Protein 2N25 (pdb70)

Sequence (29 aa):
KPFSCRECSKAFSDPAACKAHEKTHSPLKKPFSCRECSKAFSDPAACKAHEKTHSPLKKPFSCRECSKAFSDPAACKAHEKTHSPLKKPFSCRECSKAFSDPAACKAHEKTHSPLKKPFSCRECSKAFSDPAACKAHEKTHSPLKKPFSCRECSKAFSDPAACKAHEKTHSPLKKPFSCRECSKAFSDPAACKAHEKTHSPLKKPFSCRECSKAFSDPAACKAHEKTHSPLKKPFSCRECSKAFSDPAACKAHEKTHSPLKKPFSCRECSKAFSDPAACKAHEKTHSPLKKPFSCRECSKAFSDPAACKAHEKTHSPLKKPFSCRECSKAFSDPAACKAHEKTHSPLKKPFSCRECSKAFSDPAACKAHEKTHSPLKKPFSCRECSKAFSDPAACKAHEKTHSPLKKPFSCRECSKAFSDPAACKAHEKTHSPLKKPFSCRECSKAFSDPAACKAHEKTHSPLKKPFSCRECSKAFSDPAACKAHEKTHSPLKKPFSCRECSKAFSDPAACKAHEKTHSPLKKPFSCRECSKAFSDPAACKAHEKTHSPLKKPFSCRECSKAFSDPAACKAHEKTHSPLK

InterPro domains:
  IPR000210 BTB/POZ domain [PF00651] (14-110)
  IPR000210 BTB/POZ domain [PS50097] (24-86)
  IPR000210 BTB/POZ domain [SM00225] (24-116)
  IPR011333 SKP1/BTB/POZ domain superfamily [G3DSA:3.30.710.10] (1-149)
  IPR011333 SKP1/BTB/POZ domain superfamily [SSF54695] (2-109)
  IPR013087 Zinc finger C2H2-type [PF00096] (306-328)
  IPR013087 Zinc finger C2H2-type [PF00096] (390-412)
  IPR013087 Zinc finger C2H2-type [PF00096] (446-468)
  IPR013087 Zinc finger C2H2-type [PF00096] (475-496)
  IPR013087 Zinc finger C2H2-type [PF00096] (531-552)
  IPR013087 Zinc finger C2H2-type [PF00096] (558-580)
  IPR013087 Zinc finger C2H2-type [PF00096] (586-608)
  IPR013087 Zinc finger C2H2-type [PF00096] (614-637)
  IPR013087 Zinc finger C2H2-type [PS00028] (308-328)
  IPR013087 Zinc finger C2H2-type [PS00028] (336-356)
  IPR013087 Zinc finger C2H2-type [PS00028] (364-384)
  IPR013087 Zinc finger C2H2-type [PS00028] (392-412)
  IPR013087 Zinc finger C2H2-type [PS00028] (420-440)
  IPR013087 Zinc finger C2H2-type [PS00028] (448-468)
  IPR013087 Zinc finger C2H2-type [PS00028] (476-496)

Secondary structure (DSSP, 8-state):
--EE-TTT--EES-TTHHHHHHHHHS---

Structure (mmCIF, N/CA/C/O backbone):
data_2N25
#
_entry.id   2N25
#
_cell.length_a   1.000
_cell.length_b   1.000
_cell.length_c   1.000
_cell.angle_alpha   90.00
_cell.angle_beta   90.00
_cell.angle_gamma   90.00
#
_symmetry.space_group_name_H-M   'P 1'
#
loop_
_entity.id
_entity.type
_entity.pdbx_description
1 polymer 'Zinc finger and BTB domain-containing protein 17'
2 non-polymer 'ZINC ION'
#
loop_
_atom_site.group_PDB
_atom_site.id
_atom_site.type_symbol
_atom_site.label_atom_id
_atom_site.label_alt_id
_atom_site.label_comp_id
_atom_site.label_asym_id
_atom_site.label_entity_id
_atom_site.label_seq_id
_atom_site.pdbx_PDB_ins_code
_atom_site.Cartn_x
_atom_site.Cartn_y
_atom_site.Cartn_z
_atom_site.occupancy
_atom_site.B_iso_or_equiv
_atom_site.auth_seq_id
_atom_site.auth_comp_id
_atom_site.auth_asym_id
_atom_site.auth_atom_id
_atom_site.pdbx_PDB_model_num
ATOM 1 N N . LYS A 1 30 ? -12.912 1.706 0.479 1.00 2.23 30 LYS A N 1
ATOM 2 C CA . LYS A 1 30 ? -11.451 1.732 0.227 1.00 1.92 30 LYS A CA 1
ATOM 3 C C . LYS A 1 30 ? -11.170 1.659 -1.268 1.00 1.43 30 LYS A C 1
ATOM 4 O O . LYS A 1 30 ? -11.300 0.599 -1.879 1.00 1.68 30 LYS A O 1
ATOM 23 N N . PRO A 1 31 ? -10.784 2.786 -1.883 1.00 1.18 31 PRO A N 1
ATOM 24 C CA . PRO A 1 31 ? -10.429 2.833 -3.299 1.00 1.26 31 PRO A CA 1
ATOM 25 C C . PRO A 1 31 ? -8.998 2.356 -3.536 1.00 1.06 31 PRO A C 1
ATOM 26 O O . PRO A 1 31 ? -8.538 2.255 -4.677 1.00 1.47 31 PRO A O 1
ATOM 37 N N . PHE A 1 32 ? -8.302 2.065 -2.444 1.00 0.64 32 PHE A N 1
ATOM 38 C CA . PHE A 1 32 ? -6.915 1.644 -2.501 1.00 0.51 32 PHE A CA 1
ATOM 39 C C . PHE A 1 32 ? -6.720 0.422 -1.624 1.00 0.49 32 PHE A C 1
ATOM 40 O O . PHE A 1 32 ? -6.895 0.489 -0.409 1.00 0.67 32 PHE A O 1
ATOM 57 N N . SER A 1 33 ? -6.389 -0.697 -2.238 1.00 0.69 33 SER A N 1
ATOM 58 C CA . SER A 1 33 ? -6.198 -1.927 -1.496 1.00 0.73 33 SER A CA 1
ATOM 59 C C . SER A 1 33 ? -4.862 -2.564 -1.854 1.00 0.80 33 SER A C 1
ATOM 60 O O . SER A 1 33 ? -4.522 -2.699 -3.032 1.00 1.06 33 SER A O 1
ATOM 68 N N . CYS A 1 34 ? -4.092 -2.927 -0.839 1.00 0.68 34 CYS A N 1
ATOM 69 C CA . CYS A 1 34 ? -2.853 -3.645 -1.057 1.00 0.74 34 CYS A CA 1
ATOM 70 C C . CYS A 1 34 ? -3.160 -5.084 -1.439 1.00 0.63 34 CYS A C 1
ATOM 71 O O . CYS A 1 34 ? -3.583 -5.877 -0.606 1.00 0.67 34 CYS A O 1
ATOM 78 N N . ARG A 1 35 ? -2.938 -5.407 -2.699 1.00 0.74 35 ARG A N 1
ATOM 79 C CA . ARG A 1 35 ? -3.252 -6.724 -3.231 1.00 0.80 35 ARG A CA 1
ATOM 80 C C . ARG A 1 35 ? -2.370 -7.797 -2.598 1.00 0.65 35 ARG A C 1
ATOM 81 O O . ARG A 1 35 ? -2.803 -8.929 -2.388 1.00 0.74 35 ARG A O 1
ATOM 102 N N . GLU A 1 36 ? -1.141 -7.424 -2.281 1.00 0.65 36 GLU A N 1
ATOM 103 C CA . GLU A 1 36 ? -0.146 -8.372 -1.786 1.00 0.71 36 GLU A CA 1
ATOM 104 C C . GLU A 1 36 ? -0.528 -8.918 -0.426 1.00 0.60 36 GLU A C 1
ATOM 105 O O . GLU A 1 36 ? -0.608 -10.127 -0.222 1.00 0.70 36 GLU A O 1
ATOM 117 N N . CYS A 1 37 ? -0.778 -8.010 0.497 1.00 0.52 37 CYS A N 1
ATOM 118 C CA . CYS A 1 37 ? -0.999 -8.404 1.884 1.00 0.55 37 CYS A CA 1
ATOM 119 C C . CYS A 1 37 ? -2.414 -8.059 2.360 1.00 0.43 37 CYS A C 1
ATOM 120 O O . CYS A 1 37 ? -2.724 -8.101 3.552 1.00 0.52 37 CYS A O 1
ATOM 127 N N . SER A 1 38 ? -3.253 -7.726 1.395 1.00 0.37 38 SER A N 1
ATOM 128 C CA . SER A 1 38 ? -4.697 -7.491 1.585 1.00 0.40 38 SER A CA 1
ATOM 129 C C . SER A 1 38 ? -5.012 -6.403 2.624 1.00 0.32 38 SER A C 1
ATOM 130 O O . SER A 1 38 ? -6.035 -6.465 3.307 1.00 0.45 38 SER A O 1
ATOM 138 N N . LYS A 1 39 ? -4.142 -5.410 2.737 1.00 0.24 39 LYS A N 1
ATOM 139 C CA . LYS A 1 39 ? -4.388 -4.284 3.635 1.00 0.30 39 LYS A CA 1
ATOM 140 C C . LYS A 1 39 ? -4.875 -3.078 2.836 1.00 0.34 39 LYS A C 1
ATOM 141 O O . LYS A 1 39 ? -4.101 -2.461 2.103 1.00 0.62 39 LYS A O 1
ATOM 160 N N . ALA A 1 40 ? -6.154 -2.753 2.966 1.00 0.27 40 ALA A N 1
ATOM 161 C CA . ALA A 1 40 ? -6.736 -1.649 2.213 1.00 0.30 40 ALA A CA 1
ATOM 162 C C . ALA A 1 40 ? -6.689 -0.348 2.999 1.00 0.27 40 ALA A C 1
ATOM 163 O O . ALA A 1 40 ? -6.612 -0.354 4.228 1.00 0.46 40 ALA A O 1
ATOM 170 N N . PHE A 1 41 ? -6.735 0.764 2.278 1.00 0.21 41 PHE A N 1
ATOM 171 C CA . PHE A 1 41 ? -6.662 2.086 2.880 1.00 0.22 41 PHE A CA 1
ATOM 172 C C . PHE A 1 41 ? -7.685 3.022 2.263 1.00 0.26 41 PHE A C 1
ATOM 173 O O . PHE A 1 41 ? -8.186 2.788 1.159 1.00 0.40 41 PHE A O 1
ATOM 190 N N . SER A 1 42 ? -7.992 4.078 2.993 1.00 0.32 42 SER A N 1
ATOM 191 C CA . SER A 1 42 ? -8.884 5.112 2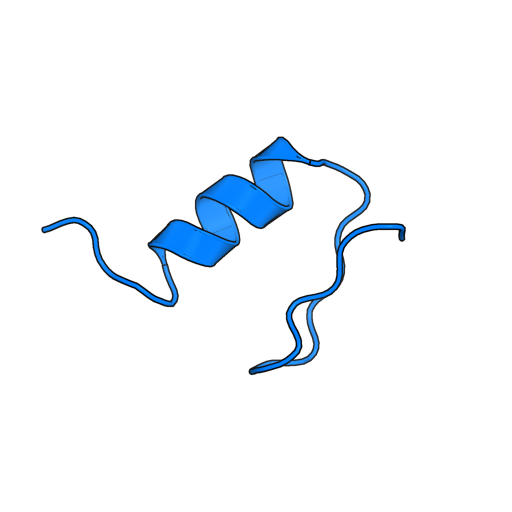.514 1.00 0.42 42 SER A CA 1
ATOM 192 C C . SER A 1 42 ? -8.083 6.370 2.192 1.00 0.33 42 SER A C 1
ATOM 193 O O . SER A 1 42 ? -8.601 7.330 1.617 1.00 0.43 42 SER A O 1
ATOM 201 N N . ASP A 1 43 ? -6.808 6.350 2.574 1.00 0.22 43 ASP A N 1
ATOM 202 C CA . ASP A 1 43 ? -5.891 7.440 2.264 1.00 0.20 43 ASP A CA 1
ATOM 203 C C . ASP A 1 43 ? -5.022 7.054 1.077 1.00 0.16 43 ASP A C 1
ATOM 204 O O . ASP A 1 43 ? -4.355 6.014 1.101 1.00 0.16 43 ASP A O 1
ATOM 213 N N . PRO A 1 44 ? -5.005 7.886 0.026 1.00 0.23 44 PRO A N 1
ATOM 214 C CA . PRO A 1 44 ? -4.169 7.652 -1.151 1.00 0.27 44 PRO A CA 1
ATOM 215 C C . PRO A 1 44 ? -2.682 7.749 -0.829 1.00 0.22 44 PRO A C 1
ATOM 216 O O . PRO A 1 44 ? -1.846 7.211 -1.556 1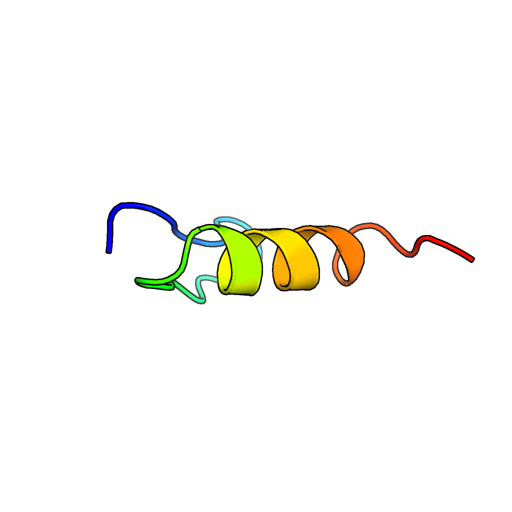.00 0.26 44 PRO A O 1
ATOM 227 N N . ALA A 1 45 ? -2.350 8.428 0.260 1.00 0.21 45 ALA A N 1
ATOM 228 C CA . ALA A 1 45 ? -0.965 8.564 0.665 1.00 0.24 45 ALA A CA 1
ATOM 229 C C . ALA A 1 45 ? -0.586 7.456 1.626 1.00 0.21 45 ALA A C 1
ATOM 230 O O . ALA A 1 45 ? 0.550 6.991 1.628 1.00 0.25 45 ALA A O 1
ATOM 237 N N . ALA A 1 46 ? -1.543 7.031 2.446 1.00 0.19 46 ALA A N 1
ATOM 238 C CA . ALA A 1 46 ? -1.325 5.901 3.336 1.00 0.24 46 ALA A CA 1
ATOM 239 C C . ALA A 1 46 ? -0.984 4.664 2.522 1.00 0.24 46 ALA A C 1
ATOM 240 O O . ALA A 1 46 ? -0.062 3.919 2.851 1.00 0.29 46 ALA A O 1
ATOM 247 N N . CYS A 1 47 ? -1.729 4.469 1.440 1.00 0.23 47 CYS A N 1
ATOM 248 C CA . CYS A 1 47 ? -1.472 3.377 0.516 1.00 0.31 47 CYS A CA 1
ATOM 249 C C . CYS A 1 47 ? -0.178 3.625 -0.253 1.00 0.30 47 CYS A C 1
ATOM 250 O O . CYS A 1 47 ? 0.504 2.686 -0.654 1.00 0.39 47 CYS A O 1
ATOM 258 N N . LYS A 1 48 ? 0.163 4.896 -0.443 1.00 0.27 48 LYS A N 1
ATOM 259 C CA . LYS A 1 48 ? 1.383 5.258 -1.154 1.00 0.30 48 LYS A CA 1
ATOM 260 C C . LYS A 1 48 ? 2.605 4.936 -0.301 1.00 0.26 48 LYS A C 1
ATOM 261 O O . LYS A 1 48 ? 3.602 4.420 -0.800 1.00 0.31 48 LYS A O 1
ATOM 280 N N . ALA A 1 49 ? 2.517 5.224 0.991 1.00 0.24 49 ALA A N 1
ATOM 281 C CA . ALA A 1 49 ? 3.592 4.893 1.919 1.00 0.25 49 ALA A CA 1
ATOM 282 C C . ALA A 1 49 ? 3.683 3.383 2.096 1.00 0.23 49 ALA A C 1
ATOM 283 O O . ALA A 1 49 ? 4.756 2.827 2.326 1.00 0.23 49 ALA A O 1
ATOM 290 N N . HIS A 1 50 ? 2.536 2.732 1.961 1.00 0.32 50 HIS A N 1
ATOM 291 C CA . HIS A 1 50 ? 2.426 1.283 2.073 1.00 0.39 50 HIS A CA 1
ATOM 292 C C . HIS A 1 50 ? 3.011 0.609 0.827 1.00 0.37 50 HIS A C 1
ATOM 293 O O . HIS A 1 50 ? 3.524 -0.512 0.879 1.00 0.43 50 HIS A O 1
ATOM 307 N N . GLU A 1 51 ? 2.914 1.305 -0.295 1.00 0.40 51 GLU A N 1
ATOM 308 C CA . GLU A 1 51 ? 3.529 0.887 -1.531 1.00 0.51 51 GLU A CA 1
ATOM 309 C C . GLU A 1 51 ? 5.046 0.856 -1.378 1.00 0.34 51 GLU A C 1
ATOM 310 O O . GLU A 1 51 ? 5.719 -0.071 -1.837 1.00 0.35 51 GLU A O 1
ATOM 322 N N . LYS A 1 52 ? 5.566 1.869 -0.696 1.00 0.31 52 LYS A N 1
ATOM 323 C CA . LYS A 1 52 ? 7.005 2.053 -0.552 1.00 0.39 52 LYS A CA 1
ATOM 324 C C . LYS A 1 52 ? 7.591 1.102 0.484 1.00 0.35 52 LYS A C 1
ATOM 325 O O . LYS A 1 52 ? 8.807 1.003 0.629 1.00 0.57 52 LYS A O 1
ATOM 344 N N . THR A 1 53 ? 6.728 0.413 1.212 1.00 0.24 53 THR A N 1
ATOM 345 C CA . THR A 1 53 ? 7.186 -0.562 2.186 1.00 0.38 53 THR A CA 1
ATOM 346 C C . THR A 1 53 ? 7.172 -1.973 1.600 1.00 0.35 53 THR A C 1
ATOM 347 O O . THR A 1 53 ? 7.849 -2.872 2.100 1.00 0.49 53 THR A O 1
ATOM 358 N N . HIS A 1 54 ? 6.392 -2.172 0.539 1.00 0.25 54 HIS A N 1
ATOM 359 C CA . HIS A 1 54 ? 6.463 -3.417 -0.222 1.00 0.32 54 HIS A CA 1
ATOM 360 C C . HIS A 1 54 ? 7.545 -3.305 -1.286 1.00 0.38 54 HIS A C 1
ATOM 361 O O . HIS A 1 54 ? 8.023 -4.306 -1.820 1.00 0.55 54 HIS A O 1
ATOM 375 N N . SER A 1 55 ? 7.908 -2.074 -1.596 1.00 0.41 55 SER A N 1
ATOM 376 C CA . SER A 1 55 ? 9.016 -1.799 -2.493 1.00 0.54 55 SER A CA 1
ATOM 377 C C . SER A 1 55 ? 9.969 -0.810 -1.831 1.00 0.60 55 SER A C 1
ATOM 378 O O . SER A 1 55 ? 9.899 0.392 -2.086 1.00 0.69 55 SER A O 1
ATOM 386 N N . PRO A 1 56 ? 10.858 -1.320 -0.955 1.00 0.63 56 PRO A N 1
ATOM 387 C CA . PRO A 1 56 ? 11.769 -0.496 -0.149 1.00 0.77 56 PRO A CA 1
ATOM 388 C C . PRO A 1 56 ? 12.512 0.549 -0.973 1.00 0.88 56 PRO A C 1
ATOM 389 O O . PRO A 1 56 ? 13.039 0.261 -2.050 1.00 1.01 56 PRO A O 1
ATOM 400 N N . LEU A 1 57 ? 12.562 1.758 -0.442 1.00 0.96 57 LEU A N 1
ATOM 401 C CA . LEU A 1 57 ? 13.141 2.890 -1.144 1.00 1.15 57 LEU A CA 1
ATOM 402 C C . LEU A 1 57 ? 14.653 2.902 -0.980 1.00 1.21 57 LEU A C 1
ATOM 403 O O . LEU A 1 57 ? 15.384 3.398 -1.837 1.00 1.38 57 LEU A O 1
ATOM 419 N N . LYS A 1 58 ? 15.105 2.376 0.147 1.00 1.34 58 LYS A N 1
ATOM 420 C CA . LYS A 1 58 ? 16.527 2.283 0.439 1.00 1.67 58 LYS A CA 1
ATOM 421 C C . LYS A 1 58 ? 17.099 0.988 -0.125 1.00 1.98 58 LYS A C 1
ATOM 422 O O . LYS A 1 58 ? 17.257 0.021 0.644 1.00 2.17 58 LYS A O 1
ATOM 442 N N . LYS A 1 30 ? -13.529 1.081 0.505 1.00 2.23 30 LYS A N 2
ATOM 443 C CA . LYS A 1 30 ? -12.059 1.189 0.616 1.00 1.92 30 LYS A CA 2
ATOM 444 C C . LYS A 1 30 ? -11.437 1.218 -0.779 1.00 1.43 30 LYS A C 2
ATOM 445 O O . LYS A 1 30 ? -11.246 0.176 -1.406 1.00 1.68 30 LYS A O 2
ATOM 464 N N . PRO A 1 31 ? -11.099 2.421 -1.273 1.00 1.18 31 PRO A N 2
ATOM 465 C CA . PRO A 1 31 ? -10.690 2.630 -2.668 1.00 1.26 31 PRO A CA 2
ATOM 466 C C . PRO A 1 31 ? -9.304 2.078 -3.000 1.00 1.06 31 PRO A C 2
ATOM 467 O O . PRO A 1 31 ? -9.019 1.773 -4.159 1.00 1.47 31 PRO A O 2
ATOM 478 N N . PHE A 1 32 ? -8.444 1.946 -1.998 1.00 0.64 32 PHE A N 2
ATOM 479 C CA . PHE A 1 32 ? -7.088 1.465 -2.229 1.00 0.51 32 PHE A CA 2
ATOM 480 C C . PHE A 1 32 ? -6.895 0.087 -1.610 1.00 0.49 32 PHE A C 2
ATOM 481 O O . PHE A 1 32 ? -6.385 -0.046 -0.500 1.00 0.67 32 PHE A O 2
ATOM 498 N N . SER A 1 33 ? -7.317 -0.932 -2.336 1.00 0.69 33 SER A N 2
ATOM 499 C CA . SER A 1 33 ? -7.240 -2.297 -1.854 1.00 0.73 33 SER A CA 2
ATOM 500 C C . SER A 1 33 ? -5.999 -2.996 -2.403 1.00 0.80 33 SER A C 2
ATOM 501 O O . SER A 1 33 ? -5.966 -3.419 -3.559 1.00 1.06 33 SER A O 2
ATOM 509 N N . CYS A 1 34 ? -4.982 -3.104 -1.568 1.00 0.68 34 CYS A N 2
ATOM 510 C CA . CYS A 1 34 ? -3.752 -3.786 -1.930 1.00 0.74 34 CYS A CA 2
ATOM 511 C C . CYS A 1 34 ? -3.899 -5.275 -1.644 1.00 0.63 34 CYS A C 2
ATOM 512 O O . CYS A 1 34 ? -3.756 -5.714 -0.498 1.00 0.67 34 CYS A O 2
ATOM 519 N N . ARG A 1 35 ? -4.181 -6.048 -2.684 1.00 0.74 35 ARG A N 2
ATOM 520 C CA . ARG A 1 35 ? -4.467 -7.471 -2.528 1.00 0.80 35 ARG A CA 2
ATOM 521 C C . ARG A 1 35 ? -3.246 -8.244 -2.036 1.00 0.65 35 ARG A C 2
ATOM 522 O O . ARG A 1 35 ? -3.375 -9.329 -1.471 1.00 0.74 35 ARG A O 2
ATOM 543 N N . GLU A 1 36 ? -2.063 -7.676 -2.234 1.00 0.65 36 GLU A N 2
ATOM 544 C CA . GLU A 1 36 ? -0.838 -8.333 -1.900 1.00 0.71 36 GLU A CA 2
ATOM 545 C C . GLU A 1 36 ? -0.682 -8.516 -0.390 1.00 0.60 36 GLU A C 2
ATOM 546 O O . GLU A 1 36 ? -0.370 -9.608 0.079 1.00 0.70 36 GLU A O 2
ATOM 558 N N . CYS A 1 37 ? -0.929 -7.461 0.373 1.00 0.52 37 CYS A N 2
ATOM 559 C CA . CYS A 1 37 ? -0.777 -7.532 1.823 1.00 0.55 37 CYS A CA 2
ATOM 560 C C . CYS A 1 37 ? -2.142 -7.605 2.496 1.00 0.43 37 CYS A C 2
ATOM 561 O O . CYS A 1 37 ? -2.241 -7.677 3.720 1.00 0.52 37 CYS A O 2
ATOM 568 N N . SER A 1 38 ? -3.186 -7.555 1.669 1.00 0.37 38 SER A N 2
ATOM 569 C CA . SER A 1 38 ? -4.571 -7.682 2.120 1.00 0.40 38 SER A CA 2
ATOM 570 C C . SER A 1 38 ? -5.021 -6.442 2.902 1.00 0.32 38 SER A C 2
ATOM 571 O O . SER A 1 38 ? -6.002 -6.485 3.647 1.00 0.45 38 SER A O 2
ATOM 579 N N . LYS A 1 39 ? -4.308 -5.334 2.730 1.00 0.24 39 LYS A N 2
ATOM 580 C CA . LYS A 1 39 ? -4.678 -4.089 3.387 1.00 0.30 39 LYS A CA 2
ATOM 581 C C . LYS A 1 39 ? -5.383 -3.162 2.407 1.00 0.34 39 LYS A C 2
ATOM 582 O O . LYS A 1 39 ? -4.937 -2.990 1.270 1.00 0.62 39 LYS A O 2
ATOM 601 N N . ALA A 1 40 ? -6.476 -2.570 2.848 1.00 0.27 40 ALA A N 2
ATOM 602 C CA . ALA A 1 40 ? -7.205 -1.617 2.029 1.00 0.30 40 ALA A CA 2
ATOM 603 C C . ALA A 1 40 ? -7.269 -0.265 2.723 1.00 0.27 40 ALA A C 2
ATOM 604 O O . ALA A 1 40 ? -7.873 -0.130 3.788 1.00 0.46 40 ALA A O 2
ATOM 611 N N . PHE A 1 41 ? -6.652 0.734 2.117 1.00 0.21 41 PHE A N 2
ATOM 612 C CA . PHE A 1 41 ? -6.552 2.048 2.732 1.00 0.22 41 PHE A CA 2
ATOM 613 C C . PHE A 1 41 ? -7.524 3.027 2.089 1.00 0.26 41 PHE A C 2
ATOM 614 O O . PHE A 1 41 ? -7.869 2.902 0.910 1.00 0.40 41 PHE A O 2
ATOM 631 N N . SER A 1 42 ? -7.978 3.985 2.880 1.00 0.32 42 SER A N 2
ATOM 632 C CA . SER A 1 42 ? -8.855 5.030 2.394 1.00 0.42 42 SER A CA 2
ATOM 633 C C . SER A 1 42 ? -8.047 6.295 2.122 1.00 0.33 42 SER A C 2
ATOM 634 O O . SER A 1 42 ? -8.549 7.262 1.553 1.00 0.43 42 SER A O 2
ATOM 642 N N . ASP A 1 43 ? -6.789 6.277 2.547 1.00 0.22 43 ASP A N 2
ATOM 643 C CA . ASP A 1 43 ? -5.879 7.378 2.275 1.00 0.20 43 ASP A CA 2
ATOM 644 C C . ASP A 1 43 ? -4.997 7.018 1.093 1.00 0.16 43 ASP A C 2
ATOM 645 O O . ASP A 1 43 ? -4.353 5.965 1.095 1.00 0.16 43 ASP A O 2
ATOM 654 N N . PRO A 1 44 ? -4.953 7.881 0.072 1.00 0.23 44 PRO A N 2
ATOM 655 C CA . PRO A 1 44 ? -4.097 7.677 -1.095 1.00 0.27 44 PRO A CA 2
ATOM 656 C C . PRO A 1 44 ? -2.623 7.663 -0.727 1.00 0.22 44 PRO A C 2
ATOM 657 O O . PRO A 1 44 ? -1.817 7.022 -1.394 1.00 0.26 44 PRO A O 2
ATOM 668 N N . ALA A 1 45 ? -2.279 8.344 0.357 1.00 0.21 45 ALA A N 2
ATOM 669 C CA . ALA A 1 45 ? -0.895 8.434 0.779 1.00 0.24 45 ALA A CA 2
ATOM 670 C C . ALA A 1 45 ? -0.565 7.313 1.740 1.00 0.21 45 ALA A C 2
ATOM 671 O O . ALA A 1 45 ? 0.578 6.871 1.815 1.00 0.25 45 ALA A O 2
ATOM 678 N N . ALA A 1 46 ? -1.567 6.855 2.480 1.00 0.19 46 ALA A N 2
ATOM 679 C CA . ALA A 1 46 ? -1.392 5.697 3.341 1.00 0.24 46 ALA A CA 2
ATOM 680 C C . ALA A 1 46 ? -1.079 4.487 2.486 1.00 0.24 46 ALA A C 2
ATOM 681 O O . ALA A 1 46 ? -0.247 3.649 2.838 1.00 0.29 46 ALA A O 2
ATOM 688 N N . CYS A 1 47 ? -1.748 4.421 1.343 1.00 0.23 47 CYS A N 2
ATOM 689 C CA . CYS A 1 47 ? -1.462 3.405 0.353 1.00 0.31 47 CYS A CA 2
ATOM 690 C C . CYS A 1 47 ? -0.060 3.615 -0.204 1.00 0.30 47 CYS A C 2
ATOM 691 O O . CYS A 1 47 ? 0.714 2.675 -0.304 1.00 0.39 47 CYS A O 2
ATOM 699 N N . LYS A 1 48 ? 0.274 4.862 -0.519 1.00 0.27 48 LYS A N 2
ATOM 700 C CA . LYS A 1 48 ? 1.553 5.180 -1.142 1.00 0.30 48 LYS A CA 2
ATOM 701 C C . LYS A 1 48 ? 2.719 4.890 -0.210 1.00 0.26 48 LYS A C 2
ATOM 702 O O . LYS A 1 48 ? 3.723 4.313 -0.626 1.00 0.31 48 LYS A O 2
ATOM 721 N N . ALA A 1 49 ? 2.579 5.274 1.050 1.00 0.24 49 ALA A N 2
ATOM 722 C CA . ALA A 1 49 ? 3.641 5.065 2.028 1.00 0.25 49 ALA A CA 2
ATOM 723 C C . ALA A 1 49 ? 3.868 3.575 2.253 1.00 0.23 49 ALA A C 2
ATOM 724 O O . ALA A 1 49 ? 4.995 3.080 2.174 1.00 0.23 49 ALA A O 2
ATOM 731 N N . HIS A 1 50 ? 2.775 2.871 2.507 1.00 0.32 50 HIS A N 2
ATOM 732 C CA . HIS A 1 50 ? 2.812 1.437 2.750 1.00 0.39 50 HIS A CA 2
ATOM 733 C C . HIS A 1 50 ? 3.280 0.667 1.512 1.00 0.37 50 HIS A C 2
ATOM 734 O O . HIS A 1 50 ? 4.075 -0.260 1.613 1.00 0.43 50 HIS A O 2
ATOM 748 N N . GLU A 1 51 ? 2.792 1.033 0.346 1.00 0.40 51 GLU A N 2
ATOM 749 C CA . GLU A 1 51 ? 3.170 0.332 -0.869 1.00 0.51 51 GLU A CA 2
ATOM 750 C C . GLU A 1 51 ? 4.634 0.553 -1.195 1.00 0.34 51 GLU A C 2
ATOM 751 O O . GLU A 1 51 ? 5.301 -0.314 -1.755 1.00 0.35 51 GLU A O 2
ATOM 763 N N . LYS A 1 52 ? 5.139 1.705 -0.809 1.00 0.31 52 LYS A N 2
ATOM 764 C CA . LYS A 1 52 ? 6.560 1.983 -0.944 1.00 0.39 52 LYS A CA 2
ATOM 765 C C . LYS A 1 52 ? 7.384 1.306 0.151 1.00 0.35 52 LYS A C 2
ATOM 766 O O . LYS A 1 52 ? 8.588 1.528 0.252 1.00 0.57 52 LYS A O 2
ATOM 785 N N . THR A 1 53 ? 6.740 0.489 0.980 1.00 0.24 53 THR A N 2
ATOM 786 C CA . THR A 1 53 ? 7.483 -0.417 1.844 1.00 0.38 53 THR A CA 2
ATOM 787 C C . THR A 1 53 ? 7.494 -1.817 1.226 1.00 0.35 53 THR A C 2
ATOM 788 O O . THR A 1 53 ? 8.375 -2.622 1.519 1.00 0.49 53 THR A O 2
ATOM 799 N N . HIS A 1 54 ? 6.505 -2.101 0.360 1.00 0.25 54 HIS A N 2
ATOM 800 C CA . HIS A 1 54 ? 6.550 -3.320 -0.461 1.00 0.32 54 HIS A CA 2
ATOM 801 C C . HIS A 1 54 ? 7.775 -3.250 -1.360 1.00 0.38 54 HIS A C 2
ATOM 802 O O . HIS A 1 54 ? 8.494 -4.231 -1.543 1.00 0.55 54 HIS A O 2
ATOM 816 N N . SER A 1 55 ? 7.997 -2.063 -1.903 1.00 0.41 55 SER A N 2
ATOM 817 C CA . SER A 1 55 ? 9.196 -1.759 -2.661 1.00 0.54 55 SER A CA 2
ATOM 818 C C . SER A 1 55 ? 9.990 -0.690 -1.913 1.00 0.60 55 SER A C 2
ATOM 819 O O . SER A 1 55 ? 9.889 0.500 -2.223 1.00 0.69 55 SER A O 2
ATOM 827 N N . PRO A 1 56 ? 10.775 -1.103 -0.904 1.00 0.63 56 PRO A N 2
ATOM 828 C CA . PRO A 1 56 ? 11.453 -0.178 0.007 1.00 0.77 56 PRO A CA 2
ATOM 829 C C . PRO A 1 56 ? 12.515 0.661 -0.693 1.00 0.88 56 PRO A C 2
ATOM 830 O O . PRO A 1 56 ? 13.293 0.161 -1.507 1.00 1.01 56 PRO A O 2
ATOM 841 N N . LEU A 1 57 ? 12.536 1.946 -0.361 1.00 0.96 57 LEU A N 2
ATOM 842 C CA . LEU A 1 57 ? 13.510 2.874 -0.919 1.00 1.15 57 LEU A CA 2
ATOM 843 C C . LEU A 1 57 ? 14.897 2.569 -0.370 1.00 1.21 57 LEU A C 2
ATOM 844 O O . LEU A 1 57 ? 15.912 2.904 -0.982 1.00 1.38 57 LEU A O 2
ATOM 860 N N . LYS A 1 58 ? 14.927 1.926 0.788 1.00 1.34 58 LYS A N 2
ATOM 861 C CA . LYS A 1 58 ? 16.170 1.485 1.392 1.00 1.67 58 LYS A CA 2
ATOM 862 C C . LYS A 1 58 ? 16.400 0.015 1.070 1.00 1.98 58 LYS A C 2
ATOM 863 O O . LYS A 1 58 ? 17.141 -0.273 0.114 1.00 2.17 58 LYS A O 2
ATOM 883 N N . LYS A 1 30 ? -13.761 -0.527 -0.105 1.00 2.23 30 LYS A N 3
ATOM 884 C CA . LYS A 1 30 ? -12.522 0.206 0.230 1.00 1.92 30 LYS A CA 3
ATOM 885 C C . LYS A 1 30 ? -11.638 0.327 -1.009 1.00 1.43 30 LYS A C 3
ATOM 886 O O . LYS A 1 30 ? -11.250 -0.671 -1.616 1.00 1.68 30 LYS A O 3
ATOM 905 N N . PRO A 1 31 ? -11.314 1.582 -1.378 1.00 1.18 31 PRO A N 3
ATOM 906 C CA . PRO A 1 31 ? -10.701 1.929 -2.673 1.00 1.26 31 PRO A CA 3
ATOM 907 C C . PRO A 1 31 ? -9.304 1.351 -2.878 1.00 1.06 31 PRO A C 3
ATOM 908 O O . PRO A 1 31 ? -9.022 0.754 -3.916 1.00 1.47 31 PRO A O 3
ATOM 919 N N . PHE A 1 32 ? -8.429 1.524 -1.903 1.00 0.64 32 PHE A N 3
ATOM 920 C CA . PHE A 1 32 ? -7.048 1.103 -2.065 1.00 0.51 32 PHE A CA 3
ATOM 921 C C . PHE A 1 32 ? -6.865 -0.309 -1.535 1.00 0.49 32 PHE A C 3
ATOM 922 O O . PHE A 1 32 ? -6.455 -0.513 -0.395 1.00 0.67 32 PHE A O 3
ATOM 939 N N . SER A 1 33 ? -7.202 -1.278 -2.372 1.00 0.69 33 SER A N 3
ATOM 940 C CA . SER A 1 33 ? -7.132 -2.676 -1.999 1.00 0.73 33 SER A CA 3
ATOM 941 C C . SER A 1 33 ? -5.720 -3.221 -2.204 1.00 0.80 33 SER A C 3
ATOM 942 O O . SER A 1 33 ? -5.321 -3.548 -3.322 1.00 1.06 33 SER A O 3
ATOM 950 N N . CYS A 1 34 ? -4.972 -3.304 -1.119 1.00 0.68 34 CYS A N 3
ATOM 951 C CA . CYS A 1 34 ? -3.623 -3.843 -1.151 1.00 0.74 34 CYS A CA 3
ATOM 952 C C . CYS A 1 34 ? -3.695 -5.353 -0.962 1.00 0.63 34 CYS A C 3
ATOM 953 O O . CYS A 1 34 ? -3.454 -5.876 0.126 1.00 0.67 34 CYS A O 3
ATOM 960 N N . ARG A 1 35 ? -4.013 -6.043 -2.040 1.00 0.74 35 ARG A N 3
ATOM 961 C CA . ARG A 1 35 ? -4.404 -7.444 -1.983 1.00 0.80 35 ARG A CA 3
ATOM 962 C C . ARG A 1 35 ? -3.252 -8.374 -1.618 1.00 0.65 35 ARG A C 3
ATOM 963 O O . ARG A 1 35 ? -3.482 -9.451 -1.064 1.00 0.74 35 ARG A O 3
ATOM 984 N N . GLU A 1 36 ? -2.020 -7.972 -1.902 1.00 0.65 36 GLU A N 3
ATOM 985 C CA . GLU A 1 36 ? -0.888 -8.844 -1.617 1.00 0.71 36 GLU A CA 3
ATOM 986 C C . GLU A 1 36 ? -0.645 -8.952 -0.110 1.00 0.60 36 GLU A C 3
ATOM 987 O O . GLU A 1 36 ? -0.079 -9.940 0.353 1.00 0.70 36 GLU A O 3
ATOM 999 N N . CYS A 1 37 ? -1.070 -7.948 0.665 1.00 0.52 37 CYS A N 3
ATOM 1000 C CA . CYS A 1 37 ? -0.963 -8.054 2.117 1.00 0.55 37 CYS A CA 3
ATOM 1001 C C . CYS A 1 37 ? -2.346 -8.082 2.762 1.00 0.43 37 CYS A C 3
ATOM 1002 O O . CYS A 1 37 ? -2.476 -8.120 3.987 1.00 0.52 37 CYS A O 3
ATOM 1009 N N . SER A 1 38 ? -3.366 -8.057 1.908 1.00 0.37 38 SER A N 3
ATOM 1010 C CA . SER A 1 38 ? -4.768 -8.150 2.323 1.00 0.40 38 SER A CA 3
ATOM 1011 C C . SER A 1 38 ? -5.206 -6.937 3.144 1.00 0.32 38 SER A C 3
ATOM 1012 O O . SER A 1 38 ? -6.103 -7.035 3.978 1.00 0.45 38 SER A O 3
ATOM 1020 N N . LYS A 1 39 ? -4.571 -5.798 2.906 1.00 0.24 39 LYS A N 3
ATOM 1021 C CA . LYS A 1 39 ? -4.968 -4.556 3.557 1.00 0.30 39 LYS A CA 3
ATOM 1022 C C . LYS A 1 39 ? -5.784 -3.691 2.605 1.00 0.34 39 LYS A C 3
ATOM 1023 O O . LYS A 1 39 ? -5.775 -3.910 1.395 1.00 0.62 39 LYS A O 3
ATOM 1042 N N . ALA A 1 40 ? -6.490 -2.713 3.147 1.00 0.27 40 ALA A N 3
ATOM 1043 C CA . ALA A 1 40 ? -7.213 -1.754 2.328 1.00 0.30 40 ALA A CA 3
ATOM 1044 C C . ALA A 1 40 ? -7.137 -0.374 2.952 1.00 0.27 40 ALA A C 3
ATOM 1045 O O . ALA A 1 40 ? -7.313 -0.218 4.156 1.00 0.46 40 ALA A O 3
ATOM 1052 N N . PHE A 1 41 ? -6.860 0.623 2.135 1.00 0.21 41 PHE A N 3
ATOM 1053 C CA . PHE A 1 41 ? -6.724 1.984 2.623 1.00 0.22 41 PHE A CA 3
ATOM 1054 C C . PHE A 1 41 ? -7.739 2.902 1.959 1.00 0.26 41 PHE A C 3
ATOM 1055 O O . PHE A 1 41 ? -8.230 2.617 0.864 1.00 0.40 41 PHE A O 3
ATOM 1072 N N . SER A 1 42 ? -8.071 3.983 2.640 1.00 0.32 42 SER A N 3
ATOM 1073 C CA . SER A 1 42 ? -8.929 5.012 2.075 1.00 0.42 42 SER A CA 3
ATOM 1074 C C . SER A 1 42 ? -8.116 6.278 1.821 1.00 0.33 42 SER A C 3
ATOM 1075 O O . SER A 1 42 ? -8.578 7.218 1.168 1.00 0.43 42 SER A O 3
ATOM 1083 N N . ASP A 1 43 ? -6.891 6.283 2.337 1.00 0.22 43 ASP A N 3
ATOM 1084 C CA . ASP A 1 43 ? -5.988 7.417 2.192 1.00 0.20 43 ASP A CA 3
ATOM 1085 C C . ASP A 1 43 ? -4.959 7.125 1.110 1.00 0.16 43 ASP A C 3
ATOM 1086 O O . ASP A 1 43 ? -4.204 6.155 1.203 1.00 0.16 43 ASP A O 3
ATOM 1095 N N . PRO A 1 44 ? -4.923 7.963 0.064 1.00 0.23 44 PRO A N 3
ATOM 1096 C CA . PRO A 1 44 ? -4.008 7.790 -1.070 1.00 0.27 44 PRO A CA 3
ATOM 1097 C C . PRO A 1 44 ? -2.539 7.846 -0.665 1.00 0.22 44 PRO A C 3
ATOM 1098 O O . PRO A 1 44 ? -1.698 7.202 -1.289 1.00 0.26 44 PRO A O 3
ATOM 1109 N N . ALA A 1 45 ? -2.232 8.596 0.388 1.00 0.21 45 ALA A N 3
ATOM 1110 C CA . ALA A 1 45 ? -0.851 8.750 0.830 1.00 0.24 45 ALA A CA 3
ATOM 1111 C C . ALA A 1 45 ? -0.489 7.655 1.816 1.00 0.21 45 ALA A C 3
ATOM 1112 O O . ALA A 1 45 ? 0.680 7.309 1.981 1.00 0.25 45 ALA A O 3
ATOM 1119 N N . ALA A 1 46 ? -1.503 7.100 2.462 1.00 0.19 46 ALA A N 3
ATOM 1120 C CA . ALA A 1 46 ? -1.300 5.973 3.352 1.00 0.24 46 ALA A CA 3
ATOM 1121 C C . ALA A 1 46 ? -0.928 4.747 2.535 1.00 0.24 46 ALA A C 3
ATOM 1122 O O . ALA A 1 46 ? -0.040 3.981 2.905 1.00 0.29 46 ALA A O 3
ATOM 1129 N N . CYS A 1 47 ? -1.605 4.589 1.405 1.00 0.23 47 CYS A N 3
ATOM 1130 C CA . CY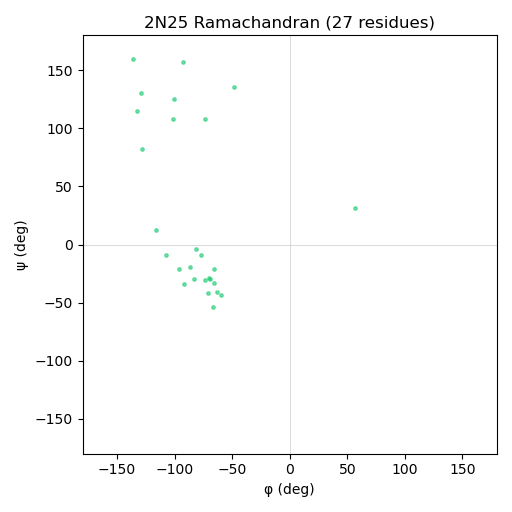S A 1 47 ? -1.275 3.541 0.455 1.00 0.31 47 CYS A CA 3
ATOM 1131 C C . CYS A 1 47 ? 0.075 3.842 -0.188 1.00 0.30 47 CYS A C 3
ATOM 1132 O O . CYS A 1 47 ? 0.850 2.942 -0.471 1.00 0.39 47 CYS A O 3
ATOM 1140 N N . LYS A 1 48 ? 0.354 5.130 -0.366 1.00 0.27 48 LYS A N 3
ATOM 1141 C CA . LYS A 1 48 ? 1.587 5.594 -0.994 1.00 0.30 48 LYS A CA 3
ATOM 1142 C C . LYS A 1 48 ? 2.794 5.183 -0.159 1.00 0.26 48 LYS A C 3
ATOM 1143 O O . LYS A 1 48 ? 3.808 4.718 -0.688 1.00 0.31 48 LYS A O 3
ATOM 1162 N N . ALA A 1 49 ? 2.667 5.346 1.151 1.00 0.24 49 ALA A N 3
ATOM 1163 C CA . ALA A 1 49 ? 3.728 4.967 2.073 1.00 0.25 49 ALA A CA 3
ATOM 1164 C C . ALA A 1 49 ? 3.841 3.448 2.147 1.00 0.23 49 ALA A C 3
ATOM 1165 O O . ALA A 1 49 ? 4.937 2.886 2.132 1.00 0.23 49 ALA A O 3
ATOM 1172 N N . HIS A 1 50 ? 2.686 2.799 2.196 1.00 0.32 50 HIS A N 3
ATOM 1173 C CA . HIS A 1 50 ? 2.606 1.344 2.249 1.00 0.39 50 HIS A CA 3
ATOM 1174 C C . HIS A 1 50 ? 3.226 0.727 0.992 1.00 0.37 50 HIS A C 3
ATOM 1175 O O . HIS A 1 50 ? 3.943 -0.271 1.068 1.00 0.43 50 HIS A O 3
ATOM 1189 N N . GLU A 1 51 ? 2.956 1.339 -0.157 1.00 0.40 51 GLU A N 3
ATOM 1190 C CA . GLU A 1 51 ? 3.561 0.929 -1.423 1.00 0.51 51 GLU A CA 3
ATOM 1191 C C . GLU A 1 51 ? 5.081 0.944 -1.329 1.00 0.34 51 GLU A C 3
ATOM 1192 O O . GLU A 1 51 ? 5.759 0.070 -1.863 1.00 0.35 51 GLU A O 3
ATOM 1204 N N . LYS A 1 52 ? 5.603 1.928 -0.616 1.00 0.31 52 LYS A N 3
ATOM 1205 C CA . LYS A 1 52 ? 7.044 2.117 -0.507 1.00 0.39 52 LYS A CA 3
ATOM 1206 C C . LYS A 1 52 ? 7.676 1.155 0.494 1.00 0.35 52 LYS A C 3
ATOM 1207 O O . LYS A 1 52 ? 8.893 1.151 0.678 1.00 0.57 52 LYS A O 3
ATOM 1226 N N . THR A 1 53 ? 6.858 0.345 1.148 1.00 0.24 53 THR A N 3
ATOM 1227 C CA . THR A 1 53 ? 7.386 -0.730 1.974 1.00 0.38 53 THR A CA 3
ATOM 1228 C C . THR A 1 53 ? 7.439 -2.024 1.166 1.00 0.35 53 THR A C 3
ATOM 1229 O O . THR A 1 53 ? 8.297 -2.879 1.395 1.00 0.49 53 THR A O 3
ATOM 1240 N N . HIS A 1 54 ? 6.525 -2.149 0.204 1.00 0.25 54 HIS A N 3
ATOM 1241 C CA . HIS A 1 54 ? 6.538 -3.277 -0.719 1.00 0.32 54 HIS A CA 3
ATOM 1242 C C . HIS A 1 54 ? 7.635 -3.067 -1.749 1.00 0.38 54 HIS A C 3
ATOM 1243 O O . HIS A 1 54 ? 8.311 -4.009 -2.165 1.00 0.55 54 HIS A O 3
ATOM 1257 N N . SER A 1 55 ? 7.799 -1.819 -2.153 1.00 0.41 55 SER A N 3
ATOM 1258 C CA . SER A 1 55 ? 8.897 -1.420 -3.011 1.00 0.54 55 SER A CA 3
ATOM 1259 C C . SER A 1 55 ? 9.807 -0.461 -2.244 1.00 0.60 55 SER A C 3
ATOM 1260 O O . SER A 1 55 ? 9.735 0.757 -2.428 1.00 0.69 55 SER A O 3
ATOM 1268 N N . PRO A 1 56 ? 10.671 -1.005 -1.365 1.00 0.63 56 PRO A N 3
ATOM 1269 C CA . PRO A 1 56 ? 11.493 -0.204 -0.449 1.00 0.77 56 PRO A CA 3
ATOM 1270 C C . PRO A 1 56 ? 12.476 0.698 -1.184 1.00 0.88 56 PRO A C 3
ATOM 1271 O O . PRO A 1 56 ? 12.892 0.405 -2.308 1.00 1.01 56 PRO A O 3
ATOM 1282 N N . LEU A 1 57 ? 12.842 1.793 -0.537 1.00 0.96 57 LEU A N 3
ATOM 1283 C CA . LEU A 1 57 ? 13.790 2.743 -1.098 1.00 1.15 57 LEU A CA 3
ATOM 1284 C C . LEU A 1 57 ? 15.176 2.436 -0.563 1.00 1.21 57 LEU A C 3
ATOM 1285 O O . LEU A 1 57 ? 16.171 2.501 -1.2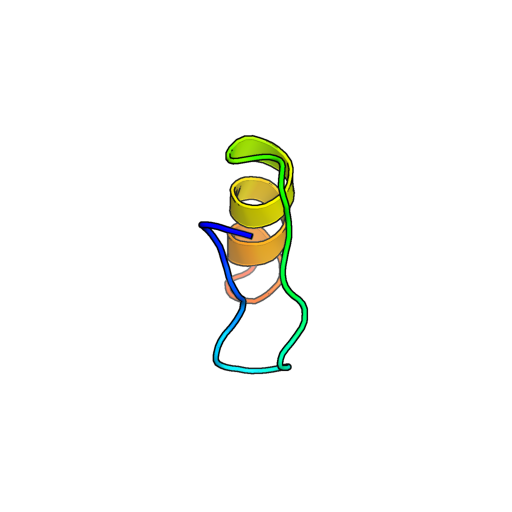83 1.00 1.38 57 LEU A O 3
ATOM 1301 N N . LYS A 1 58 ? 15.218 2.100 0.715 1.00 1.34 58 LYS A N 3
ATOM 1302 C CA . LYS A 1 58 ? 16.439 1.649 1.353 1.00 1.67 58 LYS A CA 3
ATOM 1303 C C . LYS A 1 58 ? 16.485 0.129 1.331 1.00 1.98 58 LYS A C 3
ATOM 1304 O O . LYS A 1 58 ? 15.752 -0.497 2.122 1.00 2.17 58 LYS A O 3
ATOM 1324 N N . LYS A 1 30 ? -13.881 -0.452 -1.256 1.00 2.23 30 LYS A N 4
ATOM 1325 C CA . LYS A 1 30 ? -12.587 -0.004 -0.697 1.00 1.92 30 LYS A CA 4
ATOM 1326 C C . LYS A 1 30 ? -11.791 0.738 -1.764 1.00 1.43 30 LYS A C 4
ATOM 1327 O O . LYS A 1 30 ? -11.341 0.138 -2.740 1.00 1.68 30 LYS A O 4
ATOM 1346 N N . PRO A 1 31 ? -11.615 2.061 -1.583 1.00 1.18 31 PRO A N 4
ATOM 1347 C CA . PRO A 1 31 ? -10.956 2.932 -2.567 1.00 1.26 31 PRO A CA 4
ATOM 1348 C C . PRO A 1 31 ? -9.539 2.480 -2.913 1.00 1.06 31 PRO A C 4
ATOM 1349 O O . PRO A 1 31 ? -9.116 2.576 -4.066 1.00 1.47 31 PRO A O 4
ATOM 1360 N N . PHE A 1 32 ? -8.807 1.997 -1.917 1.00 0.64 32 PHE A N 4
ATOM 1361 C CA . PHE A 1 32 ? -7.454 1.512 -2.130 1.00 0.51 32 PHE A CA 4
ATOM 1362 C C . PHE A 1 32 ? -7.278 0.162 -1.452 1.00 0.49 32 PHE A C 4
ATOM 1363 O O . PHE A 1 32 ? -7.029 0.081 -0.249 1.00 0.67 32 PHE A O 4
ATOM 1380 N N . SER A 1 33 ? -7.426 -0.889 -2.231 1.00 0.69 33 SER A N 4
ATOM 1381 C CA . SER A 1 33 ? -7.342 -2.242 -1.723 1.00 0.73 33 SER A CA 4
ATOM 1382 C C . SER A 1 33 ? -6.131 -2.947 -2.323 1.00 0.80 33 SER A C 4
ATOM 1383 O O . SER A 1 33 ? -6.119 -3.295 -3.505 1.00 1.06 33 SER A O 4
ATOM 1391 N N . CYS A 1 34 ? -5.117 -3.145 -1.501 1.00 0.68 34 CYS A N 4
ATOM 1392 C CA . CYS A 1 34 ? -3.883 -3.782 -1.925 1.00 0.74 34 CYS A CA 4
ATOM 1393 C C . CYS A 1 34 ? -3.986 -5.290 -1.728 1.00 0.63 34 CYS A C 4
ATOM 1394 O O . CYS A 1 34 ? -3.720 -5.800 -0.639 1.00 0.67 34 CYS A O 4
ATOM 1401 N N . ARG A 1 35 ? -4.366 -5.997 -2.785 1.00 0.74 35 ARG A N 4
ATOM 1402 C CA . ARG A 1 35 ? -4.553 -7.443 -2.724 1.00 0.80 35 ARG A CA 4
ATOM 1403 C C . ARG A 1 35 ? -3.222 -8.165 -2.556 1.00 0.65 35 ARG A C 4
ATOM 1404 O O . ARG A 1 35 ? -3.185 -9.372 -2.319 1.00 0.74 35 ARG A O 4
ATOM 1425 N N . GLU A 1 36 ? -2.130 -7.424 -2.680 1.00 0.65 36 GLU A N 4
ATOM 1426 C CA . GLU A 1 36 ? -0.816 -7.962 -2.504 1.00 0.71 36 GLU A CA 4
ATOM 1427 C C . GLU A 1 36 ? -0.584 -8.348 -1.041 1.00 0.60 36 GLU A C 4
ATOM 1428 O O . GLU A 1 36 ? -0.043 -9.413 -0.752 1.00 0.70 36 GLU A O 4
ATOM 1440 N N . CYS A 1 37 ? -1.028 -7.493 -0.120 1.00 0.52 37 CYS A N 4
ATOM 1441 C CA . CYS A 1 37 ? -0.820 -7.746 1.305 1.00 0.55 37 CYS A CA 4
ATOM 1442 C C . CYS A 1 37 ? -2.149 -7.895 2.043 1.00 0.43 37 CYS A C 4
ATOM 1443 O O . CYS A 1 37 ? -2.173 -8.163 3.245 1.00 0.52 37 CYS A O 4
ATOM 1450 N N . SER A 1 38 ? -3.243 -7.695 1.312 1.00 0.37 38 SER A N 4
ATOM 1451 C CA . SER A 1 38 ? -4.602 -7.824 1.845 1.00 0.40 38 SER A CA 4
ATOM 1452 C C . SER A 1 38 ? -4.971 -6.664 2.775 1.00 0.32 38 SER A C 4
ATOM 1453 O O . SER A 1 38 ? -5.902 -6.767 3.576 1.00 0.45 38 SER A O 4
ATOM 1461 N N . LYS A 1 39 ? -4.247 -5.557 2.664 1.00 0.24 39 LYS A N 4
ATOM 1462 C CA . LYS A 1 39 ? -4.569 -4.364 3.438 1.00 0.30 39 LYS A CA 4
ATOM 1463 C C . LYS A 1 39 ? -5.318 -3.361 2.570 1.00 0.34 39 LYS A C 4
ATOM 1464 O O . LYS A 1 39 ? -5.109 -3.302 1.354 1.00 0.62 39 LYS A O 4
ATOM 1483 N N . ALA A 1 40 ? -6.183 -2.574 3.191 1.00 0.27 40 ALA A N 4
ATOM 1484 C CA . ALA A 1 40 ? -6.937 -1.559 2.473 1.00 0.30 40 ALA A CA 4
ATOM 1485 C C . ALA A 1 40 ? -6.823 -0.213 3.169 1.00 0.27 40 ALA A C 4
ATOM 1486 O O . ALA A 1 40 ? -6.833 -0.135 4.397 1.00 0.46 40 ALA A O 4
ATOM 1493 N N . PHE A 1 41 ? -6.711 0.843 2.381 1.00 0.21 41 PHE A N 4
ATOM 1494 C CA . PHE A 1 41 ? -6.622 2.195 2.912 1.00 0.22 41 PHE A CA 4
ATOM 1495 C C . PHE A 1 41 ? -7.580 3.106 2.163 1.00 0.26 41 PHE A C 4
ATOM 1496 O O . PHE A 1 41 ? -7.980 2.807 1.041 1.00 0.40 41 PHE A O 4
ATOM 1513 N N . SER A 1 42 ? -7.980 4.192 2.801 1.00 0.32 42 SER A N 4
ATOM 1514 C CA . SER A 1 42 ? -8.829 5.176 2.154 1.00 0.42 42 SER A CA 4
ATOM 1515 C C . SER A 1 42 ? -8.046 6.457 1.897 1.00 0.33 42 SER A C 4
ATOM 1516 O O . SER A 1 42 ? -8.570 7.422 1.341 1.00 0.43 42 SER A O 4
ATOM 1524 N N . ASP A 1 43 ? -6.780 6.450 2.302 1.00 0.22 43 ASP A N 4
ATOM 1525 C CA . ASP A 1 43 ? -5.890 7.576 2.052 1.00 0.20 43 ASP A CA 4
ATOM 1526 C C . ASP A 1 43 ? -4.941 7.212 0.923 1.00 0.16 43 ASP A C 4
ATOM 1527 O O . ASP A 1 43 ? -4.251 6.190 0.997 1.00 0.16 43 ASP A O 4
ATOM 1536 N N . PRO A 1 44 ? -4.898 8.029 -0.134 1.00 0.23 44 PRO A N 4
ATOM 1537 C CA . PRO A 1 44 ? -4.008 7.806 -1.278 1.00 0.27 44 PRO A CA 4
ATOM 1538 C C . PRO A 1 44 ? -2.539 7.813 -0.876 1.00 0.22 44 PRO A C 4
ATOM 1539 O O . PRO A 1 44 ? -1.698 7.231 -1.562 1.00 0.26 44 PRO A O 4
ATOM 1550 N N . ALA A 1 45 ? -2.232 8.476 0.231 1.00 0.21 45 ALA A N 4
ATOM 1551 C CA . ALA A 1 45 ? -0.867 8.539 0.721 1.00 0.24 45 ALA A CA 4
ATOM 1552 C C . ALA A 1 45 ? -0.592 7.428 1.720 1.00 0.21 45 ALA A C 4
ATOM 1553 O O . ALA A 1 45 ? 0.552 7.016 1.906 1.00 0.25 45 ALA A O 4
ATOM 1560 N N . ALA A 1 46 ? -1.643 6.947 2.371 1.00 0.19 46 ALA A N 4
ATOM 1561 C CA . ALA A 1 46 ? -1.498 5.867 3.333 1.00 0.24 46 ALA A CA 4
ATOM 1562 C C . ALA A 1 46 ? -1.101 4.594 2.618 1.00 0.24 46 ALA A C 4
ATOM 1563 O O . ALA A 1 46 ? -0.165 3.905 3.019 1.00 0.29 46 ALA A O 4
ATOM 1570 N N . CYS A 1 47 ? -1.811 4.296 1.541 1.00 0.23 47 CYS A N 4
ATOM 1571 C CA . CYS A 1 47 ? -1.468 3.161 0.717 1.00 0.31 47 CYS A CA 4
ATOM 1572 C C . CYS A 1 47 ? -0.138 3.418 0.030 1.00 0.30 47 CYS A C 4
ATOM 1573 O O . CYS A 1 47 ? 0.667 2.513 -0.131 1.00 0.39 47 CYS A O 4
ATOM 1581 N N . LYS A 1 48 ? 0.105 4.676 -0.318 1.00 0.27 48 LYS A N 4
ATOM 1582 C CA . LYS A 1 48 ? 1.332 5.058 -0.999 1.00 0.30 48 LYS A CA 4
ATOM 1583 C C . LYS A 1 48 ? 2.533 4.754 -0.123 1.00 0.26 48 LYS A C 4
ATOM 1584 O O . LYS A 1 48 ? 3.504 4.158 -0.580 1.00 0.31 48 LYS A O 4
ATOM 1603 N N . ALA A 1 49 ? 2.441 5.134 1.143 1.00 0.24 49 ALA A N 4
ATOM 1604 C CA . ALA A 1 49 ? 3.542 4.934 2.079 1.00 0.25 49 ALA A CA 4
ATOM 1605 C C . ALA A 1 49 ? 3.788 3.452 2.317 1.00 0.23 49 ALA A C 4
ATOM 1606 O O . ALA A 1 49 ? 4.930 2.990 2.339 1.00 0.23 49 ALA A O 4
ATOM 1613 N N . HIS A 1 50 ? 2.702 2.714 2.466 1.00 0.32 50 HIS A N 4
ATOM 1614 C CA . HIS A 1 50 ? 2.763 1.286 2.731 1.00 0.39 50 HIS A CA 4
ATOM 1615 C C . HIS A 1 50 ? 3.196 0.490 1.490 1.00 0.37 50 HIS A C 4
ATOM 1616 O O . HIS A 1 50 ? 3.817 -0.567 1.596 1.00 0.43 50 HIS A O 4
ATOM 1630 N N . GLU A 1 51 ? 2.858 0.984 0.318 1.00 0.40 51 GLU A N 4
ATOM 1631 C CA . GLU A 1 51 ? 3.255 0.327 -0.918 1.00 0.51 51 GLU A CA 4
ATOM 1632 C C . GLU A 1 51 ? 4.714 0.631 -1.236 1.00 0.34 51 GLU A C 4
ATOM 1633 O O . GLU A 1 51 ? 5.426 -0.185 -1.832 1.00 0.35 51 GLU A O 4
ATOM 1645 N N . LYS A 1 52 ? 5.159 1.802 -0.810 1.00 0.31 52 LYS A N 4
ATOM 1646 C CA . LYS A 1 52 ? 6.570 2.164 -0.905 1.00 0.39 52 LYS A CA 4
ATOM 1647 C C . LYS A 1 52 ? 7.428 1.247 -0.034 1.00 0.35 52 LYS A C 4
ATOM 1648 O O . LYS A 1 52 ? 8.625 1.096 -0.273 1.00 0.57 52 LYS A O 4
ATOM 1667 N N . THR A 1 53 ? 6.828 0.651 0.989 1.00 0.24 53 THR A N 4
ATOM 1668 C CA . THR A 1 53 ? 7.543 -0.301 1.820 1.00 0.38 53 THR A CA 4
ATOM 1669 C C . THR A 1 53 ? 7.390 -1.720 1.273 1.00 0.35 53 THR A C 4
ATOM 1670 O O . THR A 1 53 ? 8.072 -2.643 1.720 1.00 0.49 53 THR A O 4
ATOM 1681 N N . HIS A 1 54 ? 6.491 -1.894 0.301 1.00 0.25 54 HIS A N 4
ATOM 1682 C CA . HIS A 1 54 ? 6.409 -3.157 -0.437 1.00 0.32 54 HIS A CA 4
ATOM 1683 C C . HIS A 1 54 ? 7.660 -3.337 -1.276 1.00 0.38 54 HIS A C 4
ATOM 1684 O O . HIS A 1 54 ? 8.237 -4.423 -1.337 1.00 0.55 54 HIS A O 4
ATOM 1698 N N . SER A 1 55 ? 8.083 -2.254 -1.902 1.00 0.41 55 SER A N 4
ATOM 1699 C CA . SER A 1 55 ? 9.277 -2.275 -2.720 1.00 0.54 55 SER A CA 4
ATOM 1700 C C . SER A 1 55 ? 10.203 -1.153 -2.278 1.00 0.60 55 SER A C 4
ATOM 1701 O O . SER A 1 55 ? 10.001 0.001 -2.651 1.00 0.69 55 SER A O 4
ATOM 1709 N N . PRO A 1 56 ? 11.210 -1.477 -1.452 1.00 0.63 56 PRO A N 4
ATOM 1710 C CA . PRO A 1 56 ? 12.136 -0.483 -0.902 1.00 0.77 56 PRO A CA 4
ATOM 1711 C C . PRO A 1 56 ? 12.866 0.295 -1.990 1.00 0.88 56 PRO A C 4
ATOM 1712 O O . PRO A 1 56 ? 13.572 -0.280 -2.823 1.00 1.01 56 PRO A O 4
ATOM 1723 N N . LEU A 1 57 ? 12.667 1.602 -1.987 1.00 0.96 57 LEU A N 4
ATOM 1724 C CA . LEU A 1 57 ? 13.355 2.478 -2.920 1.00 1.15 57 LEU A CA 4
ATOM 1725 C C . LEU A 1 57 ? 14.695 2.884 -2.335 1.00 1.21 57 LEU A C 4
ATOM 1726 O O . LEU A 1 57 ? 15.706 2.959 -3.035 1.00 1.38 57 LEU A O 4
ATOM 1742 N N . LYS A 1 58 ? 14.681 3.162 -1.044 1.00 1.34 58 LYS A N 4
ATOM 1743 C CA . LYS A 1 58 ? 15.895 3.458 -0.307 1.00 1.67 58 LYS A CA 4
ATOM 1744 C C . LYS A 1 58 ? 16.341 2.228 0.479 1.00 1.98 58 LYS A C 4
ATOM 1745 O O . LYS A 1 58 ? 17.127 1.429 -0.069 1.00 2.17 58 LYS A O 4
ATOM 1765 N N . LYS A 1 30 ? -13.861 -0.011 -2.167 1.00 2.23 30 LYS A N 5
ATOM 1766 C CA . LYS A 1 30 ? -12.547 0.222 -1.530 1.00 1.92 30 LYS A CA 5
ATOM 1767 C C . LYS A 1 30 ? -11.672 1.063 -2.449 1.00 1.43 30 LYS A C 5
ATOM 1768 O O . LYS A 1 30 ? -11.322 0.638 -3.548 1.00 1.68 30 LYS A O 5
ATOM 1787 N N . PRO A 1 31 ? -11.315 2.278 -2.006 1.00 1.18 31 PRO A N 5
ATOM 1788 C CA . PRO A 1 31 ? -10.507 3.206 -2.803 1.00 1.26 31 PRO A CA 5
ATOM 1789 C C . PRO A 1 31 ? -9.101 2.676 -3.056 1.00 1.06 31 PRO A C 5
ATOM 1790 O O . PRO A 1 31 ? -8.585 2.755 -4.171 1.00 1.47 31 PRO A O 5
ATOM 1801 N N . PHE A 1 32 ? -8.484 2.129 -2.021 1.00 0.64 32 PHE A N 5
ATOM 1802 C CA . PHE A 1 32 ? -7.145 1.588 -2.144 1.00 0.51 32 PHE A CA 5
ATOM 1803 C C . PHE A 1 32 ? -7.063 0.243 -1.452 1.00 0.49 32 PHE A C 5
ATOM 1804 O O . PHE A 1 32 ? -7.685 0.031 -0.411 1.00 0.67 32 PHE A O 5
ATOM 1821 N N . SER A 1 33 ? -6.323 -0.671 -2.048 1.00 0.69 33 SER A N 5
ATOM 1822 C CA . SER A 1 33 ? -6.176 -2.007 -1.503 1.00 0.73 33 SER A CA 5
ATOM 1823 C C . SER A 1 33 ? -4.798 -2.564 -1.817 1.00 0.80 33 SER A C 5
ATOM 1824 O O . SER A 1 33 ? -4.401 -2.665 -2.979 1.00 1.06 33 SER A O 5
ATOM 1832 N N . CYS A 1 34 ? -4.066 -2.891 -0.770 1.00 0.68 34 CYS A N 5
ATOM 1833 C CA . CYS A 1 34 ? -2.792 -3.567 -0.898 1.00 0.74 34 CYS A CA 5
ATOM 1834 C C . CYS A 1 34 ? -3.072 -5.034 -1.211 1.00 0.63 34 CYS A C 5
ATOM 1835 O O . CYS A 1 34 ? -3.308 -5.830 -0.304 1.00 0.67 34 CYS A O 5
ATOM 1842 N N . ARG A 1 35 ? -3.051 -5.390 -2.486 1.00 0.74 35 ARG A N 5
ATOM 1843 C CA . ARG A 1 35 ? -3.631 -6.655 -2.934 1.00 0.80 35 ARG A CA 5
ATOM 1844 C C . ARG A 1 35 ? -2.718 -7.857 -2.679 1.00 0.65 35 ARG A C 5
ATOM 1845 O O . ARG A 1 35 ? -3.076 -8.988 -3.006 1.00 0.74 35 ARG A O 5
ATOM 1866 N N . GLU A 1 36 ? -1.550 -7.631 -2.103 1.00 0.65 36 GLU A N 5
ATOM 1867 C CA . GLU A 1 36 ? -0.625 -8.729 -1.851 1.00 0.71 36 GLU A CA 5
ATOM 1868 C C . GLU A 1 36 ? -0.525 -9.037 -0.356 1.00 0.60 36 GLU A C 5
ATOM 1869 O O . GLU A 1 36 ? -0.153 -10.145 0.025 1.00 0.70 36 GLU A O 5
ATOM 1881 N N . CYS A 1 37 ? -0.851 -8.068 0.495 1.00 0.52 37 CYS A N 5
ATOM 1882 C CA . CYS A 1 37 ? -0.929 -8.335 1.928 1.00 0.55 37 CYS A CA 5
ATOM 1883 C C . CYS A 1 37 ? -2.391 -8.295 2.388 1.00 0.43 37 CYS A C 5
ATOM 1884 O O . CYS A 1 37 ? -2.708 -8.647 3.528 1.00 0.52 37 CYS A O 5
ATOM 1891 N N . SER A 1 38 ? -3.258 -7.838 1.480 1.00 0.37 38 SER A N 5
ATOM 1892 C CA . SER A 1 38 ? -4.715 -7.850 1.660 1.00 0.40 38 SER A CA 5
ATOM 1893 C C . SER A 1 38 ? -5.180 -6.767 2.644 1.00 0.32 38 SER A C 5
ATOM 1894 O O . SER A 1 38 ? -6.246 -6.880 3.254 1.00 0.45 38 SER A O 5
ATOM 1902 N N . LYS A 1 39 ? -4.383 -5.717 2.795 1.00 0.24 39 LYS A N 5
ATOM 1903 C CA . LYS A 1 39 ? -4.747 -4.591 3.654 1.00 0.30 39 LYS A CA 5
ATOM 1904 C C . LYS A 1 39 ? -5.244 -3.408 2.814 1.00 0.34 39 LYS A C 5
ATOM 1905 O O . LYS A 1 39 ? -4.533 -2.926 1.936 1.00 0.62 39 LYS A O 5
ATOM 1924 N N . ALA A 1 40 ? -6.460 -2.945 3.073 1.00 0.27 40 ALA A N 5
ATOM 1925 C CA . ALA A 1 40 ? -7.026 -1.829 2.316 1.00 0.30 40 ALA A CA 5
ATOM 1926 C C . ALA A 1 40 ? -6.763 -0.498 3.014 1.00 0.27 40 ALA A C 5
ATOM 1927 O O . ALA A 1 40 ? -6.464 -0.463 4.207 1.00 0.46 40 ALA A O 5
ATOM 1934 N N . PHE A 1 41 ? -6.876 0.593 2.259 1.00 0.21 41 PHE A N 5
ATOM 1935 C CA . PHE A 1 41 ? -6.640 1.935 2.792 1.00 0.22 41 PHE A CA 5
ATOM 1936 C C . PHE A 1 41 ? -7.659 2.920 2.244 1.00 0.26 41 PHE A C 5
ATOM 1937 O O . PHE A 1 41 ? -8.127 2.785 1.112 1.00 0.40 41 PHE A O 5
ATOM 1954 N N . SER A 1 42 ? -8.001 3.905 3.058 1.00 0.32 42 SER A N 5
ATOM 1955 C CA . SER A 1 42 ? -8.912 4.960 2.649 1.00 0.42 42 SER A CA 5
ATOM 1956 C C . SER A 1 42 ? -8.145 6.172 2.124 1.00 0.33 42 SER A C 5
ATOM 1957 O O . SER A 1 42 ? -8.716 7.043 1.471 1.00 0.43 42 SER A O 5
ATOM 1965 N N . ASP A 1 43 ? -6.849 6.209 2.406 1.00 0.22 43 ASP A N 5
ATOM 1966 C CA . ASP A 1 43 ? -6.031 7.376 2.101 1.00 0.20 43 ASP A CA 5
ATOM 1967 C C . ASP A 1 43 ? -4.989 7.049 1.046 1.00 0.16 43 ASP A C 5
ATOM 1968 O O . ASP A 1 43 ? -4.270 6.050 1.151 1.00 0.16 43 ASP A O 5
ATOM 1977 N N . PRO A 1 44 ? -4.893 7.908 0.018 1.00 0.23 44 PRO A N 5
ATOM 1978 C CA . PRO A 1 44 ? -3.993 7.707 -1.121 1.00 0.27 44 PRO A CA 5
ATOM 1979 C C . PRO A 1 44 ? -2.527 7.768 -0.728 1.00 0.22 44 PRO A C 5
ATOM 1980 O O . PRO A 1 44 ? -1.703 7.053 -1.286 1.00 0.26 44 PRO A O 5
ATOM 1991 N N . ALA A 1 45 ? -2.202 8.609 0.243 1.00 0.21 45 ALA A N 5
ATOM 1992 C CA . ALA A 1 45 ? -0.816 8.784 0.648 1.00 0.24 45 ALA A CA 5
ATOM 1993 C C . ALA A 1 45 ? -0.430 7.720 1.654 1.00 0.21 45 ALA A C 5
ATOM 1994 O O . ALA A 1 45 ? 0.742 7.368 1.792 1.00 0.25 45 ALA A O 5
ATOM 2001 N N . ALA A 1 46 ? -1.430 7.197 2.346 1.00 0.19 46 ALA A N 5
ATOM 2002 C CA . ALA A 1 46 ? -1.217 6.100 3.268 1.00 0.24 46 ALA A CA 5
ATOM 2003 C C . ALA A 1 46 ? -0.869 4.850 2.482 1.00 0.24 46 ALA A C 5
ATOM 2004 O O . ALA A 1 46 ? 0.075 4.136 2.810 1.00 0.29 46 ALA A O 5
ATOM 2011 N N . CYS A 1 47 ? -1.626 4.617 1.417 1.00 0.23 47 CYS A N 5
ATOM 2012 C CA . CYS A 1 47 ? -1.338 3.526 0.499 1.00 0.31 47 CYS A CA 5
ATOM 2013 C C . CYS A 1 47 ? -0.037 3.803 -0.243 1.00 0.30 47 CYS A C 5
ATOM 2014 O O . CYS A 1 47 ? 0.676 2.882 -0.620 1.00 0.39 47 CYS A O 5
ATOM 2022 N N . LYS A 1 48 ? 0.276 5.084 -0.418 1.00 0.27 48 LYS A N 5
ATOM 2023 C CA . LYS A 1 48 ? 1.461 5.497 -1.156 1.00 0.30 48 LYS A CA 5
ATOM 2024 C C . LYS A 1 48 ? 2.716 5.139 -0.370 1.00 0.26 48 LYS A C 5
ATOM 2025 O O . LYS A 1 48 ? 3.678 4.588 -0.918 1.00 0.31 48 LYS A O 5
ATOM 2044 N N . ALA A 1 49 ? 2.694 5.442 0.920 1.00 0.24 49 ALA A N 5
ATOM 2045 C CA . ALA A 1 49 ? 3.819 5.135 1.791 1.00 0.25 49 ALA A CA 5
ATOM 2046 C C . ALA A 1 49 ? 3.907 3.632 2.015 1.00 0.23 49 ALA A C 5
ATOM 2047 O O . ALA A 1 49 ? 4.995 3.065 2.146 1.00 0.23 49 ALA A O 5
ATOM 2054 N N . HIS A 1 50 ? 2.747 2.997 2.028 1.00 0.32 50 HIS A N 5
ATOM 2055 C CA . HIS A 1 50 ? 2.652 1.563 2.230 1.00 0.39 50 HIS A CA 5
ATOM 2056 C C . HIS A 1 50 ? 3.103 0.816 0.968 1.00 0.37 50 HIS A C 5
ATOM 2057 O O . HIS A 1 50 ? 3.617 -0.303 1.033 1.00 0.43 50 HIS A O 5
ATOM 2071 N N . GLU A 1 51 ? 2.908 1.441 -0.185 1.00 0.40 51 GLU A N 5
ATOM 2072 C CA . GLU A 1 51 ? 3.460 0.923 -1.430 1.00 0.51 51 GLU A CA 5
ATOM 2073 C C . GLU A 1 51 ? 4.968 0.832 -1.323 1.00 0.34 51 GLU A C 5
ATOM 2074 O O . GLU A 1 51 ? 5.583 -0.120 -1.800 1.00 0.35 51 GLU A O 5
ATOM 2086 N N . LYS A 1 52 ? 5.554 1.828 -0.674 1.00 0.31 52 LYS A N 5
ATOM 2087 C CA . LYS A 1 52 ? 7.001 1.928 -0.578 1.00 0.39 52 LYS A CA 5
ATOM 2088 C C . LYS A 1 52 ? 7.564 1.011 0.507 1.00 0.35 52 LYS A C 5
ATOM 2089 O O . LYS A 1 52 ? 8.778 0.899 0.660 1.00 0.57 52 LYS A O 5
ATOM 2108 N N . THR A 1 53 ? 6.693 0.363 1.267 1.00 0.24 53 THR A N 5
ATOM 2109 C CA . THR A 1 53 ? 7.143 -0.630 2.234 1.00 0.38 53 THR A CA 5
ATOM 2110 C C . THR A 1 53 ? 7.138 -2.020 1.607 1.00 0.35 53 THR A C 5
ATOM 2111 O O . THR A 1 53 ? 7.840 -2.925 2.062 1.00 0.49 53 THR A O 5
ATOM 2122 N N . HIS A 1 54 ? 6.333 -2.188 0.562 1.00 0.25 54 HIS A N 5
ATOM 2123 C CA . HIS A 1 54 ? 6.384 -3.402 -0.250 1.00 0.32 54 HIS A CA 5
ATOM 2124 C C . HIS A 1 54 ? 7.409 -3.233 -1.359 1.00 0.38 54 HIS A C 5
ATOM 2125 O O . HIS A 1 54 ? 8.086 -4.180 -1.754 1.00 0.55 54 HIS A O 5
ATOM 2139 N N . SER A 1 55 ? 7.498 -2.015 -1.868 1.00 0.41 55 SER A N 5
ATOM 2140 C CA . SER A 1 55 ? 8.538 -1.638 -2.803 1.00 0.54 55 SER A CA 5
ATOM 2141 C C . SER A 1 55 ? 9.504 -0.701 -2.092 1.00 0.60 55 SER A C 5
ATOM 2142 O O . SER A 1 55 ? 9.421 0.520 -2.241 1.00 0.69 55 SER A O 5
ATOM 2150 N N . PRO A 1 56 ? 10.426 -1.264 -1.299 1.00 0.63 56 PRO A N 5
ATOM 2151 C CA . PRO A 1 56 ? 11.307 -0.490 -0.429 1.00 0.77 56 PRO A CA 5
ATOM 2152 C C . PRO A 1 56 ? 12.313 0.327 -1.222 1.00 0.88 56 PRO A C 5
ATOM 2153 O O . PRO A 1 56 ? 12.983 -0.193 -2.119 1.00 1.01 56 PRO A O 5
ATOM 2164 N N . LEU A 1 57 ? 12.406 1.608 -0.894 1.00 0.96 57 LEU A N 5
ATOM 2165 C CA . LEU A 1 57 ? 13.374 2.485 -1.533 1.00 1.15 57 LEU A CA 5
ATOM 2166 C C . LEU A 1 57 ? 14.763 2.095 -1.059 1.00 1.21 57 LEU A C 5
ATOM 2167 O O . LEU A 1 57 ? 15.735 2.127 -1.816 1.00 1.38 57 LEU A O 5
ATOM 2183 N N . LYS A 1 58 ? 14.835 1.744 0.215 1.00 1.34 58 LYS A N 5
ATOM 2184 C CA . LYS A 1 58 ? 16.041 1.212 0.812 1.00 1.67 58 LYS A CA 5
ATOM 2185 C C . LYS A 1 58 ? 15.916 -0.304 0.940 1.00 1.98 58 LYS A C 5
ATOM 2186 O O . LYS A 1 58 ? 16.488 -1.030 0.103 1.00 2.17 58 LYS A O 5
ATOM 2206 N N . LYS A 1 30 ? -11.936 -1.653 -5.912 1.00 2.23 30 LYS A N 6
ATOM 2207 C CA . LYS A 1 30 ? -10.672 -1.509 -5.156 1.00 1.92 30 LYS A CA 6
ATOM 2208 C C . LYS A 1 30 ? -9.923 -0.255 -5.615 1.00 1.43 30 LYS A C 6
ATOM 2209 O O . LYS A 1 30 ? -9.218 -0.282 -6.627 1.00 1.68 30 LYS A O 6
ATOM 2228 N N . PRO A 1 31 ? -10.060 0.861 -4.879 1.00 1.18 31 PRO A N 6
ATOM 2229 C CA . PRO A 1 31 ? -9.382 2.112 -5.198 1.00 1.26 31 PRO A CA 6
ATOM 2230 C C . PRO A 1 31 ? -8.003 2.221 -4.542 1.00 1.06 31 PRO A C 6
ATOM 2231 O O . PRO A 1 31 ? -7.006 2.494 -5.210 1.00 1.47 31 PRO A O 6
ATOM 2242 N N . PHE A 1 32 ? -7.946 1.991 -3.235 1.00 0.64 32 PHE A N 6
ATOM 2243 C CA . PHE A 1 32 ? -6.696 2.086 -2.495 1.00 0.51 32 PHE A CA 6
ATOM 2244 C C . PHE A 1 32 ? -6.432 0.752 -1.823 1.00 0.49 32 PHE A C 6
ATOM 2245 O O . PHE A 1 32 ? -5.913 0.677 -0.708 1.00 0.67 32 PHE A O 6
ATOM 2262 N N . SER A 1 33 ? -6.835 -0.299 -2.509 1.00 0.69 33 SER A N 6
ATOM 2263 C CA . SER A 1 33 ? -6.761 -1.640 -1.977 1.00 0.73 33 SER A CA 6
ATOM 2264 C C . SER A 1 33 ? -5.544 -2.377 -2.519 1.00 0.80 33 SER A C 6
ATOM 2265 O O . SER A 1 33 ? -5.234 -2.305 -3.710 1.00 1.06 33 SER A O 6
ATOM 2273 N N . CYS A 1 34 ? -4.876 -3.091 -1.637 1.00 0.68 34 CYS A N 6
ATOM 2274 C CA . CYS A 1 34 ? -3.683 -3.838 -1.979 1.00 0.74 34 CYS A CA 6
ATOM 2275 C C . CYS A 1 34 ? -3.989 -5.332 -1.928 1.00 0.63 34 CYS A C 6
ATOM 2276 O O . CYS A 1 34 ? -4.685 -5.800 -1.025 1.00 0.67 34 CYS A O 6
ATOM 2283 N N . ARG A 1 35 ? -3.476 -6.072 -2.897 1.00 0.74 35 ARG A N 6
ATOM 2284 C CA . ARG A 1 35 ? -3.809 -7.485 -3.040 1.00 0.80 35 ARG A CA 6
ATOM 2285 C C . ARG A 1 35 ? -2.841 -8.377 -2.258 1.00 0.65 35 ARG A C 6
ATOM 2286 O O . ARG A 1 35 ? -3.262 -9.338 -1.618 1.00 0.74 35 ARG A O 6
ATOM 2307 N N . GLU A 1 36 ? -1.551 -8.048 -2.291 1.00 0.65 36 GLU A N 6
ATOM 2308 C CA . GLU A 1 36 ? -0.533 -8.929 -1.719 1.00 0.71 36 GLU A CA 6
ATOM 2309 C C . GLU A 1 36 ? -0.501 -8.874 -0.199 1.00 0.60 36 GLU A C 6
ATOM 2310 O O . GLU A 1 36 ? -0.259 -9.893 0.446 1.00 0.70 36 GLU A O 6
ATOM 2322 N N . CYS A 1 37 ? -0.743 -7.711 0.387 1.00 0.52 37 CYS A N 6
ATOM 2323 C CA . CYS A 1 37 ? -0.799 -7.636 1.844 1.00 0.55 37 CYS A CA 6
ATOM 2324 C C . CYS A 1 37 ? -2.252 -7.637 2.308 1.00 0.43 37 CYS A C 6
ATOM 2325 O O . CYS A 1 37 ? -2.540 -7.722 3.502 1.00 0.52 37 CYS A O 6
ATOM 2332 N N . SER A 1 38 ? -3.150 -7.534 1.331 1.00 0.37 38 SER A N 6
ATOM 2333 C CA . SER A 1 38 ? -4.597 -7.637 1.548 1.00 0.40 38 SER A CA 6
ATOM 2334 C C . SER A 1 38 ? -5.148 -6.468 2.372 1.00 0.32 38 SER A C 6
ATOM 2335 O O . SER A 1 38 ? -6.296 -6.495 2.816 1.00 0.45 38 SER A O 6
ATOM 2343 N N . LYS A 1 39 ? -4.331 -5.445 2.566 1.00 0.24 39 LYS A N 6
ATOM 2344 C CA . LYS A 1 39 ? -4.729 -4.284 3.343 1.00 0.30 39 LYS A CA 6
ATOM 2345 C C . LYS A 1 39 ? -5.123 -3.132 2.427 1.00 0.34 39 LYS A C 6
ATOM 2346 O O . LYS A 1 39 ? -4.364 -2.752 1.537 1.00 0.62 39 LYS A O 6
ATOM 2365 N N . ALA A 1 40 ? -6.315 -2.598 2.636 1.00 0.27 40 ALA A N 6
ATOM 2366 C CA . ALA A 1 40 ? -6.778 -1.443 1.882 1.00 0.30 40 ALA A CA 6
ATOM 2367 C C . ALA A 1 40 ? -6.830 -0.217 2.776 1.00 0.27 40 ALA A C 6
ATOM 2368 O O . ALA A 1 40 ? -7.150 -0.316 3.964 1.00 0.46 40 ALA A O 6
ATOM 2375 N N . PHE A 1 41 ? -6.514 0.934 2.208 1.00 0.21 41 PHE A N 6
ATOM 2376 C CA . PHE A 1 41 ? -6.524 2.182 2.959 1.00 0.22 41 PHE A CA 6
ATOM 2377 C C . PHE A 1 41 ? -7.588 3.128 2.419 1.00 0.26 41 PHE A C 6
ATOM 2378 O O . PHE A 1 41 ? -8.035 2.991 1.287 1.00 0.40 41 PHE A O 6
ATOM 2395 N N . SER A 1 42 ? -8.005 4.067 3.252 1.00 0.32 42 SER A N 6
ATOM 2396 C CA . SER A 1 42 ? -8.941 5.099 2.842 1.00 0.42 42 SER A CA 6
ATOM 2397 C C . SER A 1 42 ? -8.176 6.361 2.449 1.00 0.33 42 SER A C 6
ATOM 2398 O O . SER A 1 42 ? -8.760 7.351 2.007 1.00 0.43 42 SER A O 6
ATOM 2406 N N . ASP A 1 43 ? -6.860 6.312 2.615 1.00 0.22 43 ASP A N 6
ATOM 2407 C CA . ASP A 1 43 ? -5.994 7.422 2.248 1.00 0.20 43 ASP A CA 6
ATOM 2408 C C . ASP A 1 43 ? -5.026 6.986 1.157 1.00 0.16 43 ASP A C 6
ATOM 2409 O O . ASP A 1 43 ? -4.215 6.077 1.355 1.00 0.16 43 ASP A O 6
ATOM 2418 N N . PRO A 1 44 ? -5.107 7.638 -0.013 1.00 0.23 44 PRO A N 6
ATOM 2419 C CA . PRO A 1 44 ? -4.284 7.300 -1.181 1.00 0.27 44 PRO A CA 6
ATOM 2420 C C . PRO A 1 44 ? -2.787 7.391 -0.904 1.00 0.22 44 PRO A C 6
ATOM 2421 O O . PRO A 1 44 ? -2.002 6.630 -1.463 1.00 0.26 44 PRO A O 6
ATOM 2432 N N . ALA A 1 45 ? -2.394 8.301 -0.024 1.00 0.21 45 ALA A N 6
ATOM 2433 C CA . ALA A 1 45 ? -0.984 8.507 0.262 1.00 0.24 45 ALA A CA 6
ATOM 2434 C C . ALA A 1 45 ? -0.530 7.593 1.384 1.00 0.21 45 ALA A C 6
ATOM 2435 O O . ALA A 1 45 ? 0.650 7.258 1.486 1.00 0.25 45 ALA A O 6
ATOM 2442 N N . ALA A 1 46 ? -1.472 7.185 2.221 1.00 0.19 46 ALA A N 6
ATOM 2443 C CA . ALA A 1 46 ? -1.184 6.239 3.281 1.00 0.24 46 ALA A CA 6
ATOM 2444 C C . ALA A 1 46 ? -0.861 4.883 2.672 1.00 0.24 46 ALA A C 6
ATOM 2445 O O . ALA A 1 46 ? 0.099 4.222 3.067 1.00 0.29 46 ALA A O 6
ATOM 2452 N N . CYS A 1 47 ? -1.659 4.494 1.685 1.00 0.23 47 CYS A N 6
ATOM 2453 C CA . CYS A 1 47 ? -1.402 3.275 0.936 1.00 0.31 47 CYS A CA 6
ATOM 2454 C C . CYS A 1 47 ? -0.139 3.444 0.103 1.00 0.30 47 CYS A C 6
ATOM 2455 O O . CYS A 1 47 ? 0.622 2.504 -0.081 1.00 0.39 47 CYS A O 6
ATOM 2463 N N . LYS A 1 48 ? 0.090 4.664 -0.362 1.00 0.27 48 LYS A N 6
ATOM 2464 C CA . LYS A 1 48 ? 1.243 4.976 -1.199 1.00 0.30 48 LYS A CA 6
ATOM 2465 C C . LYS A 1 48 ? 2.534 4.811 -0.405 1.00 0.26 48 LYS A C 6
ATOM 2466 O O . LYS A 1 48 ? 3.535 4.317 -0.919 1.00 0.31 48 LYS A O 6
ATOM 2485 N N . ALA A 1 49 ? 2.497 5.224 0.856 1.00 0.24 49 ALA A N 6
ATOM 2486 C CA . ALA A 1 49 ? 3.646 5.078 1.741 1.00 0.25 49 ALA A CA 6
ATOM 2487 C C . ALA A 1 49 ? 3.858 3.613 2.095 1.00 0.23 49 ALA A C 6
ATOM 2488 O O . ALA A 1 49 ? 4.980 3.107 2.068 1.00 0.23 49 ALA A O 6
ATOM 2495 N N . HIS A 1 50 ? 2.762 2.941 2.414 1.00 0.32 50 HIS A N 6
ATOM 2496 C CA . HIS A 1 50 ? 2.783 1.523 2.746 1.00 0.39 50 HIS A CA 6
ATOM 2497 C C . HIS A 1 50 ? 3.275 0.683 1.568 1.00 0.37 50 HIS A C 6
ATOM 2498 O O . HIS A 1 50 ? 4.080 -0.226 1.738 1.00 0.43 50 HIS A O 6
ATOM 2512 N N . GLU A 1 51 ? 2.802 0.990 0.379 1.00 0.40 51 GLU A N 6
ATOM 2513 C CA . GLU A 1 51 ? 3.216 0.260 -0.807 1.00 0.51 51 GLU A CA 6
ATOM 2514 C C . GLU A 1 51 ? 4.685 0.502 -1.115 1.00 0.34 51 GLU A C 6
ATOM 2515 O O . GLU A 1 51 ? 5.361 -0.345 -1.699 1.00 0.35 51 GLU A O 6
ATOM 2527 N N . LYS A 1 52 ? 5.174 1.657 -0.706 1.00 0.31 52 LYS A N 6
ATOM 2528 C CA . LYS A 1 52 ? 6.603 1.946 -0.791 1.00 0.39 52 LYS A CA 6
ATOM 2529 C C . LYS A 1 52 ? 7.423 1.042 0.135 1.00 0.35 52 LYS A C 6
ATOM 2530 O O . LYS A 1 52 ? 8.613 0.858 -0.082 1.00 0.57 52 LYS A O 6
ATOM 2549 N N . THR A 1 53 ? 6.798 0.488 1.170 1.00 0.24 53 THR A N 6
ATOM 2550 C CA . THR A 1 53 ? 7.494 -0.468 2.028 1.00 0.38 53 THR A CA 6
ATOM 2551 C C . THR A 1 53 ? 7.468 -1.862 1.403 1.00 0.35 53 THR A C 6
ATOM 2552 O O . THR A 1 53 ? 8.289 -2.716 1.738 1.00 0.49 53 THR A O 6
ATOM 2563 N N . HIS A 1 54 ? 6.513 -2.090 0.495 1.00 0.25 54 HIS A N 6
ATOM 2564 C CA . HIS A 1 54 ? 6.509 -3.316 -0.315 1.00 0.32 54 HIS A CA 6
ATOM 2565 C C . HIS A 1 54 ? 7.752 -3.355 -1.197 1.00 0.38 54 HIS A C 6
ATOM 2566 O O . HIS A 1 54 ? 8.381 -4.398 -1.370 1.00 0.55 54 HIS A O 6
ATOM 2580 N N . SER A 1 55 ? 8.094 -2.203 -1.752 1.00 0.41 55 SER A N 6
ATOM 2581 C CA . SER A 1 55 ? 9.308 -2.055 -2.536 1.00 0.54 55 SER A CA 6
ATOM 2582 C C . SER A 1 55 ? 10.178 -0.962 -1.916 1.00 0.60 55 SER A C 6
ATOM 2583 O O . SER A 1 55 ? 10.239 0.157 -2.428 1.00 0.69 55 SER A O 6
ATOM 2591 N N . PRO A 1 56 ? 10.865 -1.286 -0.805 1.00 0.63 56 PRO A N 6
ATOM 2592 C CA . PRO A 1 56 ? 11.580 -0.299 0.011 1.00 0.77 56 PRO A CA 6
ATOM 2593 C C . PRO A 1 56 ? 12.656 0.442 -0.761 1.00 0.88 56 PRO A C 6
ATOM 2594 O O . PRO A 1 56 ? 13.235 -0.077 -1.720 1.00 1.01 56 PRO A O 6
ATOM 2605 N N . LEU A 1 57 ? 12.910 1.665 -0.327 1.00 0.96 57 LEU A N 6
ATOM 2606 C CA . LEU A 1 57 ? 13.899 2.520 -0.954 1.00 1.15 57 LEU A CA 6
ATOM 2607 C C . LEU A 1 57 ? 15.264 2.230 -0.358 1.00 1.21 57 LEU A C 6
ATOM 2608 O O . LEU A 1 57 ? 16.276 2.206 -1.058 1.00 1.38 57 LEU A O 6
ATOM 2624 N N . LYS A 1 58 ? 15.283 2.043 0.951 1.00 1.34 58 LYS A N 6
ATOM 2625 C CA . LYS A 1 58 ? 16.470 1.577 1.646 1.00 1.67 58 LYS A CA 6
ATOM 2626 C C . LYS A 1 58 ? 16.327 0.100 2.003 1.00 1.98 58 LYS A C 6
ATOM 2627 O O . LYS A 1 58 ? 15.883 -0.203 3.134 1.00 2.17 58 LYS A O 6
ATOM 2647 N N . LYS A 1 30 ? -14.179 -1.139 0.236 1.00 2.23 30 LYS A N 7
ATOM 2648 C CA . LYS A 1 30 ? -12.912 -0.449 0.563 1.00 1.92 30 LYS A CA 7
ATOM 2649 C C . LYS A 1 30 ? -12.312 0.183 -0.689 1.00 1.43 30 LYS A C 7
ATOM 2650 O O . LYS A 1 30 ? -12.122 -0.481 -1.710 1.00 1.68 30 LYS A O 7
ATOM 2669 N N . PRO A 1 31 ? -12.009 1.496 -0.599 1.00 1.18 31 PRO A N 7
ATOM 2670 C CA . PRO A 1 31 ? -11.534 2.304 -1.733 1.00 1.26 31 PRO A CA 7
ATOM 2671 C C . PRO A 1 31 ? -10.229 1.793 -2.333 1.00 1.06 31 PRO A C 7
ATOM 2672 O O . PRO A 1 31 ? -10.125 1.623 -3.546 1.00 1.47 31 PRO A O 7
ATOM 2683 N N . PHE A 1 32 ? -9.235 1.566 -1.487 1.00 0.64 32 PHE A N 7
ATOM 2684 C CA . PHE A 1 32 ? -7.951 1.061 -1.946 1.00 0.51 32 PHE A CA 7
ATOM 2685 C C . PHE A 1 32 ? -7.632 -0.256 -1.257 1.00 0.49 32 PHE A C 7
ATOM 2686 O O . PHE A 1 32 ? -6.995 -0.284 -0.205 1.00 0.67 32 PHE A O 7
ATOM 2703 N N . SER A 1 33 ? -8.094 -1.341 -1.847 1.00 0.69 33 SER A N 7
ATOM 2704 C CA . SER A 1 33 ? -7.882 -2.660 -1.289 1.00 0.73 33 SER A CA 7
ATOM 2705 C C . SER A 1 33 ? -6.695 -3.322 -1.974 1.00 0.80 33 SER A C 7
ATOM 2706 O O . SER A 1 33 ? -6.812 -3.863 -3.077 1.00 1.06 33 SER A O 7
ATOM 2714 N N . CYS A 1 34 ? -5.555 -3.266 -1.315 1.00 0.68 34 CYS A N 7
ATOM 2715 C CA . CYS A 1 34 ? -4.325 -3.817 -1.850 1.00 0.74 34 CYS A CA 7
ATOM 2716 C C . CYS A 1 34 ? -4.325 -5.334 -1.681 1.00 0.63 34 CYS A C 7
ATOM 2717 O O . CYS A 1 34 ? -4.123 -5.838 -0.579 1.00 0.67 34 CYS A O 7
ATOM 2724 N N . ARG A 1 35 ? -4.544 -6.054 -2.777 1.00 0.74 35 ARG A N 7
ATOM 2725 C CA . ARG A 1 35 ? -4.640 -7.511 -2.737 1.00 0.80 35 ARG A CA 7
ATOM 2726 C C . ARG A 1 35 ? -3.286 -8.121 -2.395 1.00 0.65 35 ARG A C 7
ATOM 2727 O O . ARG A 1 35 ? -3.209 -9.206 -1.817 1.00 0.74 35 ARG A O 7
ATOM 2748 N N . GLU A 1 36 ? -2.226 -7.391 -2.726 1.00 0.65 36 GLU A N 7
ATOM 2749 C CA . GLU A 1 36 ? -0.868 -7.809 -2.482 1.00 0.71 36 GLU A CA 7
ATOM 2750 C C . GLU A 1 36 ? -0.645 -8.158 -1.004 1.00 0.60 36 GLU A C 7
ATOM 2751 O O . GLU A 1 36 ? -0.080 -9.206 -0.684 1.00 0.70 36 GLU A O 7
ATOM 2763 N N . CYS A 1 37 ? -1.113 -7.294 -0.109 1.00 0.52 37 CYS A N 7
ATOM 2764 C CA . CYS A 1 37 ? -0.928 -7.517 1.323 1.00 0.55 37 CYS A CA 7
ATOM 2765 C C . CYS A 1 37 ? -2.263 -7.734 2.028 1.00 0.43 37 CYS A C 7
ATOM 2766 O O . CYS A 1 37 ? -2.310 -7.926 3.246 1.00 0.52 37 CYS A O 7
ATOM 2773 N N . SER A 1 38 ? -3.337 -7.678 1.248 1.00 0.37 38 SER A N 7
ATOM 2774 C CA . SER A 1 38 ? -4.694 -7.891 1.740 1.00 0.40 38 SER A CA 7
ATOM 2775 C C . SER A 1 38 ? -5.119 -6.799 2.729 1.00 0.32 38 SER A C 7
ATOM 2776 O O . SER A 1 38 ? -6.056 -6.978 3.509 1.00 0.45 38 SER A O 7
ATOM 2784 N N . LYS A 1 39 ? -4.427 -5.664 2.682 1.00 0.24 39 LYS A N 7
ATOM 2785 C CA . LYS A 1 39 ? -4.758 -4.525 3.532 1.00 0.30 39 LYS A CA 7
ATOM 2786 C C . LYS A 1 39 ? -5.532 -3.488 2.731 1.00 0.34 39 LYS A C 7
ATOM 2787 O O . LYS A 1 39 ? -5.323 -3.341 1.524 1.00 0.62 39 LYS A O 7
ATOM 2806 N N . ALA A 1 40 ? -6.415 -2.765 3.395 1.00 0.27 40 ALA A N 7
ATOM 2807 C CA . ALA A 1 40 ? -7.217 -1.750 2.731 1.00 0.30 40 ALA A CA 7
ATOM 2808 C C . ALA A 1 40 ? -6.956 -0.371 3.321 1.00 0.27 40 ALA A C 7
ATOM 2809 O O . ALA A 1 40 ? -6.861 -0.212 4.540 1.00 0.46 40 ALA A O 7
ATOM 2816 N N . PHE A 1 41 ? -6.827 0.615 2.448 1.00 0.21 41 PHE A N 7
ATOM 2817 C CA . PHE A 1 41 ? -6.588 1.992 2.860 1.00 0.22 41 PHE A CA 7
ATOM 2818 C C . PHE A 1 41 ? -7.622 2.893 2.201 1.00 0.26 41 PHE A C 7
ATOM 2819 O O . PHE A 1 41 ? -8.190 2.539 1.167 1.00 0.40 41 PHE A O 7
ATOM 2836 N N . SER A 1 42 ? -7.885 4.037 2.806 1.00 0.32 42 SER A N 7
ATOM 2837 C CA . SER A 1 42 ? -8.842 4.979 2.254 1.00 0.42 42 SER A CA 7
ATOM 2838 C C . SER A 1 42 ? -8.130 6.216 1.735 1.00 0.33 42 SER A C 7
ATOM 2839 O O . SER A 1 42 ? -8.738 7.083 1.105 1.00 0.43 42 SER A O 7
ATOM 2847 N N . ASP A 1 43 ? -6.834 6.286 2.003 1.00 0.22 43 ASP A N 7
ATOM 2848 C CA . ASP A 1 43 ? -6.041 7.450 1.644 1.00 0.20 43 ASP A CA 7
ATOM 2849 C C . ASP A 1 43 ? -4.901 7.066 0.715 1.00 0.16 43 ASP A C 7
ATOM 2850 O O . ASP A 1 43 ? -4.095 6.189 1.034 1.00 0.16 43 ASP A O 7
ATOM 2859 N N . PRO A 1 44 ? -4.826 7.733 -0.450 1.00 0.23 44 PRO A N 7
ATOM 2860 C CA . PRO A 1 44 ? -3.817 7.457 -1.481 1.00 0.27 44 PRO A CA 7
ATOM 2861 C C . PRO A 1 44 ? -2.381 7.651 -0.997 1.00 0.22 44 PRO A C 7
ATOM 2862 O O . PRO A 1 44 ? -1.461 7.045 -1.539 1.00 0.26 44 PRO A O 7
ATOM 2873 N N . ALA A 1 45 ? -2.179 8.501 0.008 1.00 0.21 45 ALA A N 7
ATOM 2874 C CA . ALA A 1 45 ? -0.836 8.744 0.523 1.00 0.24 45 ALA A CA 7
ATOM 2875 C C . ALA A 1 45 ? -0.519 7.786 1.657 1.00 0.21 45 ALA A C 7
ATOM 2876 O O . ALA A 1 45 ? 0.645 7.482 1.929 1.00 0.25 45 ALA A O 7
ATOM 2883 N N . ALA A 1 46 ? -1.562 7.304 2.311 1.00 0.19 46 ALA A N 7
ATOM 2884 C CA . ALA A 1 46 ? -1.409 6.331 3.376 1.00 0.24 46 ALA A CA 7
ATOM 2885 C C . ALA A 1 46 ? -0.997 4.992 2.792 1.00 0.24 46 ALA A C 7
ATOM 2886 O O . ALA A 1 46 ? -0.042 4.361 3.253 1.00 0.29 46 ALA A O 7
ATOM 2893 N N . CYS A 1 47 ? -1.704 4.580 1.748 1.00 0.23 47 CYS A N 7
ATOM 2894 C CA . CYS A 1 47 ? -1.344 3.373 1.032 1.00 0.31 47 CYS A CA 7
ATOM 2895 C C . CYS A 1 47 ? -0.025 3.590 0.310 1.00 0.30 47 CYS A C 7
ATOM 2896 O O . CYS A 1 47 ? 0.721 2.652 0.079 1.00 0.39 47 CYS A O 7
ATOM 2904 N N . LYS A 1 48 ? 0.274 4.847 0.010 1.00 0.27 48 LYS A N 7
ATOM 2905 C CA . LYS A 1 48 ? 1.491 5.203 -0.700 1.00 0.30 48 LYS A CA 7
ATOM 2906 C C . LYS A 1 48 ? 2.697 4.852 0.147 1.00 0.26 48 LYS A C 7
ATOM 2907 O O . LYS A 1 48 ? 3.624 4.201 -0.323 1.00 0.31 48 LYS A O 7
ATOM 2926 N N . ALA A 1 49 ? 2.659 5.260 1.409 1.00 0.24 49 ALA A N 7
ATOM 2927 C CA . ALA A 1 49 ? 3.760 4.989 2.328 1.00 0.25 49 ALA A CA 7
ATOM 2928 C C . ALA A 1 49 ? 3.950 3.486 2.485 1.00 0.23 49 ALA A C 7
ATOM 2929 O O . ALA A 1 49 ? 5.075 2.969 2.454 1.00 0.23 49 ALA A O 7
ATOM 2936 N N . HIS A 1 50 ? 2.829 2.798 2.627 1.00 0.32 50 HIS A N 7
ATOM 2937 C CA . HIS A 1 50 ? 2.806 1.353 2.752 1.00 0.39 50 HIS A CA 7
ATOM 2938 C C . HIS A 1 50 ? 3.326 0.671 1.480 1.00 0.37 50 HIS A C 7
ATOM 2939 O O . HIS A 1 50 ? 4.180 -0.204 1.541 1.00 0.43 50 HIS A O 7
ATOM 2953 N N . GLU A 1 51 ? 2.815 1.075 0.334 1.00 0.40 51 GLU A N 7
ATOM 2954 C CA . GLU A 1 51 ? 3.193 0.462 -0.930 1.00 0.51 51 GLU A CA 7
ATOM 2955 C C . GLU A 1 51 ? 4.659 0.734 -1.254 1.00 0.34 51 GLU A C 7
ATOM 2956 O O . GLU A 1 51 ? 5.335 -0.088 -1.880 1.00 0.35 51 GLU A O 7
ATOM 2968 N N . LYS A 1 52 ? 5.152 1.877 -0.801 1.00 0.31 52 LYS A N 7
ATOM 2969 C CA . LYS A 1 52 ? 6.573 2.199 -0.918 1.00 0.39 52 LYS A CA 7
ATOM 2970 C C . LYS A 1 52 ? 7.429 1.236 -0.090 1.00 0.35 52 LYS A C 7
ATOM 2971 O O . LYS A 1 52 ? 8.622 1.088 -0.340 1.00 0.57 52 LYS A O 7
ATOM 2990 N N . THR A 1 53 ? 6.831 0.584 0.905 1.00 0.24 53 THR A N 7
ATOM 2991 C CA . THR A 1 53 ? 7.565 -0.414 1.674 1.00 0.38 53 THR A CA 7
ATOM 2992 C C . THR A 1 53 ? 7.438 -1.789 1.026 1.00 0.35 53 THR A C 7
ATOM 2993 O O . THR A 1 53 ? 8.247 -2.676 1.288 1.00 0.49 53 THR A O 7
ATOM 3004 N N . HIS A 1 54 ? 6.413 -1.962 0.186 1.00 0.25 54 HIS A N 7
ATOM 3005 C CA . HIS A 1 54 ? 6.281 -3.180 -0.619 1.00 0.32 54 HIS A CA 7
ATOM 3006 C C . HIS A 1 54 ? 7.474 -3.330 -1.543 1.00 0.38 54 HIS A C 7
ATOM 3007 O O . HIS A 1 54 ? 7.996 -4.425 -1.741 1.00 0.55 54 HIS A O 7
ATOM 3021 N N . SER A 1 55 ? 7.882 -2.216 -2.120 1.00 0.41 55 SER A N 7
ATOM 3022 C CA . SER A 1 55 ? 9.036 -2.183 -2.991 1.00 0.54 55 SER A CA 7
ATOM 3023 C C . SER A 1 55 ? 10.056 -1.201 -2.433 1.00 0.60 55 SER A C 7
ATOM 3024 O O . SER A 1 55 ? 10.032 -0.014 -2.760 1.00 0.69 55 SER A O 7
ATOM 3032 N N . PRO A 1 56 ? 10.946 -1.693 -1.556 1.00 0.63 56 PRO A N 7
ATOM 3033 C CA . PRO A 1 56 ? 11.914 -0.857 -0.839 1.00 0.77 56 PRO A CA 7
ATOM 3034 C C . PRO A 1 56 ? 12.776 -0.013 -1.765 1.00 0.88 56 PRO A C 7
ATOM 3035 O O . PRO A 1 56 ? 13.276 -0.494 -2.784 1.00 1.01 56 PRO A O 7
ATOM 3046 N N . LEU A 1 57 ? 12.944 1.250 -1.401 1.00 0.96 57 LEU A N 7
ATOM 3047 C CA . LEU A 1 57 ? 13.785 2.165 -2.160 1.00 1.15 57 LEU A CA 7
ATOM 3048 C C . LEU A 1 57 ? 15.223 2.069 -1.668 1.00 1.21 57 LEU A C 7
ATOM 3049 O O . LEU A 1 57 ? 16.102 2.808 -2.113 1.00 1.38 57 LEU A O 7
ATOM 3065 N N . LYS A 1 58 ? 15.437 1.168 -0.726 1.00 1.34 58 LYS A N 7
ATOM 3066 C CA . LYS A 1 58 ? 16.756 0.919 -0.175 1.00 1.67 58 LYS A CA 7
ATOM 3067 C C . LYS A 1 58 ? 17.357 -0.338 -0.793 1.00 1.98 58 LYS A C 7
ATOM 3068 O O . LYS A 1 58 ? 17.068 -1.443 -0.286 1.00 2.17 58 LYS A O 7
ATOM 3088 N N . LYS A 1 30 ? -14.523 0.504 -1.592 1.00 2.23 30 LYS A N 8
ATOM 3089 C CA . LYS A 1 30 ? -13.290 0.574 -0.778 1.00 1.92 30 LYS A CA 8
ATOM 3090 C C . LYS A 1 30 ? -12.251 1.426 -1.489 1.00 1.43 30 LYS A C 8
ATOM 3091 O O . LYS A 1 30 ? -11.826 1.081 -2.594 1.00 1.68 30 LYS A O 8
ATOM 3110 N N . PRO A 1 31 ? -11.850 2.560 -0.886 1.00 1.18 31 PRO A N 8
ATOM 3111 C CA . PRO A 1 31 ? -11.026 3.570 -1.565 1.00 1.26 31 PRO A CA 8
ATOM 3112 C C . PRO A 1 31 ? -9.797 2.987 -2.252 1.00 1.06 31 PRO A C 8
ATOM 3113 O O . PRO A 1 31 ? -9.595 3.199 -3.452 1.00 1.47 31 PRO A O 8
ATOM 3124 N N . PHE A 1 32 ? -9.005 2.229 -1.497 1.00 0.64 32 PHE A N 8
ATOM 3125 C CA . PHE A 1 32 ? -7.800 1.593 -2.024 1.00 0.51 32 PHE A CA 8
ATOM 3126 C C . PHE A 1 32 ? -7.546 0.267 -1.317 1.00 0.49 32 PHE A C 8
ATOM 3127 O O . PHE A 1 32 ? -6.932 0.225 -0.252 1.00 0.67 32 PHE A O 8
ATOM 3144 N N . SER A 1 33 ? -8.032 -0.810 -1.907 1.00 0.69 33 SER A N 8
ATOM 3145 C CA . SER A 1 33 ? -7.878 -2.132 -1.327 1.00 0.73 33 SER A CA 8
ATOM 3146 C C . SER A 1 33 ? -6.744 -2.885 -2.025 1.00 0.80 33 SER A C 8
ATOM 3147 O O . SER A 1 33 ? -6.921 -3.429 -3.117 1.00 1.06 33 SER A O 8
ATOM 3155 N N . CYS A 1 34 ? -5.577 -2.898 -1.387 1.00 0.68 34 CYS A N 8
ATOM 3156 C CA . CYS A 1 34 ? -4.407 -3.575 -1.934 1.00 0.74 34 CYS A CA 8
ATOM 3157 C C . CYS A 1 34 ? -4.649 -5.079 -1.975 1.00 0.63 34 CYS A C 8
ATOM 3158 O O . CYS A 1 34 ? -5.156 -5.667 -1.018 1.00 0.67 34 CYS A O 8
ATOM 3165 N N . ARG A 1 35 ? -4.269 -5.693 -3.077 1.00 0.74 35 ARG A N 8
ATOM 3166 C CA . ARG A 1 35 ? -4.621 -7.076 -3.342 1.00 0.80 35 ARG A CA 8
ATOM 3167 C C . ARG A 1 35 ? -3.569 -8.048 -2.802 1.00 0.65 35 ARG A C 8
ATOM 3168 O O . ARG A 1 35 ? -3.903 -9.132 -2.324 1.00 0.74 35 ARG A O 8
ATOM 3189 N N . GLU A 1 36 ? -2.301 -7.658 -2.864 1.00 0.65 36 GLU A N 8
ATOM 3190 C CA . GLU A 1 36 ? -1.215 -8.570 -2.515 1.00 0.71 36 GLU A CA 8
ATOM 3191 C C . GLU A 1 36 ? -1.063 -8.729 -0.999 1.00 0.60 36 GLU A C 8
ATOM 3192 O O . GLU A 1 36 ? -0.710 -9.808 -0.526 1.00 0.70 36 GLU A O 8
ATOM 3204 N N . CYS A 1 37 ? -1.340 -7.678 -0.229 1.00 0.52 37 CYS A N 8
ATOM 3205 C CA . CYS A 1 37 ? -1.154 -7.767 1.219 1.00 0.55 37 CYS A CA 8
ATOM 3206 C C . CYS A 1 37 ? -2.493 -7.769 1.948 1.00 0.43 37 CYS A C 8
ATOM 3207 O O . CYS A 1 37 ? -2.546 -7.865 3.177 1.00 0.52 37 CYS A O 8
ATOM 3214 N N . SER A 1 38 ? -3.565 -7.646 1.172 1.00 0.37 38 SER A N 8
ATOM 3215 C CA . SER A 1 38 ? -4.935 -7.721 1.684 1.00 0.40 38 SER A CA 8
ATOM 3216 C C . SER A 1 38 ? -5.257 -6.561 2.630 1.00 0.32 38 SER A C 8
ATOM 3217 O O . SER A 1 38 ? -6.251 -6.597 3.356 1.00 0.45 38 SER A O 8
ATOM 3225 N N . LYS A 1 39 ? -4.420 -5.534 2.623 1.00 0.24 39 LYS A N 8
ATOM 3226 C CA . LYS A 1 39 ? -4.637 -4.377 3.477 1.00 0.30 39 LYS A CA 8
ATOM 3227 C C . LYS A 1 39 ? -5.255 -3.234 2.681 1.00 0.34 39 LYS A C 8
ATOM 3228 O O . LYS A 1 39 ? -4.691 -2.782 1.682 1.00 0.62 39 LYS A O 8
ATOM 3247 N N . ALA A 1 40 ? -6.417 -2.783 3.123 1.00 0.27 40 ALA A N 8
ATOM 3248 C CA . ALA A 1 40 ? -7.102 -1.678 2.477 1.00 0.30 40 ALA A CA 8
ATOM 3249 C C . ALA A 1 40 ? -6.794 -0.362 3.182 1.00 0.27 40 ALA A C 8
ATOM 3250 O O . ALA A 1 40 ? -6.665 -0.316 4.408 1.00 0.46 40 ALA A O 8
ATOM 3257 N N . PHE A 1 41 ? -6.667 0.701 2.404 1.00 0.21 41 PHE A N 8
ATOM 3258 C CA . PHE A 1 41 ? -6.396 2.021 2.948 1.00 0.22 41 PHE A CA 8
ATOM 3259 C C . PHE A 1 41 ? -7.463 3.014 2.513 1.00 0.26 41 PHE A C 8
ATOM 3260 O O . PHE A 1 41 ? -7.960 2.965 1.387 1.00 0.40 41 PHE A O 8
ATOM 3277 N N . SER A 1 42 ? -7.812 3.911 3.421 1.00 0.32 42 SER A N 8
ATOM 3278 C CA . SER A 1 42 ? -8.781 4.954 3.141 1.00 0.42 42 SER A CA 8
ATOM 3279 C C . SER A 1 42 ? -8.106 6.142 2.470 1.00 0.33 42 SER A C 8
ATOM 3280 O O . SER A 1 42 ? -8.759 6.993 1.869 1.00 0.43 42 SER A O 8
ATOM 3288 N N . ASP A 1 43 ? -6.787 6.178 2.563 1.00 0.22 43 ASP A N 8
ATOM 3289 C CA . ASP A 1 43 ? -6.021 7.318 2.098 1.00 0.20 43 ASP A CA 8
ATOM 3290 C C . ASP A 1 43 ? -5.017 6.888 1.040 1.00 0.16 43 ASP A C 8
ATOM 3291 O O . ASP A 1 43 ? -4.200 5.995 1.268 1.00 0.16 43 ASP A O 8
ATOM 3300 N N . PRO A 1 44 ? -5.080 7.523 -0.140 1.00 0.23 44 PRO A N 8
ATOM 3301 C CA . PRO A 1 44 ? -4.199 7.207 -1.269 1.00 0.27 44 PRO A CA 8
ATOM 3302 C C . PRO A 1 44 ? -2.725 7.395 -0.940 1.00 0.22 44 PRO A C 8
ATOM 3303 O O . PRO A 1 44 ? -1.877 6.668 -1.450 1.00 0.26 44 PRO A O 8
ATOM 3314 N N . ALA A 1 45 ? -2.419 8.349 -0.070 1.00 0.21 45 ALA A N 8
ATOM 3315 C CA . ALA A 1 45 ? -1.034 8.617 0.291 1.00 0.24 45 ALA A CA 8
ATOM 3316 C C . ALA A 1 45 ? -0.592 7.682 1.402 1.00 0.21 45 ALA A C 8
ATOM 3317 O O . ALA A 1 45 ? 0.597 7.431 1.590 1.00 0.25 45 ALA A O 8
ATOM 3324 N N . ALA A 1 46 ? -1.566 7.160 2.128 1.00 0.19 46 ALA A N 8
ATOM 3325 C CA . ALA A 1 46 ? -1.307 6.162 3.146 1.00 0.24 46 ALA A CA 8
ATOM 3326 C C . ALA A 1 46 ? -0.929 4.850 2.477 1.00 0.24 46 ALA A C 8
ATOM 3327 O O . ALA A 1 46 ? -0.014 4.155 2.915 1.00 0.29 46 ALA A O 8
ATOM 3334 N N . CYS A 1 47 ? -1.626 4.538 1.389 1.00 0.23 47 CYS A N 8
ATOM 3335 C CA . CYS A 1 47 ? -1.298 3.374 0.581 1.00 0.31 47 CYS A CA 8
ATOM 3336 C C . CYS A 1 47 ? -0.012 3.630 -0.190 1.00 0.30 47 CYS A C 8
ATOM 3337 O O . CYS A 1 47 ? 0.711 2.704 -0.536 1.00 0.39 47 CYS A O 8
ATOM 3345 N N . LYS A 1 48 ? 0.278 4.904 -0.439 1.00 0.27 48 LYS A N 8
ATOM 3346 C CA . LYS A 1 48 ? 1.478 5.290 -1.172 1.00 0.30 48 LYS A CA 8
ATOM 3347 C C . LYS A 1 48 ? 2.721 5.081 -0.310 1.00 0.26 48 LYS A C 8
ATOM 3348 O O . LYS A 1 48 ? 3.760 4.609 -0.784 1.00 0.31 48 LYS A O 8
ATOM 3367 N N . ALA A 1 49 ? 2.607 5.417 0.967 1.00 0.24 49 ALA A N 8
ATOM 3368 C CA . ALA A 1 49 ? 3.673 5.130 1.920 1.00 0.25 49 ALA A CA 8
ATOM 3369 C C . ALA A 1 49 ? 3.828 3.622 2.064 1.00 0.23 49 ALA A C 8
ATOM 3370 O O . ALA A 1 49 ? 4.928 3.098 2.263 1.00 0.23 49 ALA A O 8
ATOM 3377 N N . HIS A 1 50 ? 2.706 2.935 1.929 1.00 0.32 50 HIS A N 8
ATOM 3378 C CA . HIS A 1 50 ? 2.677 1.487 1.973 1.00 0.39 50 HIS A CA 8
ATOM 3379 C C . HIS A 1 50 ? 3.293 0.893 0.700 1.00 0.37 50 HIS A C 8
ATOM 3380 O O . HIS A 1 50 ? 3.828 -0.215 0.722 1.00 0.43 50 HIS A O 8
ATOM 3394 N N . GLU A 1 51 ? 3.227 1.629 -0.406 1.00 0.40 51 GLU A N 8
ATOM 3395 C CA . GLU A 1 51 ? 3.932 1.227 -1.621 1.00 0.51 51 GLU A CA 8
ATOM 3396 C C . GLU A 1 51 ? 5.416 1.108 -1.317 1.00 0.34 51 GLU A C 8
ATOM 3397 O O . GLU A 1 51 ? 6.096 0.193 -1.786 1.00 0.35 51 GLU A O 8
ATOM 3409 N N . LYS A 1 52 ? 5.898 2.023 -0.483 1.00 0.31 52 LYS A N 8
ATOM 3410 C CA . LYS A 1 52 ? 7.302 2.050 -0.097 1.00 0.39 52 LYS A CA 8
ATOM 3411 C C . LYS A 1 52 ? 7.627 0.963 0.928 1.00 0.35 52 LYS A C 8
ATOM 3412 O O . LYS A 1 52 ? 8.791 0.739 1.250 1.00 0.57 52 LYS A O 8
ATOM 3431 N N . THR A 1 53 ? 6.605 0.299 1.460 1.00 0.24 53 THR A N 8
ATOM 3432 C CA . THR A 1 53 ? 6.844 -0.837 2.347 1.00 0.38 53 THR A CA 8
ATOM 3433 C C . THR A 1 53 ? 6.848 -2.143 1.550 1.00 0.35 53 THR A C 8
ATOM 3434 O O . THR A 1 53 ? 7.444 -3.139 1.964 1.00 0.49 53 THR A O 8
ATOM 3445 N N . HIS A 1 54 ? 6.183 -2.132 0.394 1.00 0.25 54 HIS A N 8
ATOM 3446 C CA . HIS A 1 54 ? 6.258 -3.260 -0.528 1.00 0.32 54 HIS A CA 8
ATOM 3447 C C . HIS A 1 54 ? 7.582 -3.211 -1.273 1.00 0.38 54 HIS A C 8
ATOM 3448 O O . HIS A 1 54 ? 8.231 -4.237 -1.483 1.00 0.55 54 HIS A O 8
ATOM 3462 N N . SER A 1 55 ? 7.982 -2.007 -1.655 1.00 0.41 55 SER A N 8
ATOM 3463 C CA . SER A 1 55 ? 9.298 -1.773 -2.227 1.00 0.54 55 SER A CA 8
ATOM 3464 C C . SER A 1 55 ? 10.130 -0.940 -1.247 1.00 0.60 55 SER A C 8
ATOM 3465 O O . SER A 1 55 ? 10.150 0.288 -1.320 1.00 0.69 55 SER A O 8
ATOM 3473 N N . PRO A 1 56 ? 10.824 -1.624 -0.316 1.00 0.63 56 PRO A N 8
ATOM 3474 C CA . PRO A 1 56 ? 11.510 -0.991 0.829 1.00 0.77 56 PRO A CA 8
ATOM 3475 C C . PRO A 1 56 ? 12.502 0.102 0.430 1.00 0.88 56 PRO A C 8
ATOM 3476 O O . PRO A 1 56 ? 13.184 0.006 -0.593 1.00 1.01 56 PRO A O 8
ATOM 3487 N N . LEU A 1 57 ? 12.573 1.139 1.265 1.00 0.96 57 LEU A N 8
ATOM 3488 C CA . LEU A 1 57 ? 13.485 2.258 1.044 1.00 1.15 57 LEU A CA 8
ATOM 3489 C C . LEU A 1 57 ? 14.924 1.839 1.328 1.00 1.21 57 LEU A C 8
ATOM 3490 O O . LEU A 1 57 ? 15.867 2.369 0.738 1.00 1.38 57 LEU A O 8
ATOM 3506 N N . LYS A 1 58 ? 15.083 0.900 2.247 1.00 1.34 58 LYS A N 8
ATOM 3507 C CA . LYS A 1 58 ? 16.390 0.346 2.557 1.00 1.67 58 LYS A CA 8
ATOM 3508 C C . LYS A 1 58 ? 16.553 -0.995 1.861 1.00 1.98 58 LYS A C 8
ATOM 3509 O O . LYS A 1 58 ? 17.246 -1.050 0.822 1.00 2.17 58 LYS A O 8
ATOM 3529 N N . LYS A 1 30 ? -13.255 -0.789 -1.904 1.00 2.23 30 LYS A N 9
ATOM 3530 C CA . LYS A 1 30 ? -12.398 0.113 -1.106 1.00 1.92 30 LYS A CA 9
ATOM 3531 C C . LYS A 1 30 ? -11.407 0.824 -2.021 1.00 1.43 30 LYS A C 9
ATOM 3532 O O . LYS A 1 30 ? -10.837 0.196 -2.916 1.00 1.68 30 LYS A O 9
ATOM 3551 N N . PRO A 1 31 ? -11.208 2.139 -1.822 1.00 1.18 31 PRO A N 9
ATOM 3552 C CA . PRO A 1 31 ? -10.437 2.993 -2.739 1.00 1.26 31 PRO A CA 9
ATOM 3553 C C . PRO A 1 31 ? -9.083 2.403 -3.133 1.00 1.06 31 PRO A C 9
ATOM 3554 O O . PRO A 1 31 ? -8.760 2.312 -4.324 1.00 1.47 31 PRO A O 9
ATOM 3565 N N . PHE A 1 32 ? -8.304 1.994 -2.142 1.00 0.64 32 PHE A N 9
ATOM 3566 C CA . PHE A 1 32 ? -6.985 1.438 -2.392 1.00 0.51 32 PHE A CA 9
ATOM 3567 C C . PHE A 1 32 ? -6.836 0.085 -1.711 1.00 0.49 32 PHE A C 9
ATOM 3568 O O . PHE A 1 32 ? -6.305 -0.015 -0.606 1.00 0.67 32 PHE A O 9
ATOM 3585 N N . SER A 1 33 ? -7.332 -0.946 -2.369 1.00 0.69 33 SER A N 9
ATOM 3586 C CA . SER A 1 33 ? -7.219 -2.302 -1.870 1.00 0.73 33 SER A CA 9
ATOM 3587 C C . SER A 1 33 ? -5.985 -2.991 -2.454 1.00 0.80 33 SER A C 9
ATOM 3588 O O . SER A 1 33 ? -5.687 -2.864 -3.643 1.00 1.06 33 SER A O 9
ATOM 3596 N N . CYS A 1 34 ? -5.265 -3.705 -1.606 1.00 0.68 34 CYS A N 9
ATOM 3597 C CA . CYS A 1 34 ? -4.017 -4.340 -1.994 1.00 0.74 34 CYS A CA 9
ATOM 3598 C C . CYS A 1 34 ? -4.028 -5.809 -1.588 1.00 0.63 34 CYS A C 9
ATOM 3599 O O . CYS A 1 34 ? -3.834 -6.136 -0.415 1.00 0.67 34 CYS A O 9
ATOM 3606 N N . ARG A 1 35 ? -4.251 -6.692 -2.552 1.00 0.74 35 ARG A N 9
ATOM 3607 C CA . ARG A 1 35 ? -4.346 -8.121 -2.271 1.00 0.80 35 ARG A CA 9
ATOM 3608 C C . ARG A 1 35 ? -3.027 -8.684 -1.744 1.00 0.65 35 ARG A C 9
ATOM 3609 O O . ARG A 1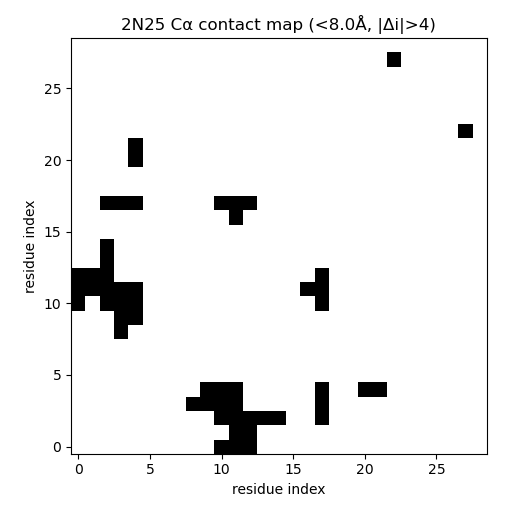 35 ? -3.032 -9.586 -0.909 1.00 0.74 35 ARG A O 9
ATOM 3630 N N . GLU A 1 36 ? -1.910 -8.131 -2.210 1.00 0.65 36 GLU A N 9
ATOM 3631 C CA . GLU A 1 36 ? -0.589 -8.593 -1.841 1.00 0.71 36 GLU A CA 9
ATOM 3632 C C . GLU A 1 36 ? -0.424 -8.697 -0.325 1.00 0.60 36 GLU A C 9
ATOM 3633 O O . GLU A 1 36 ? 0.064 -9.705 0.184 1.00 0.70 36 GLU A O 9
ATOM 3645 N N . CYS A 1 37 ? -0.850 -7.670 0.393 1.00 0.52 37 CYS A N 9
ATOM 3646 C CA . CYS A 1 37 ? -0.677 -7.650 1.836 1.00 0.55 37 CYS A CA 9
ATOM 3647 C C . CYS A 1 37 ? -2.018 -7.787 2.551 1.00 0.43 37 CYS A C 9
ATOM 3648 O O . CYS A 1 37 ? -2.080 -7.788 3.782 1.00 0.52 37 CYS A O 9
ATOM 3655 N N . SER A 1 38 ? -3.084 -7.889 1.759 1.00 0.37 38 SER A N 9
ATOM 3656 C CA . SER A 1 38 ? -4.452 -8.005 2.270 1.00 0.40 38 SER A CA 9
ATOM 3657 C C . SER A 1 38 ? -4.899 -6.717 2.977 1.00 0.32 38 SER A C 9
ATOM 3658 O O . SER A 1 38 ? -5.870 -6.712 3.735 1.00 0.45 38 SER A O 9
ATOM 3666 N N . LYS A 1 39 ? -4.191 -5.624 2.724 1.00 0.24 39 LYS A N 9
ATOM 3667 C CA . LYS A 1 39 ? -4.526 -4.346 3.334 1.00 0.30 39 LYS A CA 9
ATOM 3668 C C . LYS A 1 39 ? -5.277 -3.459 2.352 1.00 0.34 39 LYS A C 9
ATOM 3669 O O . LYS A 1 39 ? -5.147 -3.607 1.137 1.00 0.62 39 LYS A O 9
ATOM 3688 N N . ALA A 1 40 ? -6.065 -2.546 2.890 1.00 0.27 40 ALA A N 9
ATOM 3689 C CA . ALA A 1 40 ? -6.802 -1.588 2.084 1.00 0.30 40 ALA A CA 9
ATOM 3690 C C . ALA A 1 40 ? -6.875 -0.253 2.807 1.00 0.27 40 ALA A C 9
ATOM 3691 O O . ALA A 1 40 ? -7.196 -0.204 3.996 1.00 0.46 40 ALA A O 9
ATOM 3698 N N . PHE A 1 41 ? -6.569 0.820 2.100 1.00 0.21 41 PHE A N 9
ATOM 3699 C CA . PHE A 1 41 ? -6.540 2.139 2.708 1.00 0.22 41 PHE A CA 9
ATOM 3700 C C . PHE A 1 41 ? -7.447 3.101 1.957 1.00 0.26 41 PHE A C 9
ATOM 3701 O O . PHE A 1 41 ? -7.668 2.958 0.753 1.00 0.40 41 PHE A O 9
ATOM 3718 N N . SER A 1 42 ? -7.975 4.074 2.682 1.00 0.32 42 SER A N 9
ATOM 3719 C CA . SER A 1 42 ? -8.883 5.055 2.110 1.00 0.42 42 SER A CA 9
ATOM 3720 C C . SER A 1 42 ? -8.150 6.368 1.865 1.00 0.33 42 SER A C 9
ATOM 3721 O O . SER A 1 42 ? -8.718 7.330 1.346 1.00 0.43 42 SER A O 9
ATOM 3729 N N . ASP A 1 43 ? -6.883 6.397 2.246 1.00 0.22 43 ASP A N 9
ATOM 3730 C CA . ASP A 1 43 ? -6.043 7.567 2.041 1.00 0.20 43 ASP A CA 9
ATOM 3731 C C . ASP A 1 43 ? -4.973 7.262 1.007 1.00 0.16 43 ASP A C 9
ATOM 3732 O O . ASP A 1 43 ? -4.201 6.313 1.156 1.00 0.16 43 ASP A O 9
ATOM 3741 N N . PRO A 1 44 ? -4.920 8.081 -0.051 1.00 0.23 44 PRO A N 9
ATOM 3742 C CA . PRO A 1 44 ? -4.019 7.877 -1.191 1.00 0.27 44 PRO A CA 9
ATOM 3743 C C . PRO A 1 44 ? -2.551 7.835 -0.795 1.00 0.22 44 PRO A C 9
ATOM 3744 O O . PRO A 1 44 ? -1.772 7.086 -1.375 1.00 0.26 44 PRO A O 9
ATOM 3755 N N . ALA A 1 45 ? -2.177 8.623 0.204 1.00 0.21 45 ALA A N 9
ATOM 3756 C CA . ALA A 1 45 ? -0.784 8.699 0.615 1.00 0.24 45 ALA A CA 9
ATOM 3757 C C . ALA A 1 45 ? -0.487 7.670 1.692 1.00 0.21 45 ALA A C 9
ATOM 3758 O O . ALA A 1 45 ? 0.656 7.248 1.863 1.00 0.25 45 ALA A O 9
ATOM 3765 N N . ALA A 1 46 ? -1.523 7.257 2.408 1.00 0.19 46 ALA A N 9
ATOM 3766 C CA . ALA A 1 46 ? -1.382 6.227 3.423 1.00 0.24 46 ALA A CA 9
ATOM 3767 C C . ALA A 1 46 ? -1.064 4.897 2.762 1.00 0.24 46 ALA A C 9
ATOM 3768 O O . ALA A 1 46 ? -0.152 4.182 3.179 1.00 0.29 46 ALA A O 9
ATOM 3775 N N . CYS A 1 47 ? -1.803 4.589 1.703 1.00 0.23 47 CYS A N 9
ATOM 3776 C CA . CYS A 1 47 ? -1.532 3.403 0.910 1.00 0.31 47 CYS A CA 9
ATOM 3777 C C . CYS A 1 47 ? -0.201 3.570 0.191 1.00 0.30 47 CYS A C 9
ATOM 3778 O O . CYS A 1 47 ? 0.569 2.626 0.055 1.00 0.39 47 CYS A O 9
ATOM 3786 N N . LYS A 1 48 ? 0.078 4.801 -0.224 1.00 0.27 48 LYS A N 9
ATOM 3787 C CA . LYS A 1 48 ? 1.289 5.115 -0.971 1.00 0.30 48 LYS A CA 9
ATOM 3788 C C . LYS A 1 48 ? 2.526 4.907 -0.102 1.00 0.26 48 LYS A C 9
ATOM 3789 O O . LYS A 1 48 ? 3.598 4.588 -0.602 1.00 0.31 48 LYS A O 9
ATOM 3808 N N . ALA A 1 49 ? 2.374 5.097 1.199 1.00 0.24 49 ALA A N 9
ATOM 3809 C CA . ALA A 1 49 ? 3.475 4.876 2.131 1.00 0.25 49 ALA A CA 9
ATOM 3810 C C . ALA A 1 49 ? 3.726 3.384 2.308 1.00 0.23 49 ALA A C 9
ATOM 3811 O O . ALA A 1 49 ? 4.852 2.902 2.163 1.00 0.23 49 ALA A O 9
ATOM 3818 N N . HIS A 1 50 ? 2.657 2.662 2.597 1.00 0.32 50 HIS A N 9
ATOM 3819 C CA . HIS A 1 50 ? 2.716 1.220 2.777 1.00 0.39 50 HIS A CA 9
ATOM 3820 C C . HIS A 1 50 ? 3.222 0.521 1.516 1.00 0.37 50 HIS A C 9
ATOM 3821 O O . HIS A 1 50 ? 4.076 -0.357 1.584 1.00 0.43 50 HIS A O 9
ATOM 3835 N N . GLU A 1 51 ? 2.694 0.899 0.371 1.00 0.40 51 GLU A N 9
ATOM 3836 C CA . GLU A 1 51 ? 3.100 0.286 -0.882 1.00 0.51 51 GLU A CA 9
ATOM 3837 C C . GLU A 1 51 ? 4.562 0.591 -1.186 1.00 0.34 51 GLU A C 9
ATOM 3838 O O . GLU A 1 51 ? 5.243 -0.170 -1.870 1.00 0.35 51 GLU A O 9
ATOM 3850 N N . LYS A 1 52 ? 5.048 1.694 -0.638 1.00 0.31 52 LYS A N 9
ATOM 3851 C CA . LYS A 1 52 ? 6.471 2.019 -0.720 1.00 0.39 52 LYS A CA 9
ATOM 3852 C C . LYS A 1 52 ? 7.316 1.072 0.131 1.00 0.35 52 LYS A C 9
ATOM 3853 O O . LYS A 1 52 ? 8.533 1.016 -0.028 1.00 0.57 52 LYS A O 9
ATOM 3872 N N . THR A 1 53 ? 6.692 0.342 1.047 1.00 0.24 53 THR A N 9
ATOM 3873 C CA . THR A 1 53 ? 7.428 -0.660 1.809 1.00 0.38 53 THR A CA 9
ATOM 3874 C C . THR A 1 53 ? 7.489 -1.962 1.023 1.00 0.35 53 THR A C 9
ATOM 3875 O O . THR A 1 53 ? 8.424 -2.751 1.186 1.00 0.49 53 THR A O 9
ATOM 3886 N N . HIS A 1 54 ? 6.483 -2.184 0.170 1.00 0.25 54 HIS A N 9
ATOM 3887 C CA . HIS A 1 54 ? 6.514 -3.321 -0.757 1.00 0.32 54 HIS A CA 9
ATOM 3888 C C . HIS A 1 54 ? 7.709 -3.197 -1.698 1.00 0.38 54 HIS A C 9
ATOM 3889 O O . HIS A 1 54 ? 8.399 -4.177 -1.987 1.00 0.55 54 HIS A O 9
ATOM 3903 N N . SER A 1 55 ? 7.947 -1.985 -2.169 1.00 0.41 55 SER A N 9
ATOM 3904 C CA . SER A 1 55 ? 9.118 -1.686 -2.974 1.00 0.54 55 SER A CA 9
ATOM 3905 C C . SER A 1 55 ? 9.918 -0.565 -2.313 1.00 0.60 55 SER A C 9
ATOM 3906 O O . SER A 1 55 ? 9.675 0.618 -2.571 1.00 0.69 55 SER A O 9
ATOM 3914 N N . PRO A 1 56 ? 10.865 -0.939 -1.429 1.00 0.63 56 PRO A N 9
ATOM 3915 C CA . PRO A 1 56 ? 11.644 0.016 -0.623 1.00 0.77 56 PRO A CA 9
ATOM 3916 C C . PRO A 1 56 ? 12.284 1.121 -1.459 1.00 0.88 56 PRO A C 9
ATOM 3917 O O . PRO A 1 56 ? 12.704 0.900 -2.596 1.00 1.01 56 PRO A O 9
ATOM 3928 N N . LEU A 1 57 ? 12.368 2.309 -0.866 1.00 0.96 57 LEU A N 9
ATOM 3929 C CA . LEU A 1 57 ? 12.884 3.491 -1.551 1.00 1.15 57 LEU A CA 9
ATOM 3930 C C . LEU A 1 57 ? 14.374 3.357 -1.838 1.00 1.21 57 LEU A C 9
ATOM 3931 O O . LEU A 1 57 ? 14.921 4.073 -2.675 1.00 1.38 57 LEU A O 9
ATOM 3947 N N . LYS A 1 58 ? 15.026 2.459 -1.118 1.00 1.34 58 LYS A N 9
ATOM 3948 C CA . LYS A 1 58 ? 16.429 2.166 -1.349 1.00 1.67 58 LYS A CA 9
ATOM 3949 C C . LYS A 1 58 ? 16.559 0.871 -2.141 1.00 1.98 58 LYS A C 9
ATOM 3950 O O . LYS A 1 58 ? 16.773 0.938 -3.369 1.00 2.17 58 LYS A O 9
ATOM 3970 N N . LYS A 1 30 ? -13.292 -1.014 -0.834 1.00 2.23 30 LYS A N 10
ATOM 3971 C CA . LYS A 1 30 ? -12.423 0.047 -0.275 1.00 1.92 30 LYS A CA 10
ATOM 3972 C C . LYS A 1 30 ? -11.611 0.688 -1.394 1.00 1.43 30 LYS A C 10
ATOM 3973 O O . LYS A 1 30 ? -11.005 -0.003 -2.213 1.00 1.68 30 LYS A O 10
ATOM 3992 N N . PRO A 1 31 ? -11.602 2.039 -1.426 1.00 1.18 31 PRO A N 10
ATOM 3993 C CA . PRO A 1 31 ? -11.052 2.829 -2.541 1.00 1.26 31 PRO A CA 10
ATOM 3994 C C . PRO A 1 31 ? -9.599 2.510 -2.858 1.00 1.06 31 PRO A C 10
ATOM 3995 O O . PRO A 1 31 ? -9.196 2.540 -4.018 1.00 1.47 31 PRO A O 10
ATOM 4006 N N . PHE A 1 32 ? -8.814 2.226 -1.829 1.00 0.64 32 PHE A N 10
ATOM 4007 C CA . PHE A 1 32 ? -7.409 1.905 -2.009 1.00 0.51 32 PHE A CA 10
ATOM 4008 C C . PHE A 1 32 ? -7.084 0.608 -1.295 1.00 0.49 32 PHE A C 10
ATOM 4009 O O . PHE A 1 32 ? -7.369 0.457 -0.109 1.00 0.67 32 PHE A O 10
ATOM 4026 N N . SER A 1 33 ? -6.510 -0.337 -2.018 1.00 0.69 33 SER A N 10
ATOM 4027 C CA . SER A 1 33 ? -6.199 -1.635 -1.451 1.00 0.73 33 SER A CA 10
ATOM 4028 C C . SER A 1 33 ? -4.809 -2.104 -1.864 1.00 0.80 33 SER A C 10
ATOM 4029 O O . SER A 1 33 ? -4.474 -2.141 -3.050 1.00 1.06 33 SER A O 10
ATOM 4037 N N . CYS A 1 34 ? -3.999 -2.454 -0.875 1.00 0.68 34 CYS A N 10
ATOM 4038 C CA . CYS A 1 34 ? -2.706 -3.058 -1.126 1.00 0.74 34 CYS A CA 10
ATOM 4039 C C . CYS A 1 34 ? -2.905 -4.539 -1.408 1.00 0.63 34 CYS A C 10
ATOM 4040 O O . CYS A 1 34 ? -2.758 -5.374 -0.512 1.00 0.67 34 CYS A O 10
ATOM 4047 N N . ARG A 1 35 ? -3.249 -4.857 -2.651 1.00 0.74 35 ARG A N 10
ATOM 4048 C CA . ARG A 1 35 ? -3.558 -6.230 -3.050 1.00 0.80 35 ARG A CA 10
ATOM 4049 C C . ARG A 1 35 ? -2.417 -7.192 -2.718 1.00 0.65 35 ARG A C 10
ATOM 4050 O O . ARG A 1 35 ? -2.638 -8.391 -2.559 1.00 0.74 35 ARG A O 10
ATOM 4071 N N . GLU A 1 36 ? -1.205 -6.655 -2.596 1.00 0.65 36 GLU A N 10
ATOM 4072 C CA . GLU A 1 36 ? -0.023 -7.461 -2.309 1.00 0.71 36 GLU A CA 10
ATOM 4073 C C . GLU A 1 36 ? -0.182 -8.209 -0.990 1.00 0.60 36 GLU A C 10
ATOM 4074 O O . GLU A 1 36 ? 0.250 -9.349 -0.859 1.00 0.70 36 GLU A O 10
ATOM 4086 N N . CYS A 1 37 ? -0.792 -7.555 -0.009 1.00 0.52 37 CYS A N 10
ATOM 4087 C CA . CYS A 1 37 ? -0.914 -8.142 1.320 1.00 0.55 37 CYS A CA 10
ATOM 4088 C C . CYS A 1 37 ? -2.365 -8.122 1.808 1.00 0.43 37 CYS A C 10
ATOM 4089 O O . CYS A 1 37 ? -2.664 -8.526 2.934 1.00 0.52 37 CYS A O 10
ATOM 4096 N N . SER A 1 38 ? -3.245 -7.616 0.951 1.00 0.37 38 SER A N 10
ATOM 4097 C CA . SER A 1 38 ? -4.687 -7.575 1.205 1.00 0.40 38 SER A CA 10
ATOM 4098 C C . SER A 1 38 ? -5.049 -6.547 2.289 1.00 0.32 38 SER A C 10
ATOM 4099 O O . SER A 1 38 ? -6.079 -6.669 2.958 1.00 0.45 38 SER A O 10
ATOM 4107 N N . LYS A 1 39 ? -4.206 -5.534 2.460 1.00 0.24 39 LYS A N 10
ATOM 4108 C CA . LYS A 1 39 ? -4.491 -4.457 3.405 1.00 0.30 39 LYS A CA 10
ATOM 4109 C C . LYS A 1 39 ? -5.019 -3.224 2.671 1.00 0.34 39 LYS A C 10
ATOM 4110 O O . LYS A 1 39 ? -4.344 -2.673 1.805 1.00 0.62 39 LYS A O 10
ATOM 4129 N N . ALA A 1 40 ? -6.224 -2.797 3.021 1.00 0.27 40 ALA A N 10
ATOM 4130 C CA . ALA A 1 40 ? -6.844 -1.647 2.373 1.00 0.30 40 ALA A CA 10
ATOM 4131 C C . ALA A 1 40 ? -6.618 -0.361 3.168 1.00 0.27 40 ALA A C 10
ATOM 4132 O O . ALA A 1 40 ? -6.341 -0.399 4.366 1.00 0.46 40 ALA A O 10
ATOM 4139 N N . PHE A 1 41 ? -6.747 0.771 2.486 1.00 0.21 41 PHE A N 10
ATOM 4140 C CA . PHE A 1 41 ? -6.569 2.087 3.093 1.00 0.22 41 PHE A CA 10
ATOM 4141 C C . PHE A 1 41 ? -7.611 3.063 2.567 1.00 0.26 41 PHE A C 10
ATOM 4142 O O . PHE A 1 41 ? -8.162 2.878 1.480 1.00 0.40 41 PHE A O 10
ATOM 4159 N N . SER A 1 42 ? -7.876 4.099 3.344 1.00 0.32 42 SER A N 10
ATOM 4160 C CA . SER A 1 42 ? -8.826 5.124 2.956 1.00 0.42 42 SER A CA 10
ATOM 4161 C C . SER A 1 42 ? -8.082 6.383 2.521 1.00 0.33 42 SER A C 10
ATOM 4162 O O . SER A 1 42 ? -8.684 7.357 2.068 1.00 0.43 42 SER A O 10
ATOM 4170 N N . ASP A 1 43 ? -6.761 6.349 2.660 1.00 0.22 43 ASP A N 10
ATOM 4171 C CA . ASP A 1 43 ? -5.915 7.470 2.277 1.00 0.20 43 ASP A CA 10
ATOM 4172 C C . ASP A 1 43 ? -4.971 7.052 1.162 1.00 0.16 43 ASP A C 10
ATOM 4173 O O . ASP A 1 43 ? -4.206 6.094 1.311 1.00 0.16 43 ASP A O 10
ATOM 4182 N N . PRO A 1 44 ? -5.029 7.764 0.025 1.00 0.23 44 PRO A N 10
ATOM 4183 C CA . PRO A 1 44 ? -4.221 7.456 -1.160 1.00 0.27 44 PRO A CA 10
ATOM 4184 C C . PRO A 1 44 ? -2.720 7.521 -0.901 1.00 0.22 44 PRO A C 10
ATOM 4185 O O . PRO A 1 44 ? -1.955 6.750 -1.477 1.00 0.26 44 PRO A O 10
ATOM 4196 N N . ALA A 1 45 ? -2.298 8.425 -0.027 1.00 0.21 45 ALA A N 10
ATOM 4197 C CA . ALA A 1 45 ? -0.882 8.594 0.250 1.00 0.24 45 ALA A CA 10
ATOM 4198 C C . ALA A 1 45 ? -0.444 7.637 1.341 1.00 0.21 45 ALA A C 10
ATOM 4199 O O . ALA A 1 45 ? 0.720 7.245 1.406 1.00 0.25 45 ALA A O 10
ATOM 4206 N N . ALA A 1 46 ? -1.390 7.247 2.183 1.00 0.19 46 ALA A N 10
ATOM 4207 C CA . ALA A 1 46 ? -1.130 6.244 3.199 1.00 0.24 46 ALA A CA 10
ATOM 4208 C C . ALA A 1 46 ? -0.884 4.906 2.526 1.00 0.24 46 ALA A C 10
ATOM 4209 O O . ALA A 1 46 ? -0.008 4.140 2.929 1.00 0.29 46 ALA A O 10
ATOM 4216 N N . CYS A 1 47 ? -1.658 4.651 1.476 1.00 0.23 47 CYS A N 10
ATOM 4217 C CA . CYS A 1 47 ? -1.454 3.487 0.632 1.00 0.31 47 CYS A CA 10
ATOM 4218 C C . CYS A 1 47 ? -0.149 3.630 -0.142 1.00 0.30 47 CYS A C 10
ATOM 4219 O O . CYS A 1 47 ? 0.581 2.666 -0.320 1.00 0.39 47 CYS A O 10
ATOM 4227 N N . LYS A 1 48 ? 0.151 4.854 -0.561 1.00 0.27 48 LYS A N 10
ATOM 4228 C CA . LYS A 1 48 ? 1.343 5.134 -1.351 1.00 0.30 48 LYS A CA 10
ATOM 4229 C C . LYS A 1 48 ? 2.602 4.883 -0.529 1.00 0.26 48 LYS A C 10
ATOM 4230 O O . LYS A 1 48 ? 3.599 4.363 -1.032 1.00 0.31 48 LYS A O 10
ATOM 4249 N N . ALA A 1 49 ? 2.544 5.254 0.740 1.00 0.24 49 ALA A N 10
ATOM 4250 C CA . ALA A 1 49 ? 3.650 5.001 1.654 1.00 0.25 49 ALA A CA 10
ATOM 4251 C C . ALA A 1 49 ? 3.755 3.509 1.927 1.00 0.23 49 ALA A C 10
ATOM 4252 O O . ALA A 1 49 ? 4.842 2.937 1.946 1.00 0.23 49 ALA A O 10
ATOM 4259 N N . HIS A 1 50 ? 2.597 2.893 2.095 1.00 0.32 50 HIS A N 10
ATOM 4260 C CA . HIS A 1 50 ? 2.489 1.469 2.376 1.00 0.39 50 HIS A CA 10
ATOM 4261 C C . HIS A 1 50 ? 3.008 0.635 1.201 1.00 0.37 50 HIS A C 10
ATOM 4262 O O . HIS A 1 50 ? 3.722 -0.351 1.385 1.00 0.43 50 HIS A O 10
ATOM 4276 N N . GLU A 1 51 ? 2.646 1.028 -0.005 1.00 0.40 51 GLU A N 10
ATOM 4277 C CA . GLU A 1 51 ? 3.143 0.370 -1.204 1.00 0.51 51 GLU A CA 10
ATOM 4278 C C . GLU A 1 51 ? 4.668 0.427 -1.246 1.00 0.34 51 GLU A C 10
ATOM 4279 O O . GLU A 1 51 ? 5.336 -0.542 -1.612 1.00 0.35 51 GLU A O 10
ATOM 4291 N N . LYS A 1 52 ? 5.211 1.562 -0.837 1.00 0.31 52 LYS A N 10
ATOM 4292 C CA . LYS A 1 52 ? 6.654 1.757 -0.799 1.00 0.39 52 LYS A CA 10
ATOM 4293 C C . LYS A 1 52 ? 7.290 1.191 0.476 1.00 0.35 52 LYS A C 10
ATOM 4294 O O . LYS A 1 52 ? 8.457 1.456 0.764 1.00 0.57 52 LYS A O 10
ATOM 4313 N N . THR A 1 53 ? 6.524 0.442 1.257 1.00 0.24 53 THR A N 10
ATOM 4314 C CA . THR A 1 53 ? 7.118 -0.365 2.316 1.00 0.38 53 THR A CA 10
ATOM 4315 C C . THR A 1 53 ? 7.303 -1.783 1.802 1.00 0.35 53 THR A C 10
ATOM 4316 O O . THR A 1 53 ? 8.159 -2.525 2.283 1.00 0.49 53 THR A O 10
ATOM 4327 N N . HIS A 1 54 ? 6.494 -2.153 0.806 1.00 0.25 54 HIS A N 10
ATOM 4328 C CA . HIS A 1 54 ? 6.716 -3.397 0.072 1.00 0.32 54 HIS A CA 10
ATOM 4329 C C . HIS A 1 54 ? 7.911 -3.214 -0.855 1.00 0.38 54 HIS A C 10
ATOM 4330 O O . HIS A 1 54 ? 8.702 -4.131 -1.073 1.00 0.55 54 HIS A O 10
ATOM 4344 N N . SER A 1 55 ? 8.012 -2.014 -1.408 1.00 0.41 55 SER A N 10
ATOM 4345 C CA . SER A 1 55 ? 9.164 -1.607 -2.192 1.00 0.54 55 SER A CA 10
ATOM 4346 C C . SER A 1 55 ? 9.989 -0.606 -1.382 1.00 0.60 55 SER A C 10
ATOM 4347 O O . SER A 1 55 ? 9.802 0.603 -1.511 1.00 0.69 55 SER A O 10
ATOM 4355 N N . PRO A 1 56 ? 10.907 -1.108 -0.532 1.00 0.63 56 PRO A N 10
ATOM 4356 C CA . PRO A 1 56 ? 11.676 -0.279 0.407 1.00 0.77 56 PRO A CA 10
ATOM 4357 C C . PRO A 1 56 ? 12.364 0.904 -0.261 1.00 0.88 56 PRO A C 10
ATOM 4358 O O . PRO A 1 56 ? 12.930 0.787 -1.354 1.00 1.01 56 PRO A O 10
ATOM 4369 N N . LEU A 1 57 ? 12.306 2.043 0.416 1.00 0.96 57 LEU A N 10
ATOM 4370 C CA . LEU A 1 57 ? 12.876 3.289 -0.085 1.00 1.15 57 LEU A CA 10
ATOM 4371 C C . LEU A 1 57 ? 14.390 3.192 -0.177 1.00 1.21 57 LEU A C 10
ATOM 4372 O O . LEU A 1 57 ? 15.013 3.801 -1.047 1.00 1.38 57 LEU A O 10
ATOM 4388 N N . LYS A 1 58 ? 14.977 2.444 0.743 1.00 1.34 58 LYS A N 10
ATOM 4389 C CA . LYS A 1 58 ? 16.407 2.188 0.724 1.00 1.67 58 LYS A CA 10
ATOM 4390 C C . LYS A 1 58 ? 16.681 0.806 0.142 1.00 1.98 58 LYS A C 10
ATOM 4391 O O . LYS A 1 58 ? 16.700 -0.174 0.913 1.00 2.17 58 LYS A O 10
ATOM 4411 N N . LYS A 1 30 ? -13.015 2.450 0.004 1.00 2.23 30 LYS A N 11
ATOM 4412 C CA . LYS A 1 30 ? -11.863 3.080 -0.681 1.00 1.92 30 LYS A CA 11
ATOM 4413 C C . LYS A 1 30 ? -11.259 2.108 -1.687 1.00 1.43 30 LYS A C 11
ATOM 4414 O O . LYS A 1 30 ? -11.071 0.929 -1.382 1.00 1.68 30 LYS A O 11
ATOM 4433 N N . PRO A 1 31 ? -10.933 2.591 -2.894 1.00 1.18 31 PRO A N 11
ATOM 4434 C CA . PRO A 1 31 ? -10.403 1.753 -3.972 1.00 1.26 31 PRO A CA 11
ATOM 4435 C C . PRO A 1 31 ? -8.902 1.472 -3.834 1.00 1.06 31 PRO A C 11
ATOM 4436 O O . PRO A 1 31 ? -8.242 1.100 -4.802 1.00 1.47 31 PRO A O 11
ATOM 4447 N N . PHE A 1 32 ? -8.364 1.647 -2.636 1.00 0.64 32 PHE A N 11
ATOM 4448 C CA . PHE A 1 32 ? -6.942 1.442 -2.410 1.00 0.51 32 PHE A CA 11
ATOM 4449 C C . PHE A 1 32 ? -6.721 0.117 -1.702 1.00 0.49 32 PHE A C 11
ATOM 4450 O O . PHE A 1 32 ? -7.012 -0.016 -0.515 1.00 0.67 32 PHE A O 11
ATOM 4467 N N . SER A 1 33 ? -6.229 -0.864 -2.437 1.00 0.69 33 SER A N 11
ATOM 4468 C CA . SER A 1 33 ? -6.059 -2.201 -1.899 1.00 0.73 33 SER A CA 11
ATOM 4469 C C . SER A 1 33 ? -4.620 -2.683 -2.052 1.00 0.80 33 SER A C 11
ATOM 4470 O O . SER A 1 33 ? -4.019 -2.578 -3.121 1.00 1.06 33 SER A O 11
ATOM 4478 N N . CYS A 1 34 ? -4.082 -3.203 -0.962 1.00 0.68 34 CYS A N 11
ATOM 4479 C CA . CYS A 1 34 ? -2.734 -3.737 -0.930 1.00 0.74 34 CYS A CA 11
ATOM 4480 C C . CYS A 1 34 ? -2.793 -5.240 -1.177 1.00 0.63 34 CYS A C 11
ATOM 4481 O O . CYS A 1 34 ? -2.757 -6.030 -0.234 1.00 0.67 34 CYS A O 11
ATOM 4488 N N . ARG A 1 35 ? -2.879 -5.613 -2.455 1.00 0.74 35 ARG A N 11
ATOM 4489 C CA . ARG A 1 35 ? -3.088 -7.004 -2.878 1.00 0.80 35 ARG A CA 11
ATOM 4490 C C . ARG A 1 35 ? -2.181 -7.993 -2.144 1.00 0.65 35 ARG A C 11
ATOM 4491 O O . ARG A 1 35 ? -2.634 -9.050 -1.715 1.00 0.74 35 ARG A O 11
ATOM 4512 N N . GLU A 1 36 ? -0.911 -7.632 -1.986 1.00 0.65 36 GLU A N 11
ATOM 4513 C CA . GLU A 1 36 ? 0.085 -8.546 -1.429 1.00 0.71 36 GLU A CA 11
ATOM 4514 C C . GLU A 1 36 ? -0.244 -8.963 0.000 1.00 0.60 36 GLU A C 11
ATOM 4515 O O . GLU A 1 36 ? 0.100 -10.064 0.423 1.00 0.70 36 GLU A O 11
ATOM 4527 N N . CYS A 1 37 ? -0.901 -8.089 0.748 1.00 0.52 37 CYS A N 11
ATOM 4528 C CA . CYS A 1 37 ? -1.151 -8.368 2.154 1.00 0.55 37 CYS A CA 11
ATOM 4529 C C . CYS A 1 37 ? -2.650 -8.292 2.478 1.00 0.43 37 CYS A C 11
ATOM 4530 O O . CYS A 1 37 ? -3.054 -8.367 3.640 1.00 0.52 37 CYS A O 11
ATOM 4537 N N . SER A 1 38 ? -3.442 -8.119 1.420 1.00 0.37 38 SER A N 11
ATOM 4538 C CA . SER A 1 38 ? -4.915 -8.053 1.472 1.00 0.40 38 SER A CA 11
ATOM 4539 C C . SER A 1 38 ? -5.450 -6.989 2.447 1.00 0.32 38 SER A C 11
ATOM 4540 O O . SER A 1 38 ? -6.515 -7.160 3.045 1.00 0.45 38 SER A O 11
ATOM 4548 N N . LYS A 1 39 ? -4.726 -5.889 2.588 1.00 0.24 39 LYS A N 11
ATOM 4549 C CA . LYS A 1 39 ? -5.189 -4.760 3.395 1.00 0.30 39 LYS A CA 11
ATOM 4550 C C . LYS A 1 39 ? -5.739 -3.665 2.474 1.00 0.34 39 LYS A C 11
ATOM 4551 O O . LYS A 1 39 ? -5.401 -3.629 1.293 1.00 0.62 39 LYS A O 11
ATOM 4570 N N . ALA A 1 40 ? -6.596 -2.796 2.997 1.00 0.27 40 ALA A N 11
ATOM 4571 C CA . ALA A 1 40 ? -7.103 -1.671 2.215 1.00 0.30 40 ALA A CA 11
ATOM 4572 C C . ALA A 1 40 ? -6.826 -0.352 2.925 1.00 0.27 40 ALA A C 11
ATOM 4573 O O . ALA A 1 40 ? -6.784 -0.297 4.154 1.00 0.46 40 ALA A O 11
ATOM 4580 N N . PHE A 1 41 ? -6.640 0.705 2.150 1.00 0.21 41 PHE A N 11
ATOM 4581 C CA . PHE A 1 41 ? -6.269 1.999 2.703 1.00 0.22 41 PHE A CA 11
ATOM 4582 C C . PHE A 1 41 ? -7.378 3.012 2.504 1.00 0.26 41 PHE A C 11
ATOM 4583 O O . PHE A 1 41 ? -7.982 3.082 1.436 1.00 0.40 41 PHE A O 11
ATOM 4600 N N . SER A 1 42 ? -7.636 3.798 3.538 1.00 0.32 42 SER A N 11
ATOM 4601 C CA . SER A 1 42 ? -8.626 4.858 3.470 1.00 0.42 42 SER A CA 11
ATOM 4602 C C . SER A 1 42 ? -7.987 6.165 3.008 1.00 0.33 42 SER A C 11
ATOM 4603 O O . SER A 1 42 ? -8.680 7.147 2.742 1.00 0.43 42 SER A O 11
ATOM 4611 N N . ASP A 1 43 ? -6.661 6.164 2.911 1.00 0.22 43 ASP A N 11
ATOM 4612 C CA . ASP A 1 43 ? -5.914 7.348 2.513 1.00 0.20 43 ASP A CA 11
ATOM 4613 C C . ASP A 1 43 ? -5.041 7.049 1.301 1.00 0.16 43 ASP A C 11
ATOM 4614 O O . ASP A 1 43 ? -4.353 6.029 1.250 1.00 0.16 43 ASP A O 11
ATOM 4623 N N . PRO A 1 44 ? -5.067 7.947 0.304 1.00 0.23 44 PRO A N 11
ATOM 4624 C CA . PRO A 1 44 ? -4.308 7.788 -0.942 1.00 0.27 44 PRO A CA 11
ATOM 4625 C C . PRO A 1 44 ? -2.802 7.843 -0.725 1.00 0.22 44 PRO A C 11
ATOM 4626 O O . PRO A 1 44 ? -2.043 7.219 -1.466 1.00 0.26 44 PRO A O 11
ATOM 4637 N N . ALA A 1 45 ? -2.367 8.569 0.296 1.00 0.21 45 ALA A N 11
ATOM 4638 C CA . ALA A 1 45 ? -0.947 8.664 0.589 1.00 0.24 45 ALA A CA 11
ATOM 4639 C C . ALA A 1 45 ? -0.523 7.507 1.464 1.00 0.21 45 ALA A C 11
ATOM 4640 O O . ALA A 1 45 ? 0.638 7.114 1.473 1.00 0.25 45 ALA A O 11
ATOM 4647 N N . ALA A 1 46 ? -1.480 6.958 2.194 1.00 0.19 46 ALA A N 11
ATOM 4648 C CA . ALA A 1 46 ? -1.242 5.771 2.989 1.00 0.24 46 ALA A CA 11
ATOM 4649 C C . ALA A 1 46 ? -0.924 4.597 2.077 1.00 0.24 46 ALA A C 11
ATOM 4650 O O . ALA A 1 46 ? -0.061 3.781 2.379 1.00 0.29 46 ALA A O 11
ATOM 4657 N N . CYS A 1 47 ? -1.626 4.535 0.953 1.00 0.23 47 CYS A N 11
ATOM 4658 C CA . CYS A 1 47 ? -1.336 3.548 -0.073 1.00 0.31 47 CYS A CA 11
ATOM 4659 C C . CYS A 1 47 ? 0.025 3.839 -0.695 1.00 0.30 47 CYS A C 11
ATOM 4660 O O . CYS A 1 47 ? 0.814 2.936 -0.937 1.00 0.39 47 CYS A O 11
ATOM 4668 N N . LYS A 1 48 ? 0.295 5.122 -0.907 1.00 0.27 48 LYS A N 11
ATOM 4669 C CA . LYS A 1 48 ? 1.540 5.576 -1.525 1.00 0.30 48 LYS A CA 11
ATOM 4670 C C . LYS A 1 48 ? 2.736 5.214 -0.655 1.00 0.26 48 LYS A C 11
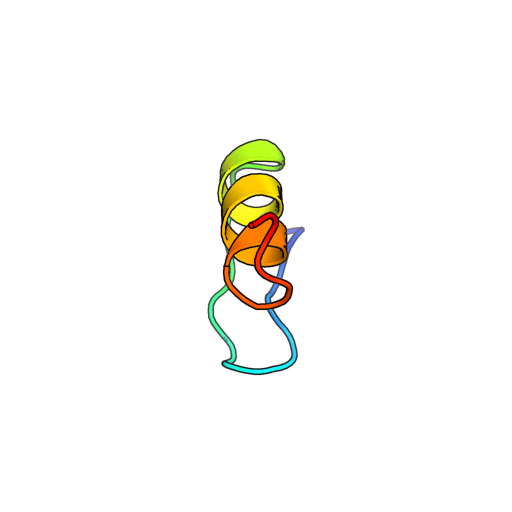ATOM 4671 O O . LYS A 1 48 ? 3.711 4.619 -1.125 1.00 0.31 48 LYS A O 11
ATOM 4690 N N . ALA A 1 49 ? 2.635 5.553 0.620 1.00 0.24 49 ALA A N 11
ATOM 4691 C CA . ALA A 1 49 ? 3.715 5.308 1.565 1.00 0.25 49 ALA A CA 11
ATOM 4692 C C . ALA A 1 49 ? 3.913 3.814 1.769 1.00 0.23 49 ALA A C 11
ATOM 4693 O O . ALA A 1 49 ? 5.033 3.342 1.964 1.00 0.23 49 ALA A O 11
ATOM 4700 N N . HIS A 1 50 ? 2.816 3.077 1.707 1.00 0.32 50 HIS A N 11
ATOM 4701 C CA . HIS A 1 50 ? 2.841 1.645 1.933 1.00 0.39 50 HIS A CA 11
ATOM 4702 C C . HIS A 1 50 ? 3.357 0.911 0.697 1.00 0.37 50 HIS A C 11
ATOM 4703 O O . HIS A 1 50 ? 3.934 -0.174 0.795 1.00 0.43 50 HIS A O 11
ATOM 4717 N N . GLU A 1 51 ? 3.143 1.502 -0.467 1.00 0.40 51 GLU A N 11
ATOM 4718 C CA . GLU A 1 51 ? 3.769 1.019 -1.689 1.00 0.51 51 GLU A CA 11
ATOM 4719 C C . GLU A 1 51 ? 5.276 0.997 -1.503 1.00 0.34 51 GLU A C 11
ATOM 4720 O O . GLU A 1 51 ? 5.977 0.107 -1.990 1.00 0.35 51 GLU A O 11
ATOM 4732 N N . LYS A 1 52 ? 5.759 1.987 -0.767 1.00 0.31 52 LYS A N 11
ATOM 4733 C CA . LYS A 1 52 ? 7.182 2.154 -0.534 1.00 0.39 52 LYS A CA 11
ATOM 4734 C C . LYS A 1 52 ? 7.674 1.261 0.604 1.00 0.35 52 LYS A C 11
ATOM 4735 O O . LYS A 1 52 ? 8.875 1.180 0.857 1.00 0.57 52 LYS A O 11
ATOM 4754 N N . THR A 1 53 ? 6.755 0.600 1.303 1.00 0.24 53 THR A N 11
ATOM 4755 C CA . THR A 1 53 ? 7.142 -0.279 2.399 1.00 0.38 53 THR A CA 11
ATOM 4756 C C . THR A 1 53 ? 7.151 -1.740 1.955 1.00 0.35 53 THR A C 11
ATOM 4757 O O . THR A 1 53 ? 7.953 -2.535 2.443 1.00 0.49 53 THR A O 11
ATOM 4768 N N . HIS A 1 54 ? 6.255 -2.095 1.034 1.00 0.25 54 HIS A N 11
ATOM 4769 C CA . HIS A 1 54 ? 6.274 -3.441 0.448 1.00 0.32 54 HIS A CA 11
ATOM 4770 C C . HIS A 1 54 ? 7.467 -3.572 -0.490 1.00 0.38 54 HIS A C 11
ATOM 4771 O O . HIS A 1 54 ? 8.085 -4.630 -0.593 1.00 0.55 54 HIS A O 11
ATOM 4785 N N . SER A 1 55 ? 7.781 -2.485 -1.177 1.00 0.41 55 SER A N 11
ATOM 4786 C CA . SER A 1 55 ? 8.999 -2.399 -1.959 1.00 0.54 55 SER A CA 11
ATOM 4787 C C . SER A 1 55 ? 9.841 -1.251 -1.410 1.00 0.60 55 SER A C 11
ATOM 4788 O O . SER A 1 55 ? 9.718 -0.109 -1.854 1.00 0.69 55 SER A O 11
ATOM 4796 N N . PRO A 1 56 ? 10.689 -1.549 -0.414 1.00 0.63 56 PRO A N 11
ATOM 4797 C CA . PRO A 1 56 ? 11.421 -0.533 0.349 1.00 0.77 56 PRO A CA 11
ATOM 4798 C C . PRO A 1 56 ? 12.462 0.223 -0.471 1.00 0.88 56 PRO A C 11
ATOM 4799 O O . PRO A 1 56 ? 13.161 -0.352 -1.312 1.00 1.01 56 PRO A O 11
ATOM 4810 N N . LEU A 1 57 ? 12.541 1.522 -0.222 1.00 0.96 57 LEU A N 11
ATOM 4811 C CA . LEU A 1 57 ? 13.586 2.363 -0.787 1.00 1.15 57 LEU A CA 11
ATOM 4812 C C . LEU A 1 57 ? 14.525 2.794 0.329 1.00 1.21 57 LEU A C 11
ATOM 4813 O O . LEU A 1 57 ? 15.745 2.827 0.168 1.00 1.38 57 LEU A O 11
ATOM 4829 N N . LYS A 1 58 ? 13.929 3.141 1.459 1.00 1.34 58 LYS A N 11
ATOM 4830 C CA . LYS A 1 58 ? 14.676 3.478 2.656 1.00 1.67 58 LYS A CA 11
ATOM 4831 C C . LYS A 1 58 ? 14.649 2.307 3.629 1.00 1.98 58 LYS A C 11
ATOM 4832 O O . LYS A 1 58 ? 15.631 1.543 3.663 1.00 2.17 58 LYS A O 11
ATOM 4852 N N . LYS A 1 30 ? -13.545 -0.153 -1.978 1.00 2.23 30 LYS A N 12
ATOM 4853 C CA . LYS A 1 30 ? -12.327 0.295 -1.270 1.00 1.92 30 LYS A CA 12
ATOM 4854 C C . LYS A 1 30 ? -11.290 0.759 -2.287 1.00 1.43 30 LYS A C 12
ATOM 4855 O O . LYS A 1 30 ? -10.771 -0.043 -3.065 1.00 1.68 30 LYS A O 12
ATOM 4874 N N . PRO A 1 31 ? -10.968 2.066 -2.271 1.00 1.18 31 PRO A N 12
ATOM 4875 C CA . PRO A 1 31 ? -10.146 2.715 -3.305 1.00 1.26 31 PRO A CA 12
ATOM 4876 C C . PRO A 1 31 ? -8.763 2.096 -3.455 1.00 1.06 31 PRO A C 12
ATOM 4877 O O . PRO A 1 31 ? -8.268 1.929 -4.568 1.00 1.47 31 PRO A O 12
ATOM 4888 N N . PHE A 1 32 ? -8.132 1.765 -2.340 1.00 0.64 32 PHE A N 12
ATOM 4889 C CA . PHE A 1 32 ? -6.810 1.167 -2.380 1.00 0.51 32 PHE A CA 12
ATOM 4890 C C . PHE A 1 32 ? -6.826 -0.215 -1.749 1.00 0.49 32 PHE A C 12
ATOM 4891 O O . PHE A 1 32 ? -6.324 -0.423 -0.645 1.00 0.67 32 PHE A O 12
ATOM 4908 N N . SER A 1 33 ? -7.422 -1.149 -2.465 1.00 0.69 33 SER A N 12
ATOM 4909 C CA . SER A 1 33 ? -7.481 -2.536 -2.038 1.00 0.73 33 SER A CA 12
ATOM 4910 C C . SER A 1 33 ? -6.211 -3.267 -2.451 1.00 0.80 33 SER A C 12
ATOM 4911 O O . SER A 1 33 ? -6.052 -3.653 -3.609 1.00 1.06 33 SER A O 12
ATOM 4919 N N . CYS A 1 34 ? -5.309 -3.442 -1.504 1.00 0.68 34 CYS A N 12
ATOM 4920 C CA . CYS A 1 34 ? -4.040 -4.085 -1.765 1.00 0.74 34 CYS A CA 12
ATOM 4921 C C . CYS A 1 34 ? -4.099 -5.557 -1.376 1.00 0.63 34 CYS A C 12
ATOM 4922 O O . CYS A 1 34 ? -4.119 -5.892 -0.192 1.00 0.67 34 CYS A O 12
ATOM 4929 N N . ARG A 1 35 ? -4.118 -6.435 -2.364 1.00 0.74 35 ARG A N 12
ATOM 4930 C CA . ARG A 1 35 ? -4.192 -7.863 -2.093 1.00 0.80 35 ARG A CA 12
ATOM 4931 C C . ARG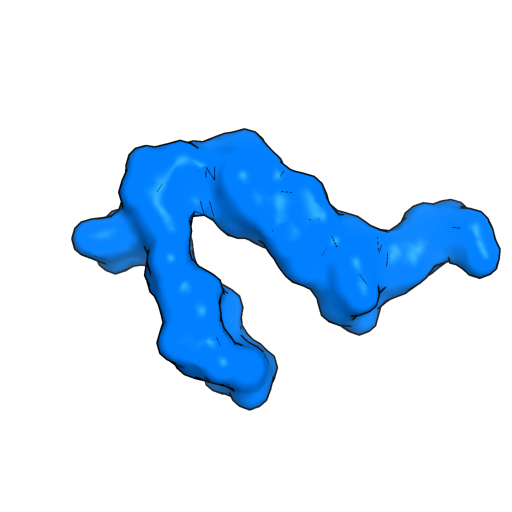 A 1 35 ? -2.828 -8.419 -1.698 1.00 0.65 35 ARG A C 12
ATOM 4932 O O . ARG A 1 35 ? -2.737 -9.530 -1.179 1.00 0.74 35 ARG A O 12
ATOM 4953 N N . GLU A 1 36 ? -1.775 -7.642 -1.935 1.00 0.65 36 GLU A N 12
ATOM 4954 C CA . GLU A 1 36 ? -0.432 -8.033 -1.591 1.00 0.71 36 GLU A CA 12
ATOM 4955 C C . GLU A 1 36 ? -0.296 -8.246 -0.086 1.00 0.60 36 GLU A C 12
ATOM 4956 O O . GLU A 1 36 ? 0.311 -9.216 0.369 1.00 0.70 36 GLU A O 12
ATOM 4968 N N . CYS A 1 37 ? -0.871 -7.331 0.681 1.00 0.52 37 CYS A N 12
ATOM 4969 C CA . CYS A 1 37 ? -0.823 -7.423 2.131 1.00 0.55 37 CYS A CA 12
ATOM 4970 C C . CYS A 1 37 ? -2.222 -7.665 2.687 1.00 0.43 37 CYS A C 12
ATOM 4971 O O . CYS A 1 37 ? -2.415 -7.753 3.897 1.00 0.52 37 CYS A O 12
ATOM 4978 N N . SER A 1 38 ? -3.191 -7.748 1.773 1.00 0.37 38 SER A N 12
ATOM 4979 C CA . SER A 1 38 ? -4.599 -7.986 2.106 1.00 0.40 38 SER A CA 12
ATOM 4980 C C . SER A 1 38 ? -5.218 -6.793 2.840 1.00 0.32 38 SER A C 12
ATOM 4981 O O . SER A 1 38 ? -6.324 -6.885 3.376 1.00 0.45 38 SER A O 12
ATOM 4989 N N . LYS A 1 39 ? -4.501 -5.674 2.857 1.00 0.24 39 LYS A N 12
ATOM 4990 C CA . LYS A 1 39 ? -4.969 -4.476 3.531 1.00 0.30 39 LYS A CA 12
ATOM 4991 C C . LYS A 1 39 ? -5.501 -3.467 2.524 1.00 0.34 39 LYS A C 12
ATOM 4992 O O . LYS A 1 39 ? -4.959 -3.322 1.427 1.00 0.62 39 LYS A O 12
ATOM 5011 N N . ALA A 1 40 ? -6.562 -2.778 2.895 1.00 0.27 40 ALA A N 12
ATOM 5012 C CA . ALA A 1 40 ? -7.152 -1.771 2.031 1.00 0.30 40 ALA A CA 12
ATOM 5013 C C . ALA A 1 40 ? -7.158 -0.419 2.720 1.00 0.27 40 ALA A C 12
ATOM 5014 O O . ALA A 1 40 ? -7.620 -0.291 3.856 1.00 0.46 40 ALA A O 12
ATOM 5021 N N . PHE A 1 41 ? -6.642 0.588 2.039 1.00 0.21 41 PHE A N 12
ATOM 5022 C CA . PHE A 1 41 ? -6.571 1.926 2.608 1.00 0.22 41 PHE A CA 12
ATOM 5023 C C . PHE A 1 41 ? -7.484 2.874 1.851 1.00 0.26 41 PHE A C 12
ATOM 5024 O O . PHE A 1 41 ? -7.791 2.655 0.678 1.00 0.40 41 PHE A O 12
ATOM 5041 N N . SER A 1 42 ? -7.926 3.917 2.531 1.00 0.32 42 SER A N 12
ATOM 5042 C CA . SER A 1 42 ? -8.806 4.900 1.927 1.00 0.42 42 SER A CA 12
ATOM 5043 C C . SER A 1 42 ? -8.062 6.222 1.761 1.00 0.33 42 SER A C 12
ATOM 5044 O O . SER A 1 42 ? -8.575 7.174 1.174 1.00 0.43 42 SER A O 12
ATOM 5052 N N . ASP A 1 43 ? -6.837 6.265 2.279 1.00 0.22 43 ASP A N 12
ATOM 5053 C CA . ASP A 1 43 ? -5.998 7.451 2.168 1.00 0.20 43 ASP A CA 12
ATOM 5054 C C . ASP A 1 43 ? -4.902 7.203 1.146 1.00 0.16 43 ASP A C 12
ATOM 5055 O O . ASP A 1 43 ? -4.089 6.287 1.297 1.00 0.16 43 ASP A O 12
ATOM 5064 N N . PRO A 1 44 ? -4.872 8.030 0.087 1.00 0.23 44 PRO A N 12
ATOM 5065 C CA . PRO A 1 44 ? -3.954 7.866 -1.049 1.00 0.27 44 PRO A CA 12
ATOM 5066 C C . PRO A 1 44 ? -2.490 7.823 -0.646 1.00 0.22 44 PRO A C 12
ATOM 5067 O O . PRO A 1 44 ? -1.704 7.092 -1.242 1.00 0.26 44 PRO A O 12
ATOM 5078 N N . ALA A 1 45 ? -2.126 8.583 0.376 1.00 0.21 45 ALA A N 12
ATOM 5079 C CA . ALA A 1 45 ? -0.734 8.668 0.782 1.00 0.24 45 ALA A CA 12
ATOM 5080 C C . ALA A 1 45 ? -0.407 7.610 1.817 1.00 0.21 45 ALA A C 12
ATOM 5081 O O . ALA A 1 45 ? 0.744 7.204 1.962 1.00 0.25 45 ALA A O 12
ATOM 5088 N N . ALA A 1 46 ? -1.426 7.149 2.524 1.00 0.19 46 ALA A N 12
ATOM 5089 C CA . ALA A 1 46 ? -1.241 6.102 3.507 1.00 0.24 46 ALA A CA 12
ATOM 5090 C C . ALA A 1 46 ? -0.982 4.782 2.806 1.00 0.24 46 ALA A C 12
ATOM 5091 O O . ALA A 1 46 ? -0.125 4.002 3.220 1.00 0.29 46 ALA A O 12
ATOM 5098 N N . CYS A 1 47 ? -1.718 4.547 1.729 1.00 0.23 47 CYS A N 12
ATOM 5099 C CA . CYS A 1 47 ? -1.468 3.393 0.889 1.00 0.31 47 CYS A CA 12
ATOM 5100 C C . CYS A 1 47 ? -0.151 3.575 0.151 1.00 0.30 47 CYS A C 12
ATOM 5101 O O . CYS A 1 47 ? 0.590 2.623 -0.055 1.00 0.39 47 CYS A O 12
ATOM 5109 N N . LYS A 1 48 ? 0.151 4.818 -0.200 1.00 0.27 48 LYS A N 12
ATOM 5110 C CA . LYS A 1 48 ? 1.348 5.133 -0.959 1.00 0.30 48 LYS A CA 12
ATOM 5111 C C . LYS A 1 48 ? 2.580 4.811 -0.139 1.00 0.26 48 LYS A C 12
ATOM 5112 O O . LYS A 1 48 ? 3.469 4.106 -0.603 1.00 0.31 48 LYS A O 12
ATOM 5131 N N . ALA A 1 49 ? 2.606 5.303 1.094 1.00 0.24 49 ALA A N 12
ATOM 5132 C CA . ALA A 1 49 ? 3.752 5.092 1.974 1.00 0.25 49 ALA A CA 12
ATOM 5133 C C . ALA A 1 49 ? 3.943 3.604 2.244 1.00 0.23 49 ALA A C 12
ATOM 5134 O O . ALA A 1 49 ? 5.061 3.085 2.214 1.00 0.23 49 ALA A O 12
ATOM 5141 N N . HIS A 1 50 ? 2.830 2.930 2.481 1.00 0.32 50 HIS A N 12
ATOM 5142 C CA . HIS A 1 50 ? 2.821 1.499 2.721 1.00 0.39 50 HIS A CA 12
ATOM 5143 C C . HIS A 1 50 ? 3.327 0.728 1.500 1.00 0.37 50 HIS A C 12
ATOM 5144 O O . HIS A 1 50 ? 4.176 -0.150 1.620 1.00 0.43 50 HIS A O 12
ATOM 5158 N N . GLU A 1 51 ? 2.810 1.062 0.333 1.00 0.40 51 GLU A N 12
ATOM 5159 C CA . GLU A 1 51 ? 3.179 0.369 -0.894 1.00 0.51 51 GLU A CA 12
ATOM 5160 C C . GLU A 1 51 ? 4.636 0.639 -1.270 1.00 0.34 51 GLU A C 12
ATOM 5161 O O . GLU A 1 51 ? 5.318 -0.226 -1.836 1.00 0.35 51 GLU A O 12
ATOM 5173 N N . LYS A 1 52 ? 5.111 1.833 -0.941 1.00 0.31 52 LYS A N 12
ATOM 5174 C CA . LYS A 1 52 ? 6.529 2.165 -1.104 1.00 0.39 52 LYS A CA 12
ATOM 5175 C C . LYS A 1 52 ? 7.409 1.167 -0.355 1.00 0.35 52 LYS A C 12
ATOM 5176 O O . LYS A 1 52 ? 8.481 0.801 -0.827 1.00 0.57 52 LYS A O 12
ATOM 5195 N N . THR A 1 53 ? 6.950 0.728 0.813 1.00 0.24 53 THR A N 12
ATOM 5196 C CA . THR A 1 53 ? 7.718 -0.217 1.617 1.00 0.38 53 THR A CA 12
ATOM 5197 C C . THR A 1 53 ? 7.596 -1.643 1.074 1.00 0.35 53 THR A C 12
ATOM 5198 O O . THR A 1 53 ? 8.475 -2.472 1.302 1.00 0.49 53 THR A O 12
ATOM 5209 N N . HIS A 1 54 ? 6.504 -1.922 0.357 1.00 0.25 54 HIS A N 12
ATOM 5210 C CA . HIS A 1 54 ? 6.316 -3.230 -0.285 1.00 0.32 54 HIS A CA 12
ATOM 5211 C C . HIS A 1 54 ? 7.446 -3.511 -1.249 1.00 0.38 54 HIS A C 12
ATOM 5212 O O . HIS A 1 54 ? 7.981 -4.616 -1.297 1.00 0.55 54 HIS A O 12
ATOM 5226 N N . SER A 1 55 ? 7.806 -2.495 -2.006 1.00 0.41 55 SER A N 12
ATOM 5227 C CA . SER A 1 55 ? 8.934 -2.586 -2.905 1.00 0.54 55 SER A CA 12
ATOM 5228 C C . SER A 1 55 ? 10.012 -1.636 -2.397 1.00 0.60 55 SER A C 12
ATOM 5229 O O . SER A 1 55 ? 10.181 -0.534 -2.922 1.00 0.69 55 SER A O 12
ATOM 5237 N N . PRO A 1 56 ? 10.744 -2.058 -1.352 1.00 0.63 56 PRO A N 12
ATOM 5238 C CA . PRO A 1 56 ? 11.633 -1.174 -0.600 1.00 0.77 56 PRO A CA 12
ATOM 5239 C C . PRO A 1 56 ? 12.735 -0.581 -1.460 1.00 0.88 56 PRO A C 12
ATOM 5240 O O . PRO A 1 56 ? 13.546 -1.303 -2.045 1.00 1.01 56 PRO A O 12
ATOM 5251 N N . LEU A 1 57 ? 12.746 0.739 -1.544 1.00 0.96 57 LEU A N 12
ATOM 5252 C CA . LEU A 1 57 ? 13.804 1.446 -2.241 1.00 1.15 57 LEU A CA 12
ATOM 5253 C C . LEU A 1 57 ? 14.991 1.573 -1.304 1.00 1.21 57 LEU A C 12
ATOM 5254 O O . LEU A 1 57 ? 16.141 1.373 -1.690 1.00 1.38 57 LEU A O 12
ATOM 5270 N N . LYS A 1 58 ? 14.687 1.894 -0.061 1.00 1.34 58 LYS A N 12
ATOM 5271 C CA . LYS A 1 58 ? 15.677 1.919 0.995 1.00 1.67 58 LYS A CA 12
ATOM 5272 C C . LYS A 1 58 ? 15.546 0.673 1.859 1.00 1.98 58 LYS A C 12
ATOM 5273 O O . LYS A 1 58 ? 16.468 -0.162 1.846 1.00 2.17 58 LYS A O 12
ATOM 5293 N N . LYS A 1 30 ? -13.720 0.622 0.525 1.00 2.23 30 LYS A N 13
ATOM 5294 C CA . LYS A 1 30 ? -12.257 0.809 0.391 1.00 1.92 30 LYS A CA 13
ATOM 5295 C C . LYS A 1 30 ? -11.912 1.424 -0.961 1.00 1.43 30 LYS A C 13
ATOM 5296 O O . LYS A 1 30 ? -12.099 0.800 -2.006 1.00 1.68 30 LYS A O 13
ATOM 5315 N N . PRO A 1 31 ? -11.428 2.673 -0.962 1.00 1.18 31 PRO A N 13
ATOM 5316 C CA . PRO A 1 31 ? -11.026 3.363 -2.188 1.00 1.26 31 PRO A CA 13
ATOM 5317 C C . PRO A 1 31 ? -9.661 2.901 -2.693 1.00 1.06 31 PRO A C 13
ATOM 5318 O O . PRO A 1 31 ? -9.377 2.960 -3.888 1.00 1.47 31 PRO A O 13
ATOM 5329 N N . PHE A 1 32 ? -8.821 2.442 -1.772 1.00 0.64 32 PHE A N 13
ATOM 5330 C CA . PHE A 1 32 ? -7.489 1.969 -2.109 1.00 0.51 32 PHE A CA 13
ATOM 5331 C C . PHE A 1 32 ? -7.199 0.686 -1.348 1.00 0.49 32 PHE A C 13
ATOM 5332 O O . PHE A 1 32 ? -7.693 0.491 -0.234 1.00 0.67 32 PHE A O 13
ATOM 5349 N N . SER A 1 33 ? -6.413 -0.191 -1.940 1.00 0.69 33 SER A N 13
ATOM 5350 C CA . SER A 1 33 ? -6.110 -1.460 -1.311 1.00 0.73 33 SER A CA 13
ATOM 5351 C C . SER A 1 33 ? -4.713 -1.930 -1.695 1.00 0.80 33 SER A C 13
ATOM 5352 O O . SER A 1 33 ? -4.171 -1.543 -2.732 1.00 1.06 33 SER A O 13
ATOM 5360 N N . CYS A 1 34 ? -4.128 -2.739 -0.834 1.00 0.68 34 CYS A N 13
ATOM 5361 C CA . CYS A 1 34 ? -2.837 -3.337 -1.087 1.00 0.74 34 CYS A CA 13
ATOM 5362 C C . CYS A 1 34 ? -3.033 -4.801 -1.449 1.00 0.63 34 CYS A C 13
ATOM 5363 O O . CYS A 1 34 ? -3.272 -5.638 -0.579 1.00 0.67 34 CYS A O 13
ATOM 5370 N N . ARG A 1 35 ? -2.916 -5.092 -2.734 1.00 0.74 35 ARG A N 13
ATOM 5371 C CA . ARG A 1 35 ? -3.233 -6.415 -3.275 1.00 0.80 35 ARG A CA 13
ATOM 5372 C C . ARG A 1 35 ? -2.369 -7.497 -2.639 1.00 0.65 35 ARG A C 13
ATOM 5373 O O . ARG A 1 35 ? -2.857 -8.558 -2.259 1.00 0.74 35 ARG A O 13
ATOM 5394 N N . GLU A 1 36 ? -1.082 -7.199 -2.524 1.00 0.65 36 GLU A N 13
ATOM 5395 C CA . GLU A 1 36 ? -0.082 -8.165 -2.091 1.00 0.71 36 GLU A CA 13
ATOM 5396 C C . GLU A 1 36 ? -0.316 -8.682 -0.669 1.00 0.60 36 GLU A C 13
ATOM 5397 O O . GLU A 1 36 ? -0.073 -9.856 -0.395 1.00 0.70 36 GLU A O 13
ATOM 5409 N N . CYS A 1 37 ? -0.769 -7.829 0.240 1.00 0.52 37 CYS A N 13
ATOM 5410 C CA . CYS A 1 37 ? -0.959 -8.278 1.622 1.00 0.55 37 CYS A CA 13
ATOM 5411 C C . CYS A 1 37 ? -2.435 -8.242 2.036 1.00 0.43 37 CYS A C 13
ATOM 5412 O O . CYS A 1 37 ? -2.784 -8.624 3.154 1.00 0.52 37 CYS A O 13
ATOM 5419 N N . SER A 1 38 ? -3.277 -7.762 1.127 1.00 0.37 38 SER A N 13
ATOM 5420 C CA . SER A 1 38 ? -4.737 -7.799 1.273 1.00 0.40 38 SER A CA 13
ATOM 5421 C C . SER A 1 38 ? -5.249 -6.799 2.322 1.00 0.32 38 SER A C 13
ATOM 5422 O O . SER A 1 38 ? -6.354 -6.946 2.852 1.00 0.45 38 SER A O 13
ATOM 5430 N N . LYS A 1 39 ? -4.453 -5.784 2.623 1.00 0.24 39 LYS A N 13
ATOM 5431 C CA . LYS A 1 39 ? -4.878 -4.730 3.541 1.00 0.30 39 LYS A CA 13
ATOM 5432 C C . LYS A 1 39 ? -5.303 -3.492 2.755 1.00 0.34 39 LYS A C 13
ATOM 5433 O O . LYS A 1 39 ? -4.646 -3.119 1.785 1.00 0.62 39 LYS A O 13
ATOM 5452 N N . ALA A 1 40 ? -6.398 -2.858 3.165 1.00 0.27 40 ALA A N 13
ATOM 5453 C CA . ALA A 1 40 ? -6.927 -1.702 2.443 1.00 0.30 40 ALA A CA 13
ATOM 5454 C C . ALA A 1 40 ? -6.702 -0.402 3.209 1.00 0.27 40 ALA A C 13
ATOM 5455 O O . ALA A 1 40 ? -6.508 -0.408 4.428 1.00 0.46 40 ALA A O 13
ATOM 5462 N N . PHE A 1 41 ? -6.749 0.711 2.482 1.00 0.21 41 PHE A N 13
ATOM 5463 C CA . PHE A 1 41 ? -6.523 2.034 3.057 1.00 0.22 41 PHE A CA 13
ATOM 5464 C C . PHE A 1 41 ? -7.527 3.036 2.506 1.00 0.26 41 PHE A C 13
ATOM 5465 O O . PHE A 1 41 ? -7.963 2.931 1.359 1.00 0.40 41 PHE A O 13
ATOM 5482 N N . SER A 1 42 ? -7.890 4.004 3.329 1.00 0.32 42 SER A N 13
ATOM 5483 C CA . SER A 1 42 ? -8.831 5.032 2.926 1.00 0.42 42 SER A CA 13
ATOM 5484 C C . SER A 1 42 ? -8.094 6.282 2.451 1.00 0.33 42 SER A C 13
ATOM 5485 O O . SER A 1 42 ? -8.700 7.210 1.908 1.00 0.43 42 SER A O 13
ATOM 5493 N N . ASP A 1 43 ? -6.780 6.295 2.645 1.00 0.22 43 ASP A N 13
ATOM 5494 C CA . ASP A 1 43 ? -5.962 7.446 2.290 1.00 0.20 43 ASP A CA 13
ATOM 5495 C C . ASP A 1 43 ? -5.016 7.097 1.148 1.00 0.16 43 ASP A C 13
ATOM 5496 O O . ASP A 1 43 ? -4.294 6.098 1.207 1.00 0.16 43 ASP A O 13
ATOM 5505 N N . PRO A 1 44 ? -5.016 7.929 0.092 1.00 0.23 44 PRO A N 13
ATOM 5506 C CA . PRO A 1 44 ? -4.216 7.701 -1.119 1.00 0.27 44 PRO A CA 13
ATOM 5507 C C . PRO A 1 44 ? -2.715 7.714 -0.857 1.00 0.22 44 PRO A C 13
ATOM 5508 O O . PRO A 1 44 ? -1.968 6.959 -1.478 1.00 0.26 44 PRO A O 13
ATOM 5519 N N . ALA A 1 45 ? -2.268 8.555 0.068 1.00 0.21 45 ALA A N 13
ATOM 5520 C CA . ALA A 1 45 ? -0.845 8.675 0.344 1.00 0.24 45 ALA A CA 13
ATOM 5521 C C . ALA A 1 45 ? -0.434 7.674 1.404 1.00 0.21 45 ALA A C 13
ATOM 5522 O O . ALA A 1 45 ? 0.736 7.315 1.514 1.00 0.25 45 ALA A O 13
ATOM 5529 N N . ALA A 1 46 ? -1.408 7.219 2.181 1.00 0.19 46 ALA A N 13
ATOM 5530 C CA . ALA A 1 46 ? -1.169 6.161 3.143 1.00 0.24 46 ALA A CA 13
ATOM 5531 C C . ALA A 1 46 ? -0.910 4.862 2.404 1.00 0.24 46 ALA A C 13
ATOM 5532 O O . ALA A 1 46 ? -0.047 4.075 2.788 1.00 0.29 46 ALA A O 13
ATOM 5539 N N . CYS A 1 47 ? -1.658 4.658 1.326 1.00 0.23 47 CYS A N 13
ATOM 5540 C CA . CYS A 1 47 ? -1.438 3.524 0.445 1.00 0.31 47 CYS A CA 13
ATOM 5541 C C . CYS A 1 47 ? -0.112 3.691 -0.289 1.00 0.30 47 CYS A C 13
ATOM 5542 O O . CYS A 1 47 ? 0.634 2.733 -0.457 1.00 0.39 47 CYS A O 13
ATOM 5550 N N . LYS A 1 48 ? 0.189 4.924 -0.688 1.00 0.27 48 LYS A N 13
ATOM 5551 C CA . LYS A 1 48 ? 1.415 5.227 -1.416 1.00 0.30 48 LYS A CA 13
ATOM 5552 C C . LYS A 1 48 ? 2.635 4.948 -0.545 1.00 0.26 48 LYS A C 13
ATOM 5553 O O . LYS A 1 48 ? 3.616 4.358 -0.997 1.00 0.31 48 LYS A O 13
ATOM 5572 N N . ALA A 1 49 ? 2.557 5.359 0.711 1.00 0.24 49 ALA A N 13
ATOM 5573 C CA . ALA A 1 49 ? 3.645 5.132 1.655 1.00 0.25 49 ALA A CA 13
ATOM 5574 C C . ALA A 1 49 ? 3.760 3.646 1.979 1.00 0.23 49 ALA A C 13
ATOM 5575 O O . ALA A 1 49 ? 4.853 3.119 2.217 1.00 0.23 49 ALA A O 13
ATOM 5582 N N . HIS A 1 50 ? 2.619 2.980 1.964 1.00 0.32 50 HIS A N 13
ATOM 5583 C CA . HIS A 1 50 ? 2.549 1.552 2.214 1.00 0.39 50 HIS A CA 13
ATOM 5584 C C . HIS A 1 50 ? 3.173 0.780 1.052 1.00 0.37 50 HIS A C 13
ATOM 5585 O O . HIS A 1 50 ? 3.872 -0.212 1.253 1.00 0.43 50 HIS A O 13
ATOM 5599 N N . GLU A 1 51 ? 2.925 1.251 -0.161 1.00 0.40 51 GLU A N 13
ATOM 5600 C CA . GLU A 1 51 ? 3.518 0.667 -1.358 1.00 0.51 51 GLU A CA 13
ATOM 5601 C C . GLU A 1 51 ? 5.033 0.850 -1.342 1.00 0.34 51 GLU A C 13
ATOM 5602 O O . GLU A 1 51 ? 5.782 0.076 -1.940 1.00 0.35 51 GLU A O 13
ATOM 5614 N N . LYS A 1 52 ? 5.470 1.867 -0.616 1.00 0.31 52 LYS A N 13
ATOM 5615 C CA . LYS A 1 52 ? 6.891 2.131 -0.415 1.00 0.39 52 LYS A CA 13
ATOM 5616 C C . LYS A 1 52 ? 7.512 1.111 0.533 1.00 0.35 52 LYS A C 13
ATOM 5617 O O . LYS A 1 52 ? 8.725 0.930 0.542 1.00 0.57 52 LYS A O 13
ATOM 5636 N N . THR A 1 53 ? 6.691 0.458 1.348 1.00 0.24 53 THR A N 13
ATOM 5637 C CA . THR A 1 53 ? 7.214 -0.529 2.286 1.00 0.38 53 THR A CA 13
ATOM 5638 C C . THR A 1 53 ? 7.303 -1.912 1.645 1.00 0.35 53 THR A C 13
ATOM 5639 O O . THR A 1 53 ? 8.161 -2.713 2.004 1.00 0.49 53 THR A O 13
ATOM 5650 N N . HIS A 1 54 ? 6.428 -2.192 0.684 1.00 0.25 54 HIS A N 13
ATOM 5651 C CA . HIS A 1 54 ? 6.493 -3.462 -0.039 1.00 0.32 54 HIS A CA 13
ATOM 5652 C C . HIS A 1 54 ? 7.640 -3.434 -1.033 1.00 0.38 54 HIS A C 13
ATOM 5653 O O . HIS A 1 54 ? 8.081 -4.467 -1.528 1.00 0.55 54 HIS A O 13
ATOM 5667 N N . SER A 1 55 ? 8.101 -2.231 -1.336 1.00 0.41 55 SER A N 13
ATOM 5668 C CA . SER A 1 55 ? 9.324 -2.048 -2.092 1.00 0.54 55 SER A CA 13
ATOM 5669 C C . SER A 1 55 ? 10.321 -1.283 -1.228 1.00 0.60 55 SER A C 13
ATOM 5670 O O . SER A 1 55 ? 10.527 -0.088 -1.424 1.00 0.69 55 SER A O 13
ATOM 5678 N N . PRO A 1 56 ? 10.942 -1.966 -0.249 1.00 0.63 56 PRO A N 13
ATOM 5679 C CA . PRO A 1 56 ? 11.775 -1.314 0.765 1.00 0.77 56 PRO A CA 13
ATOM 5680 C C . PRO A 1 56 ? 12.954 -0.560 0.162 1.00 0.88 56 PRO A C 13
ATOM 5681 O O . PRO A 1 56 ? 13.806 -1.145 -0.517 1.00 1.01 56 PRO A O 13
ATOM 5692 N N . LEU A 1 57 ? 12.990 0.740 0.403 1.00 0.96 57 LEU A N 13
ATOM 5693 C CA . LEU A 1 57 ? 14.096 1.571 -0.035 1.00 1.15 57 LEU A CA 13
ATOM 5694 C C . LEU A 1 57 ? 15.171 1.582 1.041 1.00 1.21 57 LEU A C 13
ATOM 5695 O O . LEU A 1 57 ? 16.365 1.623 0.749 1.00 1.38 57 LEU A O 13
ATOM 5711 N N . LYS A 1 58 ? 14.724 1.530 2.289 1.00 1.34 58 LYS A N 13
ATOM 5712 C CA . LYS A 1 58 ? 15.619 1.562 3.430 1.00 1.67 58 LYS A CA 13
ATOM 5713 C C . LYS A 1 58 ? 15.818 0.148 3.968 1.00 1.98 58 LYS A C 13
ATOM 5714 O O . LYS A 1 58 ? 16.779 -0.515 3.538 1.00 2.17 58 LYS A O 13
ATOM 5734 N N . LYS A 1 30 ? -13.798 0.588 0.408 1.00 2.23 30 LYS A N 14
ATOM 5735 C CA . LYS A 1 30 ? -12.339 0.738 0.585 1.00 1.92 30 LYS A CA 14
ATOM 5736 C C . LYS A 1 30 ? -11.752 1.466 -0.617 1.00 1.43 30 LYS A C 14
ATOM 5737 O O . LYS A 1 30 ? -11.591 0.882 -1.688 1.00 1.68 30 LYS A O 14
ATOM 5756 N N . PRO A 1 31 ? -11.435 2.765 -0.437 1.00 1.18 31 PRO A N 14
ATOM 5757 C CA . PRO A 1 31 ? -10.954 3.648 -1.513 1.00 1.26 31 PRO A CA 14
ATOM 5758 C C . PRO A 1 31 ? -9.761 3.073 -2.267 1.00 1.06 31 PRO A C 14
ATOM 5759 O O . PRO A 1 31 ? -9.690 3.157 -3.494 1.00 1.47 31 PRO A O 14
ATOM 5770 N N . PHE A 1 32 ? -8.820 2.512 -1.531 1.00 0.64 32 PHE A N 14
ATOM 5771 C CA . PHE A 1 32 ? -7.694 1.829 -2.133 1.00 0.51 32 PHE A CA 14
ATOM 5772 C C . PHE A 1 32 ? -7.535 0.471 -1.478 1.00 0.49 32 PHE A C 14
ATOM 5773 O O . PHE A 1 32 ? -7.525 0.361 -0.252 1.00 0.67 32 PHE A O 14
ATOM 5790 N N . SER A 1 33 ? -7.431 -0.558 -2.291 1.00 0.69 33 SER A N 14
ATOM 5791 C CA . SER A 1 33 ? -7.321 -1.908 -1.786 1.00 0.73 33 SER A CA 14
ATOM 5792 C C . SER A 1 33 ? -6.102 -2.597 -2.373 1.00 0.80 33 SER A C 14
ATOM 5793 O O . SER A 1 33 ? -6.140 -3.088 -3.501 1.00 1.06 33 SER A O 14
ATOM 5801 N N . CYS A 1 34 ? -5.023 -2.626 -1.612 1.00 0.68 34 CYS A N 14
ATOM 5802 C CA . CYS A 1 34 ? -3.837 -3.361 -2.007 1.00 0.74 34 CYS A CA 14
ATOM 5803 C C . CYS A 1 34 ? -4.076 -4.839 -1.756 1.00 0.63 34 CYS A C 14
ATOM 5804 O O . CYS A 1 34 ? -3.775 -5.352 -0.680 1.00 0.67 34 CYS A O 14
ATOM 5811 N N . ARG A 1 35 ? -4.622 -5.518 -2.748 1.00 0.74 35 ARG A N 14
ATOM 5812 C CA . ARG A 1 35 ? -4.989 -6.918 -2.608 1.00 0.80 35 ARG A CA 14
ATOM 5813 C C . ARG A 1 35 ? -3.747 -7.803 -2.633 1.00 0.65 35 ARG A C 14
ATOM 5814 O O . ARG A 1 35 ? -3.822 -9.005 -2.390 1.00 0.74 35 ARG A O 14
ATOM 5835 N N . GLU A 1 36 ? -2.601 -7.186 -2.906 1.00 0.65 36 GLU A N 14
ATOM 5836 C CA . GLU A 1 36 ? -1.329 -7.849 -2.843 1.00 0.71 36 GLU A CA 14
ATOM 5837 C C . GLU A 1 36 ? -1.011 -8.262 -1.405 1.00 0.60 36 GLU A C 14
ATOM 5838 O O . GLU A 1 36 ? -0.622 -9.399 -1.150 1.00 0.70 36 GLU A O 14
ATOM 5850 N N . CYS A 1 37 ? -1.191 -7.340 -0.461 1.00 0.52 37 CYS A N 14
ATOM 5851 C CA . CYS A 1 37 ? -0.968 -7.660 0.946 1.00 0.55 37 CYS A CA 14
ATOM 5852 C C . CYS A 1 37 ? -2.302 -7.749 1.684 1.00 0.43 37 CYS A C 14
ATOM 5853 O O . CYS A 1 37 ? -2.355 -8.050 2.878 1.00 0.52 37 CYS A O 14
ATOM 5860 N N . SER A 1 38 ? -3.366 -7.468 0.940 1.00 0.37 38 SER A N 14
ATOM 5861 C CA . SER A 1 38 ? -4.743 -7.517 1.430 1.00 0.40 38 SER A CA 14
ATOM 5862 C C . SER A 1 38 ? -5.003 -6.404 2.449 1.00 0.32 38 SER A C 14
ATOM 5863 O O . SER A 1 38 ? -5.961 -6.466 3.221 1.00 0.45 38 SER A O 14
ATOM 5871 N N . LYS A 1 39 ? -4.157 -5.380 2.439 1.00 0.24 39 LYS A N 14
ATOM 5872 C CA . LYS A 1 39 ? -4.349 -4.233 3.313 1.00 0.30 39 LYS A CA 14
ATOM 5873 C C . LYS A 1 39 ? -4.955 -3.079 2.528 1.00 0.34 39 LYS A C 14
ATOM 5874 O O . LYS A 1 39 ? -4.389 -2.628 1.529 1.00 0.62 39 LYS A O 14
ATOM 5893 N N . ALA A 1 40 ? -6.117 -2.625 2.964 1.00 0.27 40 ALA A N 14
ATOM 5894 C CA . ALA A 1 40 ? -6.803 -1.530 2.303 1.00 0.30 40 ALA A CA 14
ATOM 5895 C C . ALA A 1 40 ? -6.685 -0.253 3.121 1.00 0.27 40 ALA A C 14
ATOM 5896 O O . ALA A 1 40 ? -6.600 -0.299 4.352 1.00 0.46 40 ALA A O 14
ATOM 5903 N N . PHE A 1 41 ? -6.681 0.883 2.434 1.00 0.21 41 PHE A N 14
ATOM 5904 C CA . PHE A 1 41 ? -6.562 2.181 3.090 1.00 0.22 41 PHE A CA 14
ATOM 5905 C C . PHE A 1 41 ? -7.516 3.185 2.467 1.00 0.26 41 PHE A C 14
ATOM 5906 O O . PHE A 1 41 ? -7.827 3.113 1.275 1.00 0.40 41 PHE A O 14
ATOM 5923 N N . SER A 1 42 ? -7.993 4.106 3.287 1.00 0.32 42 SER A N 14
ATOM 5924 C CA . SER A 1 42 ? -8.894 5.148 2.826 1.00 0.42 42 SER A CA 14
ATOM 5925 C C . SER A 1 42 ? -8.115 6.358 2.319 1.00 0.33 42 SER A C 14
ATOM 5926 O O . SER A 1 42 ? -8.666 7.218 1.629 1.00 0.43 42 SER A O 14
ATOM 5934 N N . ASP A 1 43 ? -6.830 6.414 2.650 1.00 0.22 43 ASP A N 14
ATOM 5935 C CA . ASP A 1 43 ? -5.983 7.525 2.224 1.00 0.20 43 ASP A CA 14
ATOM 5936 C C . ASP A 1 43 ? -5.021 7.061 1.140 1.00 0.16 43 ASP A C 14
ATOM 5937 O O . ASP A 1 43 ? -4.197 6.176 1.370 1.00 0.16 43 ASP A O 14
ATOM 5946 N N . PRO A 1 44 ? -5.122 7.662 -0.056 1.00 0.23 44 PRO A N 14
ATOM 5947 C CA . PRO A 1 44 ? -4.327 7.273 -1.231 1.00 0.27 44 PRO A CA 14
ATOM 5948 C C . PRO A 1 44 ? -2.819 7.397 -1.021 1.00 0.22 44 PRO A C 14
ATOM 5949 O O . PRO A 1 44 ? -2.043 6.667 -1.637 1.00 0.26 44 PRO A O 14
ATOM 5960 N N . ALA A 1 45 ? -2.394 8.313 -0.162 1.00 0.21 45 ALA A N 14
ATOM 5961 C CA . ALA A 1 45 ? -0.974 8.482 0.094 1.00 0.24 45 ALA A CA 14
ATOM 5962 C C . ALA A 1 45 ? -0.532 7.604 1.251 1.00 0.21 45 ALA A C 14
ATOM 5963 O O . ALA A 1 45 ? 0.642 7.258 1.371 1.00 0.25 45 ALA A O 14
ATOM 5970 N N . ALA A 1 46 ? -1.481 7.231 2.092 1.00 0.19 46 ALA A N 14
ATOM 5971 C CA . ALA A 1 46 ? -1.201 6.343 3.203 1.00 0.24 46 ALA A CA 14
ATOM 5972 C C . ALA A 1 46 ? -0.891 4.953 2.679 1.00 0.24 46 ALA A C 14
ATOM 5973 O O . ALA A 1 46 ? 0.055 4.303 3.122 1.00 0.29 46 ALA A O 14
ATOM 5980 N N . CYS A 1 47 ? -1.685 4.511 1.712 1.00 0.23 47 CYS A N 14
ATOM 5981 C CA . CYS A 1 47 ? -1.436 3.243 1.053 1.00 0.31 47 CYS A CA 14
ATOM 5982 C C . CYS A 1 47 ? -0.212 3.348 0.164 1.00 0.30 47 CYS A C 14
ATOM 5983 O O . CYS A 1 47 ? 0.500 2.374 -0.038 1.00 0.39 47 CYS A O 14
ATOM 5991 N N . LYS A 1 48 ? 0.037 4.549 -0.339 1.00 0.27 48 LYS A N 14
ATOM 5992 C CA . LYS A 1 48 ? 1.189 4.806 -1.193 1.00 0.30 48 LYS A CA 14
ATOM 5993 C C . LYS A 1 48 ? 2.471 4.638 -0.387 1.00 0.26 48 LYS A C 14
ATOM 5994 O O . LYS A 1 48 ? 3.425 4.014 -0.847 1.00 0.31 48 LYS A O 14
ATOM 6013 N N . ALA A 1 49 ? 2.475 5.170 0.832 1.00 0.24 49 ALA A N 14
ATOM 6014 C CA . ALA A 1 49 ? 3.628 5.031 1.719 1.00 0.25 49 ALA A CA 14
ATOM 6015 C C . ALA A 1 49 ? 3.801 3.571 2.127 1.00 0.23 49 ALA A C 14
ATOM 6016 O O . ALA A 1 49 ? 4.920 3.076 2.292 1.00 0.23 49 ALA A O 14
ATOM 6023 N N . HIS A 1 50 ? 2.677 2.888 2.273 1.00 0.32 50 HIS A N 14
ATOM 6024 C CA . HIS A 1 50 ? 2.665 1.471 2.589 1.00 0.39 50 HIS A CA 14
ATOM 6025 C C . HIS A 1 50 ? 3.195 0.643 1.416 1.00 0.37 50 HIS A C 14
ATOM 6026 O O . HIS A 1 50 ? 3.957 -0.298 1.604 1.00 0.43 50 HIS A O 14
ATOM 6040 N N . GLU A 1 51 ? 2.800 0.989 0.210 1.00 0.40 51 GLU A N 14
ATOM 6041 C CA . GLU A 1 51 ? 3.284 0.289 -0.970 1.00 0.51 51 GLU A CA 14
ATOM 6042 C C . GLU A 1 51 ? 4.771 0.543 -1.164 1.00 0.34 51 GLU A C 14
ATOM 6043 O O . GLU A 1 51 ? 5.490 -0.264 -1.758 1.00 0.35 51 GLU A O 14
ATOM 6055 N N . LYS A 1 52 ? 5.228 1.659 -0.634 1.00 0.31 52 LYS A N 14
ATOM 6056 C CA . LYS A 1 52 ? 6.651 1.953 -0.610 1.00 0.39 52 LYS A CA 14
ATOM 6057 C C . LYS A 1 52 ? 7.388 1.061 0.392 1.00 0.35 52 LYS A C 14
ATOM 6058 O O . LYS A 1 52 ? 8.609 0.979 0.362 1.00 0.57 52 LYS A O 14
ATOM 6077 N N . THR A 1 53 ? 6.659 0.395 1.288 1.00 0.24 53 THR A N 14
ATOM 6078 C CA . THR A 1 53 ? 7.300 -0.583 2.164 1.00 0.38 53 THR A CA 14
ATOM 6079 C C . THR A 1 53 ? 7.341 -1.943 1.472 1.00 0.35 53 THR A C 14
ATOM 6080 O O . THR A 1 53 ? 8.147 -2.806 1.820 1.00 0.49 53 THR A O 14
ATOM 6091 N N . HIS A 1 54 ? 6.462 -2.123 0.478 1.00 0.25 54 HIS A N 14
ATOM 6092 C CA . HIS A 1 54 ? 6.549 -3.277 -0.418 1.00 0.32 54 HIS A CA 14
ATOM 6093 C C . HIS A 1 54 ? 7.873 -3.226 -1.174 1.00 0.38 54 HIS A C 14
ATOM 6094 O O . HIS A 1 54 ? 8.477 -4.255 -1.470 1.00 0.55 54 HIS A O 14
ATOM 6108 N N . SER A 1 55 ? 8.310 -2.010 -1.475 1.00 0.41 55 SER A N 14
ATOM 6109 C CA . SER A 1 55 ? 9.600 -1.783 -2.106 1.00 0.54 55 SER A CA 14
ATOM 6110 C C . SER A 1 55 ? 10.507 -0.993 -1.157 1.00 0.60 55 SER A C 14
ATOM 6111 O O . SER A 1 55 ? 10.668 0.219 -1.307 1.00 0.69 55 SER A O 14
ATOM 6119 N N . PRO A 1 56 ? 11.114 -1.692 -0.173 1.00 0.63 56 PRO A N 14
ATOM 6120 C CA . PRO A 1 56 ? 11.854 -1.080 0.941 1.00 0.77 56 PRO A CA 14
ATOM 6121 C C . PRO A 1 56 ? 12.809 0.032 0.514 1.00 0.88 56 PRO A C 14
ATOM 6122 O O . PRO A 1 56 ? 13.584 -0.117 -0.435 1.00 1.01 56 PRO A O 14
ATOM 6133 N N . LEU A 1 57 ? 12.731 1.152 1.222 1.00 0.96 57 LEU A N 14
ATOM 6134 C CA . LEU A 1 57 ? 13.624 2.275 0.978 1.00 1.15 57 LEU A CA 14
ATOM 6135 C C . LEU A 1 57 ? 14.994 1.963 1.555 1.00 1.21 57 LEU A C 14
ATOM 6136 O O . LEU A 1 57 ? 16.022 2.259 0.948 1.00 1.38 57 LEU A O 14
ATOM 6152 N N . LYS A 1 58 ? 14.993 1.374 2.740 1.00 1.34 58 LYS A N 14
ATOM 6153 C CA . LYS A 1 58 ? 16.212 0.856 3.336 1.00 1.67 58 LYS A CA 14
ATOM 6154 C C . LYS A 1 58 ? 16.263 -0.659 3.172 1.00 1.98 58 LYS A C 14
ATOM 6155 O O . LYS A 1 58 ? 16.760 -1.125 2.130 1.00 2.17 58 LYS A O 14
ATOM 6175 N N . LYS A 1 30 ? -13.485 0.740 -0.377 1.00 2.23 30 LYS A N 15
ATOM 6176 C CA . LYS A 1 30 ? -12.174 1.419 -0.252 1.00 1.92 30 LYS A CA 15
ATOM 6177 C C . LYS A 1 30 ? -11.441 1.386 -1.589 1.00 1.43 30 LYS A C 15
ATOM 6178 O O . LYS A 1 30 ? -11.194 0.315 -2.143 1.00 1.68 30 LYS A O 15
ATOM 6197 N N . PRO A 1 31 ? -11.076 2.565 -2.122 1.00 1.18 31 PRO A N 15
ATOM 6198 C CA . PRO A 1 31 ? -10.493 2.695 -3.461 1.00 1.26 31 PRO A CA 15
ATOM 6199 C C . PRO A 1 31 ? -9.070 2.151 -3.555 1.00 1.06 31 PRO A C 15
ATOM 6200 O O . PRO A 1 31 ? -8.565 1.915 -4.648 1.00 1.47 31 PRO A O 15
ATOM 6211 N N . PHE A 1 32 ? -8.424 1.956 -2.415 1.00 0.64 32 PHE A N 15
ATOM 6212 C CA . PHE A 1 32 ? -7.052 1.476 -2.401 1.00 0.51 32 PHE A CA 15
ATOM 6213 C C . PHE A 1 32 ? -6.959 0.128 -1.709 1.00 0.49 32 PHE A C 15
ATOM 6214 O O . PHE A 1 32 ? -6.615 0.037 -0.532 1.00 0.67 32 PHE A O 15
ATOM 6231 N N . SER A 1 33 ? -7.283 -0.914 -2.449 1.00 0.69 33 SER A N 15
ATOM 6232 C CA . SER A 1 33 ? -7.231 -2.266 -1.931 1.00 0.73 33 SER A CA 15
ATOM 6233 C C . SER A 1 33 ? -5.962 -2.959 -2.412 1.00 0.80 33 SER A C 15
ATOM 6234 O O . SER A 1 33 ? -5.885 -3.438 -3.544 1.00 1.06 33 SER A O 15
ATOM 6242 N N . CYS A 1 34 ? -4.961 -2.990 -1.551 1.00 0.68 34 CYS A N 15
ATOM 6243 C CA . CYS A 1 34 ? -3.721 -3.687 -1.844 1.00 0.74 34 CYS A CA 15
ATOM 6244 C C . CYS A 1 34 ? -3.922 -5.177 -1.628 1.00 0.63 34 CYS A C 15
ATOM 6245 O O . CYS A 1 34 ? -4.027 -5.635 -0.492 1.00 0.67 34 CYS A O 15
ATOM 6252 N N . ARG A 1 35 ? -3.977 -5.929 -2.713 1.00 0.74 35 ARG A N 15
ATOM 6253 C CA . ARG A 1 35 ? -4.262 -7.353 -2.636 1.00 0.80 35 ARG A CA 15
ATOM 6254 C C . ARG A 1 35 ? -3.080 -8.116 -2.051 1.00 0.65 35 ARG A C 15
ATOM 6255 O O . ARG A 1 35 ? -3.262 -9.111 -1.348 1.00 0.74 35 ARG A O 15
ATOM 6276 N N . GLU A 1 36 ? -1.877 -7.619 -2.319 1.00 0.65 36 GLU A N 15
ATOM 6277 C CA . GLU A 1 36 ? -0.657 -8.265 -1.925 1.00 0.71 36 GLU A CA 15
ATOM 6278 C C . GLU A 1 36 ? -0.588 -8.486 -0.413 1.00 0.60 36 GLU A C 15
ATOM 6279 O O . GLU A 1 36 ? -0.314 -9.593 0.043 1.00 0.70 36 GLU A O 15
ATOM 6291 N N . CYS A 1 37 ? -0.844 -7.439 0.365 1.00 0.52 37 CYS A N 15
ATOM 6292 C CA . CYS A 1 37 ? -0.824 -7.575 1.817 1.00 0.55 37 CYS A CA 15
ATOM 6293 C C . CYS A 1 37 ? -2.248 -7.664 2.353 1.00 0.43 37 CYS A C 15
ATOM 6294 O O . CYS A 1 37 ? -2.472 -7.841 3.551 1.00 0.52 37 CYS A O 15
ATOM 6301 N N . SER A 1 38 ? -3.199 -7.515 1.435 1.00 0.37 38 SER A N 15
ATOM 6302 C CA . SER A 1 38 ? -4.627 -7.627 1.727 1.00 0.40 38 SER A CA 15
ATOM 6303 C C . SER A 1 38 ? -5.119 -6.488 2.619 1.00 0.32 38 SER A C 15
ATOM 6304 O O . SER A 1 38 ? -6.216 -6.549 3.179 1.00 0.45 38 SER A O 15
ATOM 6312 N N . LYS A 1 39 ? -4.316 -5.439 2.727 1.00 0.24 39 LYS A N 15
ATOM 6313 C CA . LYS A 1 39 ? -4.688 -4.276 3.514 1.00 0.30 39 LYS A CA 15
ATOM 6314 C C . LYS A 1 39 ? -5.187 -3.170 2.596 1.00 0.34 39 LYS A C 15
ATOM 6315 O O . LYS A 1 39 ? -4.462 -2.713 1.710 1.00 0.62 39 LYS A O 15
ATOM 6334 N N . ALA A 1 40 ? -6.428 -2.761 2.791 1.00 0.27 40 ALA A N 15
ATOM 6335 C CA . ALA A 1 40 ? -6.991 -1.663 2.027 1.00 0.30 40 ALA A CA 15
ATOM 6336 C C . ALA A 1 40 ? -6.913 -0.370 2.821 1.00 0.27 40 ALA A C 15
ATOM 6337 O O . ALA A 1 40 ? -7.006 -0.380 4.050 1.00 0.46 40 ALA A O 15
ATOM 6344 N N . PHE A 1 41 ? -6.723 0.734 2.122 1.00 0.21 41 PHE A N 15
ATOM 6345 C CA . PHE A 1 41 ? -6.674 2.042 2.753 1.00 0.22 41 PHE A CA 15
ATOM 6346 C C . PHE A 1 41 ? -7.633 3.002 2.065 1.00 0.26 41 PHE A C 15
ATOM 6347 O O . PHE A 1 41 ? -7.982 2.820 0.898 1.00 0.40 41 PHE A O 15
ATOM 6364 N N . SER A 1 42 ? -8.065 4.010 2.801 1.00 0.32 42 SER A N 15
ATOM 6365 C CA . SER A 1 42 ? -8.922 5.047 2.253 1.00 0.42 42 SER A CA 15
ATOM 6366 C C . SER A 1 42 ? -8.133 6.337 2.063 1.00 0.33 42 SER A C 15
ATOM 6367 O O . SER A 1 42 ? -8.641 7.318 1.522 1.00 0.43 42 SER A O 15
ATOM 6375 N N . ASP A 1 43 ? -6.881 6.319 2.503 1.00 0.22 43 ASP A N 15
ATOM 6376 C CA . ASP A 1 43 ? -5.998 7.457 2.329 1.00 0.20 43 ASP A CA 15
ATOM 6377 C C . ASP A 1 43 ? -4.975 7.138 1.251 1.00 0.16 43 ASP A C 15
ATOM 6378 O O . ASP A 1 43 ? -4.170 6.213 1.395 1.00 0.16 43 ASP A O 15
ATOM 6387 N N . PRO A 1 44 ? -5.014 7.896 0.150 1.00 0.23 44 PRO A N 15
ATOM 6388 C CA . PRO A 1 44 ? -4.174 7.657 -1.031 1.00 0.27 44 PRO A CA 15
ATOM 6389 C C . PRO A 1 44 ? -2.685 7.625 -0.725 1.00 0.22 44 PRO A C 15
ATOM 6390 O O . PRO A 1 44 ? -1.943 6.866 -1.344 1.00 0.26 44 PRO A O 15
ATOM 6401 N N . ALA A 1 45 ? -2.249 8.432 0.234 1.00 0.21 45 ALA A N 15
ATOM 6402 C CA . ALA A 1 45 ? -0.833 8.522 0.555 1.00 0.24 45 ALA A CA 15
ATOM 6403 C C . ALA A 1 45 ? -0.460 7.517 1.626 1.00 0.21 45 ALA A C 15
ATOM 6404 O O . ALA A 1 45 ? 0.698 7.131 1.752 1.00 0.25 45 ALA A O 15
ATOM 6411 N N . ALA A 1 46 ? -1.450 7.078 2.384 1.00 0.19 46 ALA A N 15
ATOM 6412 C CA . ALA A 1 46 ? -1.224 6.065 3.399 1.00 0.24 46 ALA A CA 15
ATOM 6413 C C . ALA A 1 46 ? -0.948 4.731 2.731 1.00 0.24 46 ALA A C 15
ATOM 6414 O O . ALA A 1 46 ? -0.043 3.995 3.122 1.00 0.29 46 ALA A O 15
ATOM 6421 N N . CYS A 1 47 ? -1.726 4.439 1.701 1.00 0.23 47 CYS A N 15
ATOM 6422 C CA . CYS A 1 47 ? -1.492 3.265 0.885 1.00 0.31 47 CYS A CA 15
ATOM 6423 C C . CYS A 1 47 ? -0.204 3.446 0.087 1.00 0.30 47 CYS A C 15
ATOM 6424 O O . CYS A 1 47 ? 0.551 2.504 -0.118 1.00 0.39 47 CYS A O 15
ATOM 6432 N N . LYS A 1 48 ? 0.059 4.681 -0.318 1.00 0.27 48 LYS A N 15
ATOM 6433 C CA . LYS A 1 48 ? 1.224 5.003 -1.137 1.00 0.30 48 LYS A CA 15
ATOM 6434 C C . LYS A 1 48 ? 2.511 4.788 -0.347 1.00 0.26 48 LYS A C 15
ATOM 6435 O O . LYS A 1 48 ? 3.465 4.191 -0.848 1.00 0.31 48 LYS A O 15
ATOM 6454 N N . ALA A 1 49 ? 2.526 5.261 0.892 1.00 0.24 49 ALA A N 15
ATOM 6455 C CA . ALA A 1 49 ? 3.703 5.111 1.745 1.00 0.25 49 ALA A CA 15
ATOM 6456 C C . ALA A 1 49 ? 3.928 3.643 2.076 1.00 0.23 49 ALA A C 15
ATOM 6457 O O . ALA A 1 49 ? 5.051 3.139 2.017 1.00 0.23 49 ALA A O 15
ATOM 6464 N N . HIS A 1 50 ? 2.837 2.965 2.393 1.00 0.32 50 HIS A N 15
ATOM 6465 C CA . HIS A 1 50 ? 2.862 1.545 2.714 1.00 0.39 50 HIS A CA 15
ATOM 6466 C C . HIS A 1 50 ? 3.352 0.710 1.528 1.00 0.37 50 HIS A C 15
ATOM 6467 O O . HIS A 1 50 ? 4.152 -0.208 1.689 1.00 0.43 50 HIS A O 15
ATOM 6481 N N . GLU A 1 51 ? 2.877 1.029 0.345 1.00 0.40 51 GLU A N 15
ATOM 6482 C CA . GLU A 1 51 ? 3.249 0.285 -0.845 1.00 0.51 51 GLU A CA 15
ATOM 6483 C C . GLU A 1 51 ? 4.710 0.513 -1.209 1.00 0.34 51 GLU A C 15
ATOM 6484 O O . GLU A 1 51 ? 5.371 -0.359 -1.780 1.00 0.35 51 GLU A O 15
ATOM 6496 N N . LYS A 1 52 ? 5.213 1.677 -0.856 1.00 0.31 52 LYS A N 15
ATOM 6497 C CA . LYS A 1 52 ? 6.631 1.975 -1.030 1.00 0.39 52 LYS A CA 15
ATOM 6498 C C . LYS A 1 52 ? 7.498 1.171 -0.058 1.00 0.35 52 LYS A C 15
ATOM 6499 O O . LYS A 1 52 ? 8.712 1.103 -0.218 1.00 0.57 52 LYS A O 15
ATOM 6518 N N . THR A 1 53 ? 6.885 0.584 0.964 1.00 0.24 53 THR A N 15
ATOM 6519 C CA . THR A 1 53 ? 7.616 -0.329 1.838 1.00 0.38 53 THR A CA 15
ATOM 6520 C C . THR A 1 53 ? 7.509 -1.761 1.318 1.00 0.35 53 THR A C 15
ATOM 6521 O O . THR A 1 53 ? 8.316 -2.623 1.677 1.00 0.49 53 THR A O 15
ATOM 6532 N N . HIS A 1 54 ? 6.501 -2.014 0.474 1.00 0.25 54 HIS A N 15
ATOM 6533 C CA . HIS A 1 54 ? 6.404 -3.288 -0.243 1.00 0.32 54 HIS A CA 15
ATOM 6534 C C . HIS A 1 54 ? 7.623 -3.475 -1.124 1.00 0.38 54 HIS A C 15
ATOM 6535 O O . HIS A 1 54 ? 8.169 -4.573 -1.233 1.00 0.55 54 HIS A O 15
ATOM 6549 N N . SER A 1 55 ? 8.031 -2.391 -1.761 1.00 0.41 55 SER A N 15
ATOM 6550 C CA . SER A 1 55 ? 9.264 -2.362 -2.522 1.00 0.54 55 SER A CA 15
ATOM 6551 C C . SER A 1 55 ? 10.333 -1.640 -1.710 1.00 0.60 55 SER A C 15
ATOM 6552 O O . SER A 1 55 ? 10.471 -0.421 -1.800 1.00 0.69 55 SER A O 15
ATOM 6560 N N . PRO A 1 56 ? 11.098 -2.395 -0.893 1.00 0.63 56 PRO A N 15
ATOM 6561 C CA . PRO A 1 56 ? 12.022 -1.827 0.091 1.00 0.77 56 PRO A CA 15
ATOM 6562 C C . PRO A 1 56 ? 12.949 -0.780 -0.508 1.00 0.88 56 PRO A C 15
ATOM 6563 O O . PRO A 1 56 ? 13.736 -1.064 -1.414 1.00 1.01 56 PRO A O 15
ATOM 6574 N N . LEU A 1 57 ? 12.839 0.430 0.015 1.00 0.96 57 LEU A N 15
ATOM 6575 C CA . LEU A 1 57 ? 13.612 1.559 -0.452 1.00 1.15 57 LEU A CA 15
ATOM 6576 C C . LEU A 1 57 ? 15.040 1.485 0.060 1.00 1.21 57 LEU A C 15
ATOM 6577 O O . LEU A 1 57 ? 15.997 1.796 -0.652 1.00 1.38 57 LEU A O 15
ATOM 6593 N N . LYS A 1 58 ? 15.163 1.078 1.310 1.00 1.34 58 LYS A N 15
ATOM 6594 C CA . LYS A 1 58 ? 16.460 0.881 1.935 1.00 1.67 58 LYS A CA 15
ATOM 6595 C C . LYS A 1 58 ? 16.835 -0.597 1.925 1.00 1.98 58 LYS A C 15
ATOM 6596 O O . LYS A 1 58 ? 17.763 -0.971 1.175 1.00 2.17 58 LYS A O 15
ATOM 6616 N N . LYS A 1 30 ? -13.699 -0.468 -1.715 1.00 2.23 30 LYS A N 16
ATOM 6617 C CA . LYS A 1 30 ? -12.367 -0.097 -1.188 1.00 1.92 30 LYS A CA 16
ATOM 6618 C C . LYS A 1 30 ? -11.407 0.171 -2.341 1.00 1.43 30 LYS A C 16
ATOM 6619 O O . LYS A 1 30 ? -10.857 -0.756 -2.934 1.00 1.68 30 LYS A O 16
ATOM 6638 N N . PRO A 1 31 ? -11.200 1.457 -2.666 1.00 1.18 31 PRO A N 16
ATOM 6639 C CA . PRO A 1 31 ? -10.398 1.874 -3.823 1.00 1.26 31 PRO A CA 16
ATOM 6640 C C . PRO A 1 31 ? -8.949 1.417 -3.735 1.00 1.06 31 PRO A C 16
ATOM 6641 O O . PRO A 1 31 ? -8.380 0.934 -4.712 1.00 1.47 31 PRO A O 16
ATOM 6652 N N . PHE A 1 32 ? -8.361 1.550 -2.555 1.00 0.64 32 PHE A N 16
ATOM 6653 C CA . PHE A 1 32 ? -6.959 1.228 -2.371 1.00 0.51 32 PHE A CA 16
ATOM 6654 C C . PHE A 1 32 ? -6.839 -0.084 -1.626 1.00 0.49 32 PHE A C 16
ATOM 6655 O O . PHE A 1 32 ? -7.178 -0.166 -0.450 1.00 0.67 32 PHE A O 16
ATOM 6672 N N . SER A 1 33 ? -6.386 -1.116 -2.315 1.00 0.69 33 SER A N 16
ATOM 6673 C CA . SER A 1 33 ? -6.265 -2.428 -1.711 1.00 0.73 33 SER A CA 16
ATOM 6674 C C . SER A 1 33 ? -4.895 -3.032 -1.985 1.00 0.80 33 SER A C 16
ATOM 6675 O O . SER A 1 33 ? -4.508 -3.228 -3.137 1.00 1.06 33 SER A O 16
ATOM 6683 N N . CYS A 1 34 ? -4.153 -3.296 -0.922 1.00 0.68 34 CYS A N 16
ATOM 6684 C CA . CYS A 1 34 ? -2.898 -4.014 -1.034 1.00 0.74 34 CYS A CA 16
ATOM 6685 C C . CYS A 1 34 ? -3.209 -5.495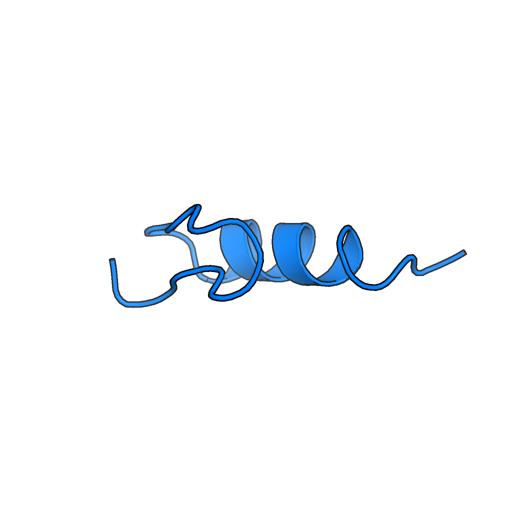 -1.207 1.00 0.63 34 CYS A C 16
ATOM 6686 O O . CYS A 1 34 ? -3.236 -6.253 -0.237 1.00 0.67 34 CYS A O 16
ATOM 6693 N N . ARG A 1 35 ? -3.448 -5.875 -2.456 1.00 0.74 35 ARG A N 16
ATOM 6694 C CA . ARG A 1 35 ? -3.956 -7.195 -2.820 1.00 0.80 35 ARG A CA 16
ATOM 6695 C C . ARG A 1 35 ? -3.176 -8.347 -2.179 1.00 0.65 35 ARG A C 16
ATOM 6696 O O . ARG A 1 35 ? -3.775 -9.269 -1.629 1.00 0.74 35 ARG A O 16
ATOM 6717 N N . GLU A 1 36 ? -1.853 -8.275 -2.222 1.00 0.65 36 GLU A N 16
ATOM 6718 C CA . GLU A 1 36 ? -1.008 -9.388 -1.789 1.00 0.71 36 GLU A CA 16
ATOM 6719 C C . GLU A 1 36 ? -1.022 -9.586 -0.278 1.00 0.60 36 GLU A C 16
ATOM 6720 O O . GLU A 1 36 ? -0.651 -10.650 0.220 1.00 0.70 36 GLU A O 16
ATOM 6732 N N . CYS A 1 37 ? -1.446 -8.573 0.448 1.00 0.52 37 CYS A N 16
ATOM 6733 C CA . CYS A 1 37 ? -1.396 -8.614 1.905 1.00 0.55 37 CYS A CA 16
ATOM 6734 C C . CYS A 1 37 ? -2.666 -8.048 2.541 1.00 0.43 37 CYS A C 16
ATOM 6735 O O . CYS A 1 37 ? -2.651 -7.601 3.688 1.00 0.52 37 CYS A O 16
ATOM 6742 N N . SER A 1 38 ? -3.755 -8.085 1.759 1.00 0.37 38 SER A N 16
ATOM 6743 C CA . SER A 1 38 ? -5.126 -7.779 2.211 1.00 0.40 38 SER A CA 16
ATOM 6744 C C . SER A 1 38 ? -5.255 -6.473 3.013 1.00 0.32 38 SER A C 16
ATOM 6745 O O . SER A 1 38 ? -6.146 -6.341 3.854 1.00 0.45 38 SER A O 16
ATOM 6753 N N . LYS A 1 39 ? -4.380 -5.512 2.760 1.00 0.24 39 LYS A N 16
ATOM 6754 C CA . LYS A 1 39 ? -4.427 -4.237 3.474 1.00 0.30 39 LYS A CA 16
ATOM 6755 C C . LYS A 1 39 ? -5.042 -3.142 2.610 1.00 0.34 39 LYS A C 16
ATOM 6756 O O . LYS A 1 39 ? -4.392 -2.618 1.709 1.00 0.62 39 LYS A O 16
ATOM 6775 N N . ALA A 1 40 ? -6.292 -2.797 2.872 1.00 0.27 40 ALA A N 16
ATOM 6776 C CA . ALA A 1 40 ? -6.944 -1.722 2.135 1.00 0.30 40 ALA A CA 16
ATOM 6777 C C . ALA A 1 40 ? -6.828 -0.406 2.892 1.00 0.27 40 ALA A C 16
ATOM 6778 O O . ALA A 1 40 ? -6.726 -0.394 4.120 1.00 0.46 40 ALA A O 16
ATOM 6785 N N . PHE A 1 41 ? -6.841 0.695 2.154 1.00 0.21 41 PHE A N 16
ATOM 6786 C CA . PHE A 1 41 ? -6.712 2.020 2.744 1.00 0.22 41 PHE A CA 16
ATOM 6787 C C . PHE A 1 41 ? -7.732 2.976 2.143 1.00 0.26 41 PHE A C 16
ATOM 6788 O O . PHE A 1 41 ? -8.223 2.763 1.033 1.00 0.40 41 PHE A O 16
ATOM 6805 N N . SER A 1 42 ? -8.040 4.025 2.887 1.00 0.32 42 SER A N 16
ATOM 6806 C CA . SER A 1 42 ? -8.925 5.074 2.409 1.00 0.42 42 SER A CA 16
ATOM 6807 C C . SER A 1 42 ? -8.107 6.329 2.125 1.00 0.33 42 SER A C 16
ATOM 6808 O O . SER A 1 42 ? -8.596 7.289 1.528 1.00 0.43 42 SER A O 16
ATOM 6816 N N . ASP A 1 43 ? -6.853 6.304 2.563 1.00 0.22 43 ASP A N 16
ATOM 6817 C CA . ASP A 1 43 ? -5.933 7.412 2.351 1.00 0.20 43 ASP A CA 16
ATOM 6818 C C . ASP A 1 43 ? -4.969 7.076 1.222 1.00 0.16 43 ASP A C 16
ATOM 6819 O O . ASP A 1 43 ? -4.217 6.103 1.305 1.00 0.16 43 ASP A O 16
ATOM 6828 N N . PRO A 1 44 ? -4.994 7.877 0.147 1.00 0.23 44 PRO A N 16
ATOM 6829 C CA . PRO A 1 44 ? -4.107 7.694 -1.008 1.00 0.27 44 PRO A CA 16
ATOM 6830 C C . PRO A 1 44 ? -2.630 7.714 -0.628 1.00 0.22 44 PRO A C 16
ATOM 6831 O O . PRO A 1 44 ? -1.826 7.006 -1.228 1.00 0.26 44 PRO A O 16
ATOM 6842 N N . ALA A 1 45 ? -2.279 8.499 0.387 1.00 0.21 45 ALA A N 16
ATOM 6843 C CA . ALA A 1 45 ? -0.884 8.631 0.787 1.00 0.24 45 ALA A CA 16
ATOM 6844 C C . ALA A 1 45 ? -0.494 7.500 1.721 1.00 0.21 45 ALA A C 16
ATOM 6845 O O . ALA A 1 45 ? 0.677 7.143 1.835 1.00 0.25 45 ALA A O 16
ATOM 6852 N N . ALA A 1 46 ? -1.490 6.928 2.376 1.00 0.19 46 ALA A N 16
ATOM 6853 C CA . ALA A 1 46 ? -1.280 5.775 3.227 1.00 0.24 46 ALA A CA 16
ATOM 6854 C C . ALA A 1 46 ? -0.935 4.568 2.372 1.00 0.24 46 ALA A C 16
ATOM 6855 O O . ALA A 1 46 ? -0.013 3.814 2.680 1.00 0.29 46 ALA A O 16
ATOM 6862 N N . CYS A 1 47 ? -1.667 4.412 1.274 1.00 0.23 47 CYS A N 16
ATOM 6863 C CA . CYS A 1 47 ? -1.393 3.350 0.320 1.00 0.31 47 CYS A CA 16
ATOM 6864 C C . CYS A 1 47 ? -0.113 3.669 -0.449 1.00 0.30 47 CYS A C 16
ATOM 6865 O O . CYS A 1 47 ? 0.564 2.774 -0.952 1.00 0.39 47 CYS A O 16
ATOM 6873 N N . LYS A 1 48 ? 0.221 4.955 -0.520 1.00 0.27 48 LYS A N 16
ATOM 6874 C CA . LYS A 1 48 ? 1.448 5.398 -1.165 1.00 0.30 48 LYS A CA 16
ATOM 6875 C C . LYS A 1 48 ? 2.654 4.981 -0.333 1.00 0.26 48 LYS A C 16
ATOM 6876 O O . LYS A 1 48 ? 3.615 4.413 -0.853 1.00 0.31 48 LYS A O 16
ATOM 6895 N N . ALA A 1 49 ? 2.579 5.247 0.964 1.00 0.24 49 ALA A N 16
ATOM 6896 C CA . ALA A 1 49 ? 3.658 4.905 1.886 1.00 0.25 49 ALA A CA 16
ATOM 6897 C C . ALA A 1 49 ? 3.774 3.394 2.051 1.00 0.23 49 ALA A C 16
ATOM 6898 O O . ALA A 1 49 ? 4.873 2.843 2.103 1.00 0.23 49 ALA A O 16
ATOM 6905 N N . HIS A 1 50 ? 2.629 2.732 2.111 1.00 0.32 50 HIS A N 16
ATOM 6906 C CA . HIS A 1 50 ? 2.576 1.284 2.244 1.00 0.39 50 HIS A CA 16
ATOM 6907 C C . HIS A 1 50 ? 3.154 0.616 0.997 1.00 0.37 50 HIS A C 16
ATOM 6908 O O . HIS A 1 50 ? 3.774 -0.444 1.073 1.00 0.43 50 HIS A O 16
ATOM 6922 N N . GLU A 1 51 ? 2.965 1.250 -0.147 1.00 0.40 51 GLU A N 16
ATOM 6923 C CA . GLU A 1 51 ? 3.532 0.776 -1.380 1.00 0.51 51 GLU A CA 16
ATOM 6924 C C . GLU A 1 51 ? 5.056 0.891 -1.339 1.00 0.34 51 GLU A C 16
ATOM 6925 O O . GLU A 1 51 ? 5.769 0.061 -1.899 1.00 0.35 51 GLU A O 16
ATOM 6937 N N . LYS A 1 52 ? 5.546 1.907 -0.633 1.00 0.31 52 LYS A N 16
ATOM 6938 C CA . LYS A 1 52 ? 6.982 2.121 -0.483 1.00 0.39 52 LYS A CA 16
ATOM 6939 C C . LYS A 1 52 ? 7.600 1.059 0.423 1.00 0.35 52 LYS A C 16
ATOM 6940 O O . LYS A 1 52 ? 8.786 0.767 0.329 1.00 0.57 52 LYS A O 16
ATOM 6959 N N . THR A 1 53 ? 6.798 0.482 1.310 1.00 0.24 53 THR A N 16
ATOM 6960 C CA . THR A 1 53 ? 7.288 -0.579 2.182 1.00 0.38 53 THR A CA 16
ATOM 6961 C C . THR A 1 53 ? 7.230 -1.935 1.485 1.00 0.35 53 THR A C 16
ATOM 6962 O O . THR A 1 53 ? 7.738 -2.931 1.996 1.00 0.49 53 THR A O 16
ATOM 6973 N N . HIS A 1 54 ? 6.600 -1.968 0.314 1.00 0.25 54 HIS A N 16
ATOM 6974 C CA . HIS A 1 54 ? 6.652 -3.151 -0.541 1.00 0.32 54 HIS A CA 16
ATOM 6975 C C . HIS A 1 54 ? 7.640 -2.916 -1.679 1.00 0.38 54 HIS A C 16
ATOM 6976 O O . HIS A 1 54 ? 7.730 -3.698 -2.626 1.00 0.55 54 HIS A O 16
ATOM 6990 N N . SER A 1 55 ? 8.366 -1.814 -1.575 1.00 0.41 55 SER A N 16
ATOM 6991 C CA . SER A 1 55 ? 9.444 -1.485 -2.495 1.00 0.54 55 SER A CA 16
ATOM 6992 C C . SER A 1 55 ? 10.495 -0.667 -1.745 1.00 0.60 55 SER A C 16
ATOM 6993 O O . SER A 1 55 ? 10.655 0.529 -1.989 1.00 0.69 55 SER A O 16
ATOM 7001 N N . PRO A 1 56 ? 11.210 -1.316 -0.803 1.00 0.63 56 PRO A N 16
ATOM 7002 C CA . PRO A 1 56 ? 12.116 -0.637 0.130 1.00 0.77 56 PRO A CA 16
ATOM 7003 C C . PRO A 1 56 ? 13.150 0.244 -0.566 1.00 0.88 56 PRO A C 16
ATOM 7004 O O . PRO A 1 56 ? 13.969 -0.236 -1.358 1.00 1.01 56 PRO A O 16
ATOM 7015 N N . LEU A 1 57 ? 13.103 1.533 -0.252 1.00 0.96 57 LEU A N 16
ATOM 7016 C CA . LEU A 1 57 ? 14.059 2.493 -0.785 1.00 1.15 57 LEU A CA 16
ATOM 7017 C C . LEU A 1 57 ? 15.414 2.276 -0.128 1.00 1.21 57 LEU A C 16
ATOM 7018 O O . LEU A 1 57 ? 16.456 2.316 -0.780 1.00 1.38 57 LEU A O 16
ATOM 7034 N N . LYS A 1 58 ? 15.382 2.038 1.172 1.00 1.34 58 LYS A N 16
ATOM 7035 C CA . LYS A 1 58 ? 16.577 1.689 1.920 1.00 1.67 58 LYS A CA 16
ATOM 7036 C C . LYS A 1 58 ? 16.608 0.190 2.150 1.00 1.98 58 LYS A C 16
ATOM 7037 O O . LYS A 1 58 ? 17.472 -0.488 1.558 1.00 2.17 58 LYS A O 16
ATOM 7057 N N . LYS A 1 30 ? -12.910 5.195 -2.642 1.00 2.23 30 LYS A N 17
ATOM 7058 C CA . LYS A 1 30 ? -12.023 4.081 -3.038 1.00 1.92 30 LYS A CA 17
ATOM 7059 C C . LYS A 1 30 ? -11.336 3.496 -1.812 1.00 1.43 30 LYS A C 17
ATOM 7060 O O . LYS A 1 30 ? -10.636 4.203 -1.092 1.00 1.68 30 LYS A O 17
ATOM 7079 N N . PRO A 1 31 ? -11.540 2.197 -1.553 1.00 1.18 31 PRO A N 17
ATOM 7080 C CA . PRO A 1 31 ? -10.927 1.517 -0.408 1.00 1.26 31 PRO A CA 17
ATOM 7081 C C . PRO A 1 31 ? -9.438 1.260 -0.619 1.00 1.06 31 PRO A C 17
ATOM 7082 O O . PRO A 1 31 ? -8.700 1.085 0.344 1.00 1.47 31 PRO A O 17
ATOM 7093 N N . PHE A 1 32 ? -9.013 1.252 -1.880 1.00 0.64 32 PHE A N 17
ATOM 7094 C CA . PHE A 1 32 ? -7.620 0.981 -2.239 1.00 0.51 32 PHE A CA 17
ATOM 7095 C C . PHE A 1 32 ? -7.157 -0.334 -1.631 1.00 0.49 32 PHE A C 17
ATOM 7096 O O . PHE A 1 32 ? -6.258 -0.378 -0.784 1.00 0.67 32 PHE A O 17
ATOM 7113 N N . SER A 1 33 ? -7.801 -1.393 -2.070 1.00 0.69 33 SER A N 17
ATOM 7114 C CA . SER A 1 33 ? -7.529 -2.731 -1.587 1.00 0.73 33 SER A CA 17
ATOM 7115 C C . SER A 1 33 ? -6.237 -3.272 -2.188 1.00 0.80 33 SER A C 17
ATOM 7116 O O . SER A 1 33 ? -6.209 -3.724 -3.331 1.00 1.06 33 SER A O 17
ATOM 7124 N N . CYS A 1 34 ? -5.168 -3.202 -1.412 1.00 0.68 34 CYS A N 17
ATOM 7125 C CA . CYS A 1 34 ? -3.875 -3.712 -1.833 1.00 0.74 34 CYS A CA 17
ATOM 7126 C C . CYS A 1 34 ? -3.880 -5.236 -1.833 1.00 0.63 34 CYS A C 17
ATOM 7127 O O . CYS A 1 34 ? -4.169 -5.864 -0.816 1.00 0.67 34 CYS A O 17
ATOM 7134 N N . ARG A 1 35 ? -3.549 -5.825 -2.972 1.00 0.74 35 ARG A N 17
ATOM 7135 C CA . ARG A 1 35 ? -3.597 -7.273 -3.123 1.00 0.80 35 ARG A CA 17
ATOM 7136 C C . ARG A 1 35 ? -2.404 -7.956 -2.454 1.00 0.65 35 ARG A C 17
ATOM 7137 O O . ARG A 1 35 ? -2.466 -9.144 -2.137 1.00 0.74 35 ARG A O 17
ATOM 7158 N N . GLU A 1 36 ? -1.330 -7.208 -2.222 1.00 0.65 36 GLU A N 17
ATOM 7159 C CA . GLU A 1 36 ? -0.113 -7.767 -1.690 1.00 0.71 36 GLU A CA 17
ATOM 7160 C C . GLU A 1 36 ? -0.255 -8.096 -0.203 1.00 0.60 36 GLU A C 17
ATOM 7161 O O . GLU A 1 36 ? 0.045 -9.208 0.223 1.00 0.70 36 GLU A O 17
ATOM 7173 N N . CYS A 1 37 ? -0.730 -7.135 0.580 1.00 0.52 37 CYS A N 17
ATOM 7174 C CA . CYS A 1 37 ? -0.871 -7.344 2.017 1.00 0.55 37 CYS A CA 17
ATOM 7175 C C . CYS A 1 37 ? -2.332 -7.568 2.385 1.00 0.43 37 CYS A C 17
ATOM 7176 O O . CYS A 1 37 ? -2.669 -7.791 3.553 1.00 0.52 37 CYS A O 17
ATOM 7183 N N . SER A 1 38 ? -3.187 -7.492 1.368 1.00 0.37 38 SER A N 17
ATOM 7184 C CA . SER A 1 38 ? -4.627 -7.696 1.519 1.00 0.40 38 SER A CA 17
ATOM 7185 C C . SER A 1 38 ? -5.256 -6.590 2.370 1.00 0.32 38 SER A C 17
ATOM 7186 O O . SER A 1 38 ? -6.411 -6.690 2.785 1.00 0.45 38 SER A O 17
ATOM 7194 N N . LYS A 1 39 ? -4.491 -5.532 2.620 1.00 0.24 39 LYS A N 17
ATOM 7195 C CA . LYS A 1 39 ? -4.966 -4.416 3.422 1.00 0.30 39 LYS A CA 17
ATOM 7196 C C . LYS A 1 39 ? -5.384 -3.257 2.524 1.00 0.34 39 LYS A C 17
ATOM 7197 O O . LYS A 1 39 ? -4.655 -2.882 1.605 1.00 0.62 39 LYS A O 17
ATOM 7216 N N . ALA A 1 40 ? -6.560 -2.705 2.779 1.00 0.27 40 ALA A N 17
ATOM 7217 C CA . ALA A 1 40 ? -7.034 -1.546 2.039 1.00 0.30 40 ALA A CA 17
ATOM 7218 C C . ALA A 1 40 ? -6.856 -0.280 2.865 1.00 0.27 40 ALA A C 17
ATOM 7219 O O . ALA A 1 40 ? -6.983 -0.307 4.091 1.00 0.46 40 ALA A O 17
ATOM 7226 N N . PHE A 1 41 ? -6.559 0.824 2.194 1.00 0.21 41 PHE A N 17
ATOM 7227 C CA . PHE A 1 41 ? -6.354 2.104 2.862 1.00 0.22 41 PHE A CA 17
ATOM 7228 C C . PHE A 1 41 ? -7.199 3.188 2.211 1.00 0.26 41 PHE A C 17
ATOM 7229 O O . PHE A 1 41 ? -7.067 3.459 1.022 1.00 0.40 41 PHE A O 17
ATOM 7246 N N . SER A 1 42 ? -8.049 3.823 3.007 1.00 0.32 42 SER A N 17
ATOM 7247 C CA . SER A 1 42 ? -8.932 4.874 2.513 1.00 0.42 42 SER A CA 17
ATOM 7248 C C . SER A 1 42 ? -8.186 6.200 2.345 1.00 0.33 42 SER A C 17
ATOM 7249 O O . SER A 1 42 ? -8.803 7.250 2.153 1.00 0.43 42 SER A O 17
ATOM 7257 N N . ASP A 1 43 ? -6.860 6.139 2.426 1.00 0.22 43 ASP A N 17
ATOM 7258 C CA . ASP A 1 43 ? -6.012 7.298 2.206 1.00 0.20 43 ASP A CA 17
ATOM 7259 C C . ASP A 1 43 ? -4.980 6.968 1.142 1.00 0.16 43 ASP A C 17
ATOM 7260 O O . ASP A 1 43 ? -4.091 6.142 1.367 1.00 0.16 43 ASP A O 17
ATOM 7269 N N . PRO A 1 44 ? -5.089 7.607 -0.033 1.00 0.23 44 PRO A N 17
ATOM 7270 C CA . PRO A 1 44 ? -4.222 7.320 -1.182 1.00 0.27 44 PRO A CA 17
ATOM 7271 C C . PRO A 1 44 ? -2.735 7.494 -0.878 1.00 0.22 44 PRO A C 17
ATOM 7272 O O . PRO A 1 44 ? -1.894 6.815 -1.469 1.00 0.26 44 PRO A O 17
ATOM 7283 N N . ALA A 1 45 ? -2.404 8.382 0.051 1.00 0.21 45 ALA A N 17
ATOM 7284 C CA . ALA A 1 45 ? -1.008 8.640 0.372 1.00 0.24 45 ALA A CA 17
ATOM 7285 C C . ALA A 1 45 ? -0.534 7.720 1.484 1.00 0.21 45 ALA A C 17
ATOM 7286 O O . ALA A 1 45 ? 0.656 7.420 1.591 1.00 0.25 45 ALA A O 17
ATOM 7293 N N . ALA A 1 46 ? -1.468 7.264 2.304 1.00 0.19 46 ALA A N 17
ATOM 7294 C CA . ALA A 1 46 ? -1.148 6.317 3.356 1.00 0.24 46 ALA A CA 17
ATOM 7295 C C . ALA A 1 46 ? -0.845 4.964 2.739 1.00 0.24 46 ALA A C 17
ATOM 7296 O O . ALA A 1 46 ? 0.096 4.273 3.137 1.00 0.29 46 ALA A O 17
ATOM 7303 N N . CYS A 1 47 ? -1.647 4.606 1.748 1.00 0.23 47 CYS A N 17
ATOM 7304 C CA . CYS A 1 47 ? -1.414 3.401 0.975 1.00 0.31 47 CYS A CA 17
ATOM 7305 C C . CYS A 1 47 ? -0.120 3.557 0.182 1.00 0.30 47 CYS A C 17
ATOM 7306 O O . CYS A 1 47 ? 0.627 2.605 0.004 1.00 0.39 47 CYS A O 17
ATOM 7314 N N . LYS A 1 48 ? 0.161 4.787 -0.238 1.00 0.27 48 LYS A N 17
ATOM 7315 C CA . LYS A 1 48 ? 1.337 5.083 -1.043 1.00 0.30 48 LYS A CA 17
ATOM 7316 C C . LYS A 1 48 ? 2.604 4.789 -0.258 1.00 0.26 48 LYS A C 17
ATOM 7317 O O . LYS A 1 48 ? 3.500 4.102 -0.745 1.00 0.31 48 LYS A O 17
ATOM 7336 N N . ALA A 1 49 ? 2.655 5.291 0.969 1.00 0.24 49 ALA A N 17
ATOM 7337 C CA . ALA A 1 49 ? 3.831 5.112 1.818 1.00 0.25 49 ALA A CA 17
ATOM 7338 C C . ALA A 1 49 ? 4.015 3.642 2.168 1.00 0.23 49 ALA A C 17
ATOM 7339 O O . ALA A 1 49 ? 5.126 3.113 2.155 1.00 0.23 49 ALA A O 17
ATOM 7346 N N . HIS A 1 50 ? 2.904 2.989 2.459 1.00 0.32 50 HIS A N 17
ATOM 7347 C CA . HIS A 1 50 ? 2.895 1.574 2.794 1.00 0.39 50 HIS A CA 17
ATOM 7348 C C . HIS A 1 50 ? 3.337 0.722 1.603 1.00 0.37 50 HIS A C 17
ATOM 7349 O O . HIS A 1 50 ? 4.149 -0.190 1.746 1.00 0.43 50 HIS A O 17
ATOM 7363 N N . GLU A 1 51 ? 2.808 1.023 0.435 1.00 0.40 51 GLU A N 17
ATOM 7364 C CA . GLU A 1 51 ? 3.156 0.287 -0.771 1.00 0.51 51 GLU A CA 17
ATOM 7365 C C . GLU A 1 51 ? 4.617 0.506 -1.148 1.00 0.34 51 GLU A C 17
ATOM 7366 O O . GLU A 1 51 ? 5.281 -0.391 -1.671 1.00 0.35 51 GLU A O 17
ATOM 7378 N N . LYS A 1 52 ? 5.119 1.694 -0.856 1.00 0.31 52 LYS A N 17
ATOM 7379 C CA . LYS A 1 52 ? 6.532 1.999 -1.066 1.00 0.39 52 LYS A CA 17
ATOM 7380 C C . LYS A 1 52 ? 7.433 1.176 -0.143 1.00 0.35 52 LYS A C 17
ATOM 7381 O O . LYS A 1 52 ? 8.634 1.086 -0.372 1.00 0.57 52 LYS A O 17
ATOM 7400 N N . THR A 1 53 ? 6.867 0.585 0.904 1.00 0.24 53 THR A N 17
ATOM 7401 C CA . THR A 1 53 ? 7.655 -0.282 1.775 1.00 0.38 53 THR A CA 17
ATOM 7402 C C . THR A 1 53 ? 7.569 -1.735 1.315 1.00 0.35 53 THR A C 17
ATOM 7403 O O . THR A 1 53 ? 8.419 -2.557 1.660 1.00 0.49 53 THR A O 17
ATOM 7414 N N . HIS A 1 54 ? 6.532 -2.046 0.538 1.00 0.25 54 HIS A N 17
ATOM 7415 C CA . HIS A 1 54 ? 6.434 -3.351 -0.115 1.00 0.32 54 HIS A CA 17
ATOM 7416 C C . HIS A 1 54 ? 7.590 -3.524 -1.080 1.00 0.38 54 HIS A C 17
ATOM 7417 O O . HIS A 1 54 ? 8.195 -4.596 -1.172 1.00 0.55 54 HIS A O 17
ATOM 7431 N N . SER A 1 55 ? 7.883 -2.454 -1.796 1.00 0.41 55 SER A N 17
ATOM 7432 C CA . SER A 1 55 ? 9.012 -2.414 -2.699 1.00 0.54 55 SER A CA 17
ATOM 7433 C C . SER A 1 55 ? 10.042 -1.433 -2.149 1.00 0.60 55 SER A C 17
ATOM 7434 O O . SER A 1 55 ? 9.979 -0.238 -2.440 1.00 0.69 55 SER A O 17
ATOM 7442 N N . PRO A 1 56 ? 10.988 -1.948 -1.337 1.00 0.63 56 PRO A N 17
ATOM 7443 C CA . PRO A 1 56 ? 11.958 -1.152 -0.573 1.00 0.77 56 PRO A CA 17
ATOM 7444 C C . PRO A 1 56 ? 12.423 0.121 -1.273 1.00 0.88 56 PRO A C 17
ATOM 7445 O O . PRO A 1 56 ? 12.989 0.078 -2.370 1.00 1.01 56 PRO A O 17
ATOM 7456 N N . LEU A 1 57 ? 12.184 1.251 -0.622 1.00 0.96 57 LEU A N 17
ATOM 7457 C CA . LEU A 1 57 ? 12.584 2.543 -1.153 1.00 1.15 57 LEU A CA 17
ATOM 7458 C C . LEU A 1 57 ? 14.083 2.714 -1.008 1.00 1.21 57 LEU A C 17
ATOM 7459 O O . LEU A 1 57 ? 14.767 3.219 -1.901 1.00 1.38 57 LEU A O 17
ATOM 7475 N N . LYS A 1 58 ? 14.582 2.276 0.130 1.00 1.34 58 LYS A N 17
ATOM 7476 C CA . LYS A 1 58 ? 16.009 2.283 0.398 1.00 1.67 58 LYS A CA 17
ATOM 7477 C C . LYS A 1 58 ? 16.596 0.909 0.092 1.00 1.98 58 LYS A C 17
ATOM 7478 O O . LYS A 1 58 ? 15.941 -0.107 0.414 1.00 2.17 58 LYS A O 17
ATOM 7498 N N . LYS A 1 30 ? -13.445 0.057 1.105 1.00 2.23 30 LYS A N 18
ATOM 7499 C CA . LYS A 1 30 ? -12.131 0.731 1.001 1.00 1.92 30 LYS A CA 18
ATOM 7500 C C . LYS A 1 30 ? -11.788 0.985 -0.463 1.00 1.43 30 LYS A C 18
ATOM 7501 O O . LYS A 1 30 ? -11.682 0.049 -1.256 1.00 1.68 30 LYS A O 18
ATOM 7520 N N . PRO A 1 31 ? -11.601 2.260 -0.835 1.00 1.18 31 PRO A N 18
ATOM 7521 C CA . PRO A 1 31 ? -11.286 2.650 -2.215 1.00 1.26 31 PRO A CA 18
ATOM 7522 C C . PRO A 1 31 ? -9.909 2.164 -2.663 1.00 1.06 31 PRO A C 18
ATOM 7523 O O . PRO A 1 31 ? -9.649 2.023 -3.859 1.00 1.47 31 PRO A O 18
ATOM 7534 N N . PHE A 1 32 ? -9.029 1.906 -1.702 1.00 0.64 32 PHE A N 18
ATOM 7535 C CA . PHE A 1 32 ? -7.687 1.429 -2.003 1.00 0.51 32 PHE A CA 18
ATOM 7536 C C . PHE A 1 32 ? -7.423 0.133 -1.254 1.00 0.49 32 PHE A C 18
ATOM 7537 O O . PHE A 1 32 ? -7.831 -0.021 -0.103 1.00 0.67 32 PHE A O 18
ATOM 7554 N N . SER A 1 33 ? -6.763 -0.806 -1.906 1.00 0.69 33 SER A N 18
ATOM 7555 C CA . SER A 1 33 ? -6.465 -2.081 -1.280 1.00 0.73 33 SER A CA 18
ATOM 7556 C C . SER A 1 33 ? -5.127 -2.620 -1.759 1.00 0.80 33 SER A C 18
ATOM 7557 O O . SER A 1 33 ? -4.861 -2.688 -2.960 1.00 1.06 33 SER A O 18
ATOM 7565 N N . CYS A 1 34 ? -4.283 -2.975 -0.809 1.00 0.68 34 CYS A N 18
ATOM 7566 C CA . CYS A 1 34 ? -3.019 -3.615 -1.100 1.00 0.74 34 CYS A CA 18
ATOM 7567 C C . CYS A 1 34 ? -3.282 -5.065 -1.485 1.00 0.63 34 CYS A C 18
ATOM 7568 O O . CYS A 1 34 ? -3.556 -5.900 -0.627 1.00 0.67 34 CYS A O 18
ATOM 7575 N N . ARG A 1 35 ? -3.198 -5.354 -2.774 1.00 0.74 35 ARG A N 18
ATOM 7576 C CA . ARG A 1 35 ? -3.597 -6.651 -3.312 1.00 0.80 35 ARG A CA 18
ATOM 7577 C C . ARG A 1 35 ? -2.754 -7.787 -2.751 1.00 0.65 35 ARG A C 18
ATOM 7578 O O . ARG A 1 35 ? -3.273 -8.855 -2.428 1.00 0.74 35 ARG A O 18
ATOM 7599 N N . GLU A 1 36 ? -1.461 -7.549 -2.621 1.00 0.65 36 GLU A N 18
ATOM 7600 C CA . GLU A 1 36 ? -0.534 -8.586 -2.193 1.00 0.71 36 GLU A CA 18
ATOM 7601 C C . GLU A 1 36 ? -0.811 -9.071 -0.769 1.00 0.60 36 GLU A C 18
ATOM 7602 O O . GLU A 1 36 ? -0.931 -10.277 -0.538 1.00 0.70 36 GLU A O 18
ATOM 7614 N N . CYS A 1 37 ? -0.941 -8.154 0.185 1.00 0.52 37 CYS A N 18
ATOM 7615 C CA . CYS A 1 37 ? -1.060 -8.566 1.583 1.00 0.55 37 CYS A CA 18
ATOM 7616 C C . CYS A 1 37 ? -2.502 -8.426 2.086 1.00 0.43 37 CYS A C 18
ATOM 7617 O O . CYS A 1 37 ? -2.827 -8.821 3.209 1.00 0.52 37 CYS A O 18
ATOM 7624 N N . SER A 1 38 ? -3.344 -7.846 1.235 1.00 0.37 38 SER A N 18
ATOM 7625 C CA . SER A 1 38 ? -4.785 -7.709 1.483 1.00 0.40 38 SER A CA 18
ATOM 7626 C C . SER A 1 38 ? -5.093 -6.713 2.609 1.00 0.32 38 SER A C 18
ATOM 7627 O O . SER A 1 38 ? -6.083 -6.859 3.326 1.00 0.45 38 SER A O 18
ATOM 7635 N N . LYS A 1 39 ? -4.251 -5.700 2.752 1.00 0.24 39 LYS A N 18
ATOM 7636 C CA . LYS A 1 39 ? -4.518 -4.611 3.686 1.00 0.30 39 LYS A CA 18
ATOM 7637 C C . LYS A 1 39 ? -5.073 -3.416 2.915 1.00 0.34 39 LYS A C 18
ATOM 7638 O O . LYS A 1 39 ? -4.551 -3.069 1.861 1.00 0.62 39 LYS A O 18
ATOM 7657 N N . ALA A 1 40 ? -6.121 -2.786 3.422 1.00 0.27 40 ALA A N 18
ATOM 7658 C CA . ALA A 1 40 ? -6.785 -1.725 2.677 1.00 0.30 40 ALA A CA 18
ATOM 7659 C C . ALA A 1 40 ? -6.701 -0.381 3.391 1.00 0.27 40 ALA A C 18
ATOM 7660 O O . ALA A 1 40 ? -6.561 -0.315 4.615 1.00 0.46 40 ALA A O 18
ATOM 7667 N N . PHE A 1 41 ? -6.791 0.685 2.607 1.00 0.21 41 PHE A N 18
ATOM 7668 C CA . PHE A 1 41 ? -6.728 2.051 3.115 1.00 0.22 41 PHE A CA 18
ATOM 7669 C C . PHE A 1 41 ? -7.689 2.930 2.333 1.00 0.26 41 PHE A C 18
ATOM 7670 O O . PHE A 1 41 ? -8.087 2.593 1.217 1.00 0.40 41 PHE A O 18
ATOM 7687 N N . SER A 1 42 ? -8.076 4.047 2.925 1.00 0.32 42 SER A N 18
ATOM 7688 C CA . SER A 1 42 ? -8.919 5.007 2.241 1.00 0.42 42 SER A CA 18
ATOM 7689 C C . SER A 1 42 ? -8.130 6.269 1.917 1.00 0.33 42 SER A C 18
ATOM 7690 O O . SER A 1 42 ? -8.626 7.176 1.245 1.00 0.43 42 SER A O 18
ATOM 7698 N N . ASP A 1 43 ? -6.892 6.316 2.391 1.00 0.22 43 ASP A N 18
ATOM 7699 C CA . ASP A 1 43 ? -6.012 7.448 2.126 1.00 0.20 43 ASP A CA 18
ATOM 7700 C C . ASP A 1 43 ? -4.992 7.092 1.051 1.00 0.16 43 ASP A C 18
ATOM 7701 O O . ASP A 1 43 ? -4.204 6.158 1.213 1.00 0.16 43 ASP A O 18
ATOM 7710 N N . PRO A 1 44 ? -4.999 7.845 -0.061 1.00 0.23 44 PRO A N 18
ATOM 7711 C CA . PRO A 1 44 ? -4.087 7.625 -1.194 1.00 0.27 44 PRO A CA 18
ATOM 7712 C C . PRO A 1 44 ? -2.613 7.771 -0.811 1.00 0.22 44 PRO A C 18
ATOM 7713 O O . PRO A 1 44 ? -1.743 7.167 -1.439 1.00 0.26 44 PRO A O 18
ATOM 7724 N N . ALA A 1 45 ? -2.331 8.553 0.224 1.00 0.21 45 ALA A N 18
ATOM 7725 C CA . ALA A 1 45 ? -0.953 8.761 0.653 1.00 0.24 45 ALA A CA 18
ATOM 7726 C C . ALA A 1 45 ? -0.544 7.689 1.643 1.00 0.21 45 ALA A C 18
ATOM 7727 O O . ALA A 1 45 ? 0.631 7.347 1.764 1.00 0.25 45 ALA A O 18
ATOM 7734 N N . ALA A 1 46 ? -1.528 7.150 2.345 1.00 0.19 46 ALA A N 18
ATOM 7735 C CA . ALA A 1 46 ? -1.290 6.047 3.258 1.00 0.24 46 ALA A CA 18
ATOM 7736 C C . ALA A 1 46 ? -0.936 4.802 2.462 1.00 0.24 46 ALA A C 18
ATOM 7737 O O . ALA A 1 46 ? -0.030 4.052 2.818 1.00 0.29 46 ALA A O 18
ATOM 7744 N N . CYS A 1 47 ? -1.643 4.608 1.358 1.00 0.23 47 CYS A N 18
ATOM 7745 C CA . CYS A 1 47 ? -1.345 3.519 0.444 1.00 0.31 47 CYS A CA 18
ATOM 7746 C C . CYS A 1 47 ? -0.063 3.827 -0.329 1.00 0.30 47 CYS A C 18
ATOM 7747 O O . CYS A 1 47 ? 0.619 2.928 -0.820 1.00 0.39 47 CYS A O 18
ATOM 7755 N N . LYS A 1 48 ? 0.262 5.113 -0.413 1.00 0.27 48 LYS A N 18
ATOM 7756 C CA . LYS A 1 48 ? 1.466 5.567 -1.096 1.00 0.30 48 LYS A CA 18
ATOM 7757 C C . LYS A 1 48 ? 2.694 5.163 -0.287 1.00 0.26 48 LYS A C 18
ATOM 7758 O O . LYS A 1 48 ? 3.669 4.635 -0.824 1.00 0.31 48 LYS A O 18
ATOM 7777 N N . ALA A 1 49 ? 2.628 5.398 1.017 1.00 0.24 49 ALA A N 18
ATOM 7778 C CA . ALA A 1 49 ? 3.699 4.991 1.916 1.00 0.25 49 ALA A CA 18
ATOM 7779 C C . ALA A 1 49 ? 3.736 3.471 2.033 1.00 0.23 49 ALA A C 18
ATOM 7780 O O . ALA A 1 49 ? 4.792 2.869 2.211 1.00 0.23 49 ALA A O 18
ATOM 7787 N N . HIS A 1 50 ? 2.563 2.864 1.914 1.00 0.32 50 HIS A N 18
ATOM 7788 C CA . HIS A 1 50 ? 2.427 1.418 1.952 1.00 0.39 50 HIS A CA 18
ATOM 7789 C C . HIS A 1 50 ? 3.117 0.792 0.738 1.00 0.37 50 HIS A C 18
ATOM 7790 O O . HIS A 1 50 ? 3.722 -0.279 0.828 1.00 0.43 50 HIS A O 18
ATOM 7804 N N . GLU A 1 51 ? 3.030 1.482 -0.392 1.00 0.40 51 GLU A N 18
ATOM 7805 C CA . GLU A 1 51 ? 3.712 1.093 -1.610 1.00 0.51 51 GLU A CA 18
ATOM 7806 C C . GLU A 1 51 ? 5.223 1.070 -1.384 1.00 0.34 51 GLU A C 18
ATOM 7807 O O . GLU A 1 51 ? 5.939 0.221 -1.919 1.00 0.35 51 GLU A O 18
ATOM 7819 N N . LYS A 1 52 ? 5.687 1.981 -0.536 1.00 0.31 52 LYS A N 18
ATOM 7820 C CA . LYS A 1 52 ? 7.111 2.121 -0.250 1.00 0.39 52 LYS A CA 18
ATOM 7821 C C . LYS A 1 52 ? 7.613 1.013 0.669 1.00 0.35 52 LYS A C 18
ATOM 7822 O O . LYS A 1 52 ? 8.818 0.814 0.807 1.00 0.57 52 LYS A O 18
ATOM 7841 N N . THR A 1 53 ? 6.694 0.301 1.308 1.00 0.24 53 THR A N 18
ATOM 7842 C CA . THR A 1 53 ? 7.079 -0.760 2.228 1.00 0.38 53 THR A CA 18
ATOM 7843 C C . THR A 1 53 ? 7.139 -2.110 1.521 1.00 0.35 53 THR A C 18
ATOM 7844 O O . THR A 1 53 ? 7.906 -2.990 1.907 1.00 0.49 53 THR A O 18
ATOM 7855 N N . HIS A 1 54 ? 6.328 -2.272 0.480 1.00 0.25 54 HIS A N 18
ATOM 7856 C CA . HIS A 1 54 ? 6.352 -3.504 -0.301 1.00 0.32 54 HIS A CA 18
ATOM 7857 C C . HIS A 1 54 ? 7.450 -3.428 -1.350 1.00 0.38 54 HIS A C 18
ATOM 7858 O O . HIS A 1 54 ? 8.007 -4.447 -1.764 1.00 0.55 54 HIS A O 18
ATOM 7872 N N . SER A 1 55 ? 7.753 -2.212 -1.773 1.00 0.41 55 SER A N 18
ATOM 7873 C CA . SER A 1 55 ? 8.912 -1.952 -2.602 1.00 0.54 55 SER A CA 18
ATOM 7874 C C . SER A 1 55 ? 9.815 -0.965 -1.864 1.00 0.60 55 SER A C 18
ATOM 7875 O O . SER A 1 55 ? 9.805 0.231 -2.150 1.00 0.69 55 SER A O 18
ATOM 7883 N N . PRO A 1 56 ? 10.590 -1.464 -0.887 1.00 0.63 56 PRO A N 18
ATOM 7884 C CA . PRO A 1 56 ? 11.371 -0.617 0.020 1.00 0.77 56 PRO A CA 18
ATOM 7885 C C . PRO A 1 56 ? 12.413 0.229 -0.704 1.00 0.88 56 PRO A C 18
ATOM 7886 O O . PRO A 1 56 ? 13.319 -0.295 -1.357 1.00 1.01 56 PRO A O 18
ATOM 7897 N N . LEU A 1 57 ? 12.280 1.540 -0.581 1.00 0.96 57 LEU A N 18
ATOM 7898 C CA . LEU A 1 57 ? 13.282 2.462 -1.104 1.00 1.15 57 LEU A CA 18
ATOM 7899 C C . LEU A 1 57 ? 14.431 2.575 -0.110 1.00 1.21 57 LEU A C 18
ATOM 7900 O O . LEU A 1 57 ? 15.495 3.114 -0.415 1.00 1.38 57 LEU A O 18
ATOM 7916 N N . LYS A 1 58 ? 14.199 2.057 1.084 1.00 1.34 58 LYS A N 18
ATOM 7917 C CA . LYS A 1 58 ? 15.198 2.055 2.134 1.00 1.67 58 LYS A CA 18
ATOM 7918 C C . LYS A 1 58 ? 15.868 0.691 2.204 1.00 1.98 58 LYS A C 18
ATOM 7919 O O . LYS A 1 58 ? 16.904 0.493 1.534 1.00 2.17 58 LYS A O 18
ATOM 7939 N N . LYS A 1 30 ? -12.974 0.098 -0.354 1.00 2.23 30 LYS A N 19
ATOM 7940 C CA . LYS A 1 30 ? -11.560 0.504 -0.210 1.00 1.92 30 LYS A CA 19
ATOM 7941 C C . LYS A 1 30 ? -10.918 0.652 -1.586 1.00 1.43 30 LYS A C 19
ATOM 7942 O O . LYS A 1 30 ? -10.520 -0.337 -2.202 1.00 1.68 30 LYS A O 19
ATOM 7961 N N . PRO A 1 31 ? -10.807 1.892 -2.086 1.00 1.18 31 PRO A N 19
ATOM 7962 C CA . PRO A 1 31 ? -10.245 2.158 -3.414 1.00 1.26 31 PRO A CA 19
ATOM 7963 C C . PRO A 1 31 ? -8.740 1.900 -3.476 1.00 1.06 31 PRO A C 19
ATOM 7964 O O . PRO A 1 31 ? -8.189 1.608 -4.539 1.00 1.47 31 PRO A O 19
ATOM 7975 N N . PHE A 1 32 ? -8.083 1.994 -2.330 1.00 0.64 32 PHE A N 19
ATOM 7976 C CA . PHE A 1 32 ? -6.652 1.764 -2.251 1.00 0.51 32 PHE A CA 19
ATOM 7977 C C . PHE A 1 32 ? -6.392 0.449 -1.537 1.00 0.49 32 PHE A C 19
ATOM 7978 O O . PHE A 1 32 ? -6.115 0.420 -0.339 1.00 0.67 32 PHE A O 19
ATOM 7995 N N . SER A 1 33 ? -6.510 -0.640 -2.272 1.00 0.69 33 SER A N 19
ATOM 7996 C CA . SER A 1 33 ? -6.383 -1.962 -1.696 1.00 0.73 33 SER A CA 19
ATOM 7997 C C . SER A 1 33 ? -5.045 -2.601 -2.055 1.00 0.80 33 SER A C 19
ATOM 7998 O O . SER A 1 33 ? -4.742 -2.833 -3.227 1.00 1.06 33 SER A O 19
ATOM 8006 N N . CYS A 1 34 ? -4.243 -2.865 -1.032 1.00 0.68 34 CYS A N 19
ATOM 8007 C CA . CYS A 1 34 ? -2.979 -3.555 -1.208 1.00 0.74 34 CYS A CA 19
ATOM 8008 C C . CYS A 1 34 ? -3.251 -5.050 -1.321 1.00 0.63 34 CYS A C 19
ATOM 8009 O O . CYS A 1 34 ? -3.210 -5.780 -0.327 1.00 0.67 34 CYS A O 19
ATOM 8016 N N . ARG A 1 35 ? -3.545 -5.484 -2.535 1.00 0.74 35 ARG A N 19
ATOM 8017 C CA . ARG A 1 35 ? -3.970 -6.852 -2.806 1.00 0.80 35 ARG A CA 19
ATOM 8018 C C . ARG A 1 35 ? -2.931 -7.873 -2.344 1.00 0.65 35 ARG A C 19
ATOM 8019 O O . ARG A 1 35 ? -3.273 -8.995 -1.972 1.00 0.74 35 ARG A O 19
ATOM 8040 N N . GLU A 1 36 ? -1.665 -7.473 -2.362 1.00 0.65 36 GLU A N 19
ATOM 8041 C CA . GLU A 1 36 ? -0.571 -8.381 -2.039 1.00 0.71 36 GLU A CA 19
ATOM 8042 C C . GLU A 1 36 ? -0.552 -8.795 -0.566 1.00 0.60 36 GLU A C 19
ATOM 8043 O O . GLU A 1 36 ? -0.142 -9.913 -0.250 1.00 0.70 36 GLU A O 19
ATOM 8055 N N . CYS A 1 37 ? -0.972 -7.917 0.343 1.00 0.52 37 CYS A N 19
ATOM 8056 C CA . CYS A 1 37 ? -0.972 -8.281 1.766 1.00 0.55 37 CYS A CA 19
ATOM 8057 C C . CYS A 1 37 ? -2.377 -8.225 2.368 1.00 0.43 37 CYS A C 19
ATOM 8058 O O . CYS A 1 37 ? -2.561 -8.479 3.561 1.00 0.52 37 CYS A O 19
ATOM 8065 N N . SER A 1 38 ? -3.342 -7.859 1.535 1.00 0.37 38 SER A N 19
ATOM 8066 C CA . SER A 1 38 ? -4.768 -7.905 1.879 1.00 0.40 38 SER A CA 19
ATOM 8067 C C . SER A 1 38 ? -5.205 -6.722 2.754 1.00 0.32 38 SER A C 19
ATOM 8068 O O . SER A 1 38 ? -6.342 -6.677 3.225 1.00 0.45 38 SER A O 19
ATOM 8076 N N . LYS A 1 39 ? -4.320 -5.757 2.966 1.00 0.24 39 LYS A N 19
ATOM 8077 C CA . LYS A 1 39 ? -4.682 -4.560 3.717 1.00 0.30 39 LYS A CA 19
ATOM 8078 C C . LYS A 1 39 ? -5.037 -3.423 2.774 1.00 0.34 39 LYS A C 19
ATOM 8079 O O . LYS A 1 39 ? -4.340 -3.181 1.795 1.00 0.62 39 LYS A O 19
ATOM 8098 N N . ALA A 1 40 ? -6.126 -2.735 3.067 1.00 0.27 40 ALA A N 19
ATOM 8099 C CA . ALA A 1 40 ? -6.585 -1.651 2.220 1.00 0.30 40 ALA A CA 19
ATOM 8100 C C . ALA A 1 40 ? -6.771 -0.365 3.015 1.00 0.27 40 ALA A C 19
ATOM 8101 O O . ALA A 1 40 ? -7.055 -0.400 4.215 1.00 0.46 40 ALA A O 19
ATOM 8108 N N . PHE A 1 41 ? -6.609 0.764 2.342 1.00 0.21 41 PHE A N 19
ATOM 8109 C CA . PHE A 1 41 ? -6.776 2.071 2.961 1.00 0.22 41 PHE A CA 19
ATOM 8110 C C . PHE A 1 41 ? -7.663 2.951 2.092 1.00 0.26 41 PHE A C 19
ATOM 8111 O O . PHE A 1 41 ? -7.939 2.624 0.937 1.00 0.40 41 PHE A O 19
ATOM 8128 N N . SER A 1 42 ? -8.127 4.048 2.660 1.00 0.32 42 SER A N 19
ATOM 8129 C CA . SER A 1 42 ? -8.891 5.027 1.911 1.00 0.42 42 SER A CA 19
ATOM 8130 C C . SER A 1 42 ? -8.054 6.291 1.744 1.00 0.33 42 SER A C 19
ATOM 8131 O O . SER A 1 42 ? -8.478 7.258 1.115 1.00 0.43 42 SER A O 19
ATOM 8139 N N . ASP A 1 43 ? -6.852 6.266 2.312 1.00 0.22 43 ASP A N 19
ATOM 8140 C CA . ASP A 1 43 ? -5.928 7.379 2.204 1.00 0.20 43 ASP A CA 19
ATOM 8141 C C . ASP A 1 43 ? -4.905 7.080 1.121 1.00 0.16 43 ASP A C 19
ATOM 8142 O O . ASP A 1 43 ? -4.113 6.140 1.245 1.00 0.16 43 ASP A O 19
ATOM 8151 N N . PRO A 1 44 ? -4.908 7.873 0.042 1.00 0.23 44 PRO A N 19
ATOM 8152 C CA . PRO A 1 44 ? -4.018 7.663 -1.104 1.00 0.27 44 PRO A CA 19
ATOM 8153 C C . PRO A 1 44 ? -2.544 7.729 -0.728 1.00 0.22 44 PRO A C 19
ATOM 8154 O O . PRO A 1 44 ? -1.713 7.063 -1.340 1.00 0.26 44 PRO A O 19
ATOM 8165 N N . ALA A 1 45 ? -2.220 8.510 0.291 1.00 0.21 45 ALA A N 19
ATOM 8166 C CA . ALA A 1 45 ? -0.837 8.679 0.691 1.00 0.24 45 ALA A CA 19
ATOM 8167 C C . ALA A 1 45 ? -0.456 7.641 1.730 1.00 0.21 45 ALA A C 19
ATOM 8168 O O . ALA A 1 45 ? 0.713 7.275 1.861 1.00 0.25 45 ALA A O 19
ATOM 8175 N N . ALA A 1 46 ? -1.446 7.152 2.466 1.00 0.19 46 ALA A N 19
ATOM 8176 C CA . ALA A 1 46 ? -1.202 6.104 3.438 1.00 0.24 46 ALA A CA 19
ATOM 8177 C C . ALA A 1 46 ? -0.902 4.809 2.706 1.00 0.24 46 ALA A C 19
ATOM 8178 O O . ALA A 1 46 ? -0.049 4.025 3.117 1.00 0.29 46 ALA A O 19
ATOM 8185 N N . CYS A 1 47 ? -1.606 4.615 1.595 1.00 0.23 47 CYS A N 19
ATOM 8186 C CA . CYS A 1 47 ? -1.365 3.485 0.715 1.00 0.31 47 CYS A CA 19
ATOM 8187 C C . CYS A 1 47 ? -0.086 3.717 -0.088 1.00 0.30 47 CYS A C 19
ATOM 8188 O O . CYS A 1 47 ? 0.583 2.772 -0.487 1.00 0.39 47 CYS A O 19
ATOM 8196 N N . LYS A 1 48 ? 0.259 4.986 -0.295 1.00 0.27 48 LYS A N 19
ATOM 8197 C CA . LYS A 1 48 ? 1.476 5.341 -1.017 1.00 0.30 48 LYS A CA 19
ATOM 8198 C C . LYS A 1 48 ? 2.702 5.000 -0.174 1.00 0.26 48 LYS A C 19
ATOM 8199 O O . LYS A 1 48 ? 3.701 4.491 -0.681 1.00 0.31 48 LYS A O 19
ATOM 8218 N N . ALA A 1 49 ? 2.612 5.272 1.121 1.00 0.24 49 ALA A N 19
ATOM 8219 C CA . ALA A 1 49 ? 3.675 4.904 2.051 1.00 0.25 49 ALA A CA 19
ATOM 8220 C C . ALA A 1 49 ? 3.705 3.391 2.238 1.00 0.23 49 ALA A C 19
ATOM 8221 O O . ALA A 1 49 ? 4.744 2.796 2.504 1.00 0.23 49 ALA A O 19
ATOM 8228 N N . HIS A 1 50 ? 2.542 2.787 2.071 1.00 0.32 50 HIS A N 19
ATOM 8229 C CA . HIS A 1 50 ? 2.372 1.347 2.191 1.00 0.39 50 HIS A CA 19
ATOM 8230 C C . HIS A 1 50 ? 2.924 0.643 0.942 1.00 0.37 50 HIS A C 19
ATOM 8231 O O . HIS A 1 50 ? 3.397 -0.497 0.994 1.00 0.43 50 HIS A O 19
ATOM 8245 N N . GLU A 1 51 ? 2.867 1.344 -0.179 1.00 0.40 51 GLU A N 19
ATOM 8246 C CA . GLU A 1 51 ? 3.400 0.857 -1.425 1.00 0.51 51 GLU A CA 19
ATOM 8247 C C . GLU A 1 51 ? 4.925 0.843 -1.380 1.00 0.34 51 GLU A C 19
ATOM 8248 O O . GLU A 1 51 ? 5.558 -0.125 -1.799 1.00 0.35 51 GLU A O 19
ATOM 8260 N N . LYS A 1 52 ? 5.506 1.910 -0.837 1.00 0.31 52 LYS A N 19
ATOM 8261 C CA . LYS A 1 52 ? 6.960 2.049 -0.787 1.00 0.39 52 LYS A CA 19
ATOM 8262 C C . LYS A 1 52 ? 7.565 1.170 0.310 1.00 0.35 52 LYS A C 19
ATOM 8263 O O . LYS A 1 52 ? 8.786 1.097 0.463 1.00 0.57 52 LYS A O 19
ATOM 8282 N N . THR A 1 53 ? 6.715 0.520 1.092 1.00 0.24 53 THR A N 19
ATOM 8283 C CA . THR A 1 53 ? 7.187 -0.453 2.062 1.00 0.38 53 THR A CA 19
ATOM 8284 C C . THR A 1 53 ? 7.156 -1.862 1.474 1.00 0.35 53 THR A C 19
ATOM 8285 O O . THR A 1 53 ? 7.858 -2.753 1.953 1.00 0.49 53 THR A O 19
ATOM 8296 N N . HIS A 1 54 ? 6.348 -2.070 0.434 1.00 0.25 54 HIS A N 19
ATOM 8297 C CA . HIS A 1 54 ? 6.417 -3.322 -0.326 1.00 0.32 54 HIS A CA 19
ATOM 8298 C C . HIS A 1 54 ? 7.483 -3.212 -1.402 1.00 0.38 54 HIS A C 19
ATOM 8299 O O . HIS A 1 54 ? 8.231 -4.156 -1.657 1.00 0.55 54 HIS A O 19
ATOM 8313 N N . SER A 1 55 ? 7.533 -2.052 -2.038 1.00 0.41 55 SER A N 19
ATOM 8314 C CA . SER A 1 55 ? 8.595 -1.727 -2.967 1.00 0.54 55 SER A CA 19
ATOM 8315 C C . SER A 1 55 ? 9.525 -0.707 -2.325 1.00 0.60 55 SER A C 19
ATOM 8316 O O . SER A 1 55 ? 9.375 0.497 -2.531 1.00 0.69 55 SER A O 19
ATOM 8324 N N . PRO A 1 56 ? 10.497 -1.180 -1.531 1.00 0.63 56 PRO A N 19
ATOM 8325 C CA . PRO A 1 56 ? 11.362 -0.308 -0.743 1.00 0.77 56 PRO A CA 19
ATOM 8326 C C . PRO A 1 56 ? 12.280 0.541 -1.610 1.00 0.88 56 PRO A C 19
ATOM 8327 O O . PRO A 1 56 ? 12.593 0.187 -2.751 1.00 1.01 56 PRO A O 19
ATOM 8338 N N . LEU A 1 57 ? 12.706 1.659 -1.056 1.00 0.96 57 LEU A N 19
ATOM 8339 C CA . LEU A 1 57 ? 13.624 2.554 -1.736 1.00 1.15 57 LEU A CA 19
ATOM 8340 C C . LEU A 1 57 ? 15.050 2.206 -1.339 1.00 1.21 57 LEU A C 19
ATOM 8341 O O . LEU A 1 57 ? 16.006 2.863 -1.747 1.00 1.38 57 LEU A O 19
ATOM 8357 N N . LYS A 1 58 ? 15.171 1.173 -0.517 1.00 1.34 58 LYS A N 19
ATOM 8358 C CA . LYS A 1 58 ? 16.464 0.644 -0.121 1.00 1.67 58 LYS A CA 19
ATOM 8359 C C . LYS A 1 58 ? 16.974 -0.294 -1.208 1.00 1.98 58 LYS A C 19
ATOM 8360 O O . LYS A 1 58 ? 17.756 0.156 -2.070 1.00 2.17 58 LYS A O 19
ATOM 8380 N N . LYS A 1 30 ? -13.578 1.398 0.542 1.00 2.23 30 LYS A N 20
ATOM 8381 C CA . LYS A 1 30 ? -12.104 1.535 0.580 1.00 1.92 30 LYS A CA 20
ATOM 8382 C C . LYS A 1 30 ? -11.557 1.748 -0.833 1.00 1.43 30 LYS A C 20
ATOM 8383 O O . LYS A 1 30 ? -11.560 0.836 -1.660 1.00 1.68 30 LYS A O 20
ATOM 8402 N N . PRO A 1 31 ? -11.085 2.970 -1.130 1.00 1.18 31 PRO A N 20
ATOM 8403 C CA . PRO A 1 31 ? -10.632 3.338 -2.478 1.00 1.26 31 PRO A CA 20
ATOM 8404 C C . PRO A 1 31 ? -9.336 2.645 -2.888 1.00 1.06 31 PRO A C 20
ATOM 8405 O O . PRO A 1 31 ? -9.097 2.406 -4.075 1.00 1.47 31 PRO A O 20
ATOM 8416 N N . PHE A 1 32 ? -8.506 2.305 -1.910 1.00 0.64 32 PHE A N 20
ATOM 8417 C CA . PHE A 1 32 ? -7.212 1.710 -2.190 1.00 0.51 32 PHE A CA 20
ATOM 8418 C C . PHE A 1 32 ? -7.017 0.421 -1.405 1.00 0.49 32 PHE A C 20
ATOM 8419 O O . PHE A 1 32 ? -6.746 0.447 -0.206 1.00 0.67 32 PHE A O 20
ATOM 8436 N N . SER A 1 33 ? -7.180 -0.701 -2.085 1.00 0.69 33 SER A N 20
ATOM 8437 C CA . SER A 1 33 ? -6.939 -1.999 -1.480 1.00 0.73 33 SER A CA 20
ATOM 8438 C C . SER A 1 33 ? -5.630 -2.583 -1.993 1.00 0.80 33 SER A C 20
ATOM 8439 O O . SER A 1 33 ? -5.475 -2.825 -3.194 1.00 1.06 33 SER A O 20
ATOM 8447 N N . CYS A 1 34 ? -4.679 -2.783 -1.093 1.00 0.68 34 CYS A N 20
ATOM 8448 C CA . CYS A 1 34 ? -3.418 -3.400 -1.456 1.00 0.74 34 CYS A CA 20
ATOM 8449 C C . CYS A 1 34 ? -3.614 -4.904 -1.609 1.00 0.63 34 CYS A C 20
ATOM 8450 O O . CYS A 1 34 ? -3.502 -5.656 -0.639 1.00 0.67 34 CYS A O 20
ATOM 8457 N N . ARG A 1 35 ? -3.897 -5.336 -2.831 1.00 0.74 35 ARG A N 20
ATOM 8458 C CA . ARG A 1 35 ? -4.196 -6.740 -3.105 1.00 0.80 35 ARG A CA 20
ATOM 8459 C C . ARG A 1 35 ? -2.996 -7.626 -2.783 1.00 0.65 35 ARG A C 20
ATOM 8460 O O . ARG A 1 35 ? -3.138 -8.826 -2.563 1.00 0.74 35 ARG A O 20
ATOM 8481 N N . GLU A 1 36 ? -1.821 -7.012 -2.735 1.00 0.65 36 GLU A N 20
ATOM 8482 C CA . GLU A 1 36 ? -0.588 -7.700 -2.471 1.00 0.71 36 GLU A CA 20
ATOM 8483 C C . GLU A 1 36 ? -0.583 -8.324 -1.074 1.00 0.60 36 GLU A C 20
ATOM 8484 O O . GLU A 1 36 ? -0.026 -9.404 -0.870 1.00 0.70 36 GLU A O 20
ATOM 8496 N N . CYS A 1 37 ? -1.211 -7.654 -0.115 1.00 0.52 37 CYS A N 20
ATOM 8497 C CA . CYS A 1 37 ? -1.191 -8.130 1.263 1.00 0.55 37 CYS A CA 20
ATOM 8498 C C . CYS A 1 37 ? -2.584 -8.085 1.901 1.00 0.43 37 CYS A C 20
ATOM 8499 O O . CYS A 1 37 ? -2.734 -8.306 3.106 1.00 0.52 37 CYS A O 20
ATOM 8506 N N . SER A 1 38 ? -3.580 -7.749 1.087 1.00 0.37 38 SER A N 20
ATOM 8507 C CA . SER A 1 38 ? -4.994 -7.766 1.484 1.00 0.40 38 SER A CA 20
ATOM 8508 C C . SER A 1 38 ? -5.353 -6.584 2.401 1.00 0.32 38 SER A C 20
ATOM 8509 O O . SER A 1 38 ? -6.501 -6.438 2.822 1.00 0.45 38 SER A O 20
ATOM 8517 N N . LYS A 1 39 ? -4.384 -5.725 2.689 1.00 0.24 39 LYS A N 20
ATOM 8518 C CA . LYS A 1 39 ? -4.623 -4.575 3.556 1.00 0.30 39 LYS A CA 20
ATOM 8519 C C . LYS A 1 39 ? -5.063 -3.363 2.734 1.00 0.34 39 LYS A C 20
ATOM 8520 O O . LYS A 1 39 ? -4.399 -2.988 1.772 1.00 0.62 39 LYS A O 20
ATOM 8539 N N . ALA A 1 40 ? -6.180 -2.758 3.114 1.00 0.27 40 ALA A N 20
ATOM 8540 C CA . ALA A 1 40 ? -6.711 -1.613 2.385 1.00 0.30 40 ALA A CA 20
ATOM 8541 C C . ALA A 1 40 ? -6.584 -0.330 3.198 1.00 0.27 40 ALA A C 20
ATOM 8542 O O . ALA A 1 40 ? -6.419 -0.369 4.419 1.00 0.46 40 ALA A O 20
ATOM 8549 N N . PHE A 1 41 ? -6.649 0.802 2.509 1.00 0.21 41 PHE A N 20
ATOM 8550 C CA . PHE A 1 41 ? -6.606 2.111 3.150 1.00 0.22 41 PHE A CA 20
ATOM 8551 C C . PHE A 1 41 ? -7.555 3.079 2.460 1.00 0.26 41 PHE A C 20
ATOM 8552 O O . PHE A 1 41 ? -7.876 2.923 1.280 1.00 0.40 41 PHE A O 20
ATOM 8569 N N . SER A 1 42 ? -8.003 4.075 3.208 1.00 0.32 42 SER A N 20
ATOM 8570 C CA . SER A 1 42 ? -8.853 5.120 2.663 1.00 0.42 42 SER A CA 20
ATOM 8571 C C . SER A 1 42 ? -8.000 6.338 2.303 1.00 0.33 42 SER A C 20
ATOM 8572 O O . SER A 1 42 ? -8.456 7.258 1.628 1.00 0.43 42 SER A O 20
ATOM 8580 N N . ASP A 1 43 ? -6.752 6.326 2.756 1.00 0.22 43 ASP A N 20
ATOM 8581 C CA . ASP A 1 43 ? -5.828 7.422 2.488 1.00 0.20 43 ASP A CA 20
ATOM 8582 C C . ASP A 1 43 ? -4.934 7.085 1.305 1.00 0.16 43 ASP A C 20
ATOM 8583 O O . ASP A 1 43 ? -4.174 6.112 1.342 1.00 0.16 43 ASP A O 20
ATOM 8592 N N . PRO A 1 44 ? -5.016 7.891 0.237 1.00 0.23 44 PRO A N 20
ATOM 8593 C CA . PRO A 1 44 ? -4.236 7.683 -0.986 1.00 0.27 44 PRO A CA 20
ATOM 8594 C C . PRO A 1 44 ? -2.730 7.733 -0.751 1.00 0.22 44 PRO A C 20
ATOM 8595 O O . PRO A 1 44 ? -1.969 7.077 -1.458 1.00 0.26 44 PRO A O 20
ATOM 8606 N N . ALA A 1 45 ? -2.299 8.495 0.245 1.00 0.21 45 ALA A N 20
ATOM 8607 C CA . ALA A 1 45 ? -0.877 8.609 0.531 1.00 0.24 45 ALA A CA 20
ATOM 8608 C C . ALA A 1 45 ? -0.451 7.528 1.504 1.00 0.21 45 ALA A C 20
ATOM 8609 O O . ALA A 1 45 ? 0.717 7.152 1.564 1.00 0.25 45 ALA A O 20
ATOM 8616 N N . ALA A 1 46 ? -1.412 7.015 2.253 1.00 0.19 46 ALA A N 20
ATOM 8617 C CA . ALA A 1 46 ? -1.146 5.928 3.175 1.00 0.24 46 ALA A CA 20
ATOM 8618 C C . ALA A 1 46 ? -0.890 4.648 2.402 1.00 0.24 46 ALA A C 20
ATOM 8619 O O . ALA A 1 46 ? 0.013 3.886 2.733 1.00 0.29 46 ALA A O 20
ATOM 8626 N N . CYS A 1 47 ? -1.678 4.433 1.355 1.00 0.23 47 CYS A N 20
ATOM 8627 C CA . CYS A 1 47 ? -1.477 3.299 0.466 1.00 0.31 47 CYS A CA 20
ATOM 8628 C C . CYS A 1 47 ? -0.274 3.558 -0.433 1.00 0.30 47 CYS A C 20
ATOM 8629 O O . CYS A 1 47 ? 0.357 2.631 -0.940 1.00 0.39 47 CYS A O 20
ATOM 8637 N N . LYS A 1 48 ? 0.044 4.833 -0.604 1.00 0.27 48 LYS A N 20
ATOM 8638 C CA . LYS A 1 48 ? 1.182 5.244 -1.410 1.00 0.30 48 LYS A CA 20
ATOM 8639 C C . LYS A 1 48 ? 2.479 4.905 -0.680 1.00 0.26 48 LYS A C 20
ATOM 8640 O O . LYS A 1 48 ? 3.395 4.314 -1.251 1.00 0.31 48 LYS A O 20
ATOM 8659 N N . ALA A 1 49 ? 2.533 5.260 0.599 1.00 0.24 49 ALA A N 20
ATOM 8660 C CA . ALA A 1 49 ? 3.683 4.932 1.435 1.00 0.25 49 ALA A CA 20
ATOM 8661 C C . ALA A 1 49 ? 3.690 3.441 1.743 1.00 0.23 49 ALA A C 20
ATOM 8662 O O . ALA A 1 49 ? 4.731 2.846 2.017 1.00 0.23 49 ALA A O 20
ATOM 8669 N N . HIS A 1 50 ? 2.507 2.852 1.680 1.00 0.32 50 HIS A N 20
ATOM 8670 C CA . HIS A 1 50 ? 2.321 1.420 1.865 1.00 0.39 50 HIS A CA 20
ATOM 8671 C C . HIS A 1 50 ? 3.034 0.646 0.755 1.00 0.37 50 HIS A C 20
ATOM 8672 O O . HIS A 1 50 ? 3.604 -0.420 0.991 1.00 0.43 50 HIS A O 20
ATOM 8686 N N . GLU A 1 51 ? 3.015 1.198 -0.449 1.00 0.40 51 GLU A N 20
ATOM 8687 C CA . GLU A 1 51 ? 3.744 0.638 -1.557 1.00 0.51 51 GLU A CA 20
ATOM 8688 C C . GLU A 1 51 ? 5.245 0.782 -1.317 1.00 0.34 51 GLU A C 20
ATOM 8689 O O . GLU A 1 51 ? 6.026 -0.132 -1.598 1.00 0.35 51 GLU A O 20
ATOM 8701 N N . LYS A 1 52 ? 5.634 1.921 -0.752 1.00 0.31 52 LYS A N 20
ATOM 8702 C CA . LYS A 1 52 ? 7.031 2.180 -0.407 1.00 0.39 52 LYS A CA 20
ATOM 8703 C C . LYS A 1 52 ? 7.544 1.187 0.634 1.00 0.35 52 LYS A C 20
ATOM 8704 O O . LYS A 1 52 ? 8.743 0.946 0.727 1.00 0.57 52 LYS A O 20
ATOM 8723 N N . THR A 1 53 ? 6.643 0.621 1.424 1.00 0.24 53 THR A N 20
ATOM 8724 C CA . THR A 1 53 ? 7.045 -0.337 2.445 1.00 0.38 53 THR A CA 20
ATOM 8725 C C . THR A 1 53 ? 7.093 -1.764 1.899 1.00 0.35 53 THR A C 20
ATOM 8726 O O . THR A 1 53 ? 7.653 -2.659 2.534 1.00 0.49 53 THR A O 20
ATOM 8737 N N . HIS A 1 54 ? 6.498 -1.989 0.731 1.00 0.25 54 HIS A N 20
ATOM 8738 C CA . HIS A 1 54 ? 6.641 -3.281 0.059 1.00 0.32 54 HIS A CA 20
ATOM 8739 C C . HIS A 1 54 ? 7.936 -3.307 -0.731 1.00 0.38 54 HIS A C 20
ATOM 8740 O O . HIS A 1 54 ? 8.631 -4.322 -0.779 1.00 0.55 54 HIS A O 20
ATOM 8754 N N . SER A 1 55 ? 8.242 -2.186 -1.361 1.00 0.41 55 SER A N 20
ATOM 8755 C CA . SER A 1 55 ? 9.508 -2.015 -2.046 1.00 0.54 55 SER A CA 20
ATOM 8756 C C . SER A 1 55 ? 10.262 -0.863 -1.386 1.00 0.60 55 SER A C 20
ATOM 8757 O O . SER A 1 55 ? 10.220 0.271 -1.864 1.00 0.69 55 SER A O 20
ATOM 8765 N N . PRO A 1 56 ? 10.950 -1.150 -0.266 1.00 0.63 56 PRO A N 20
ATOM 8766 C CA . PRO A 1 56 ? 11.547 -0.122 0.600 1.00 0.77 56 PRO A CA 20
ATOM 8767 C C . PRO A 1 56 ? 12.627 0.700 -0.091 1.00 0.88 56 PRO A C 20
ATOM 8768 O O . PRO A 1 56 ? 13.596 0.157 -0.623 1.00 1.01 56 PRO A O 20
ATOM 8779 N N . LEU A 1 57 ? 12.453 2.013 -0.077 1.00 0.96 57 LEU A N 20
ATOM 8780 C CA . LEU A 1 57 ? 13.436 2.921 -0.648 1.00 1.15 57 LEU A CA 20
ATOM 8781 C C . LEU A 1 57 ? 14.452 3.315 0.411 1.00 1.21 57 LEU A C 20
ATOM 8782 O O . LEU A 1 57 ? 15.652 3.376 0.151 1.00 1.38 57 LEU A O 20
ATOM 8798 N N . LYS A 1 58 ? 13.957 3.564 1.612 1.00 1.34 58 LYS A N 20
ATOM 8799 C CA . LYS A 1 58 ? 14.816 3.889 2.737 1.00 1.67 58 LYS A CA 20
ATOM 8800 C C . LYS A 1 58 ? 15.301 2.605 3.393 1.00 1.98 58 LYS A C 20
ATOM 8801 O O . LYS A 1 58 ? 14.512 1.973 4.131 1.00 2.17 58 LYS A O 20
#

Foldseek 3Di:
DVAAPPVVRRGDPDPVVVVVVVCVVVPPD

Organism: Homo sapiens (NCBI:txid9606)

B-factor: mean 1.27, std 1.1, range [0.16, 5.57]

GO terms:
  GO:0005515 protein binding (F, IPI)
  GO:0001228 DNA-binding transcription activator activity, RNA polymerase II-specific (F, IDA)
  GO:0045944 positive regulation of transcription by RNA polymerase II (P, IDA)
  GO:0000978 RNA polymerase II cis-regulatory region sequence-specific DNA binding (F, IMP)
  GO:0001228 DNA-binding transcription activator activity, RNA polymerase II-specific (F, IMP)
  GO:0005654 nucleoplasm (C, TAS)
  GO:0001046 core promoter sequence-specific DNA binding (F, IDA)
  GO:0032991 protein-containing complex (C, IDA)
  GO:0070314 G1 to G0 transition (P, IDA)
  GO:0008285 negative regulation of cell population proliferation (P, IDA)
  GO:0045944 positive regulation of transcription by RNA polymerase II (P, IMP)
  GO:0032993 protein-DNA complex (C, IMP)
  GO:0001223 transcription coactivator binding (F, IPI)
  GO:0140297 DNA-binding transcription factor binding (F, IPI)
  GO:0003700 DNA-binding transcription factor activity (F, IDA)
  GO:0045786 negative regulation of cell cycle (P, TAS)

Solvent-accessible surface area: 2506 Å² total; per-residue (Å²): 174,109,80,74,12,206,105,63,97,108,35,41,86,71,81,63,37,25,101,60,34,70,77,102,84,67,105,119,221

Nearest PDB structures (foldseek):
  2n25-assembly1_A  TM=9.725E-01  e=2.388E-04  Homo sapiens
  6ucp-assembly1_A  TM=7.837E-01  e=3.056E-01  Homo sapiens
  7mc1-assembly1_A  TM=8.117E-01  e=4.314E-01  Homo sapiens
  1llm-assembly1_D  TM=7.173E-01  e=3.631E-01  Mus musculus
  1fu9-assembly1_A  TM=7.095E-01  e=7.887E-01  Drosophila melanogaster

Radius of gyration: 8.71 Å; Cα contacts (8 Å, |Δi|>4): 27; chains: 1; bounding box: 28×17×7 Å